Protein AF-0000000071563907 (afdb_homodimer)

Solvent-accessible surface area (backbone atoms only — not comparable to full-atom values): 33688 Å² total; per-residue (Å²): 131,71,69,68,91,80,69,77,54,44,28,30,32,37,33,26,74,40,47,62,25,34,49,76,32,62,89,44,75,83,49,85,60,30,77,11,53,48,53,21,30,71,70,34,86,57,35,37,54,52,31,37,25,26,69,51,63,66,55,39,52,50,46,27,64,76,67,67,29,83,38,77,28,55,41,77,87,65,63,84,70,87,42,37,32,37,34,41,38,50,59,52,90,47,29,52,65,50,54,60,58,47,69,78,41,78,44,60,30,39,43,28,45,67,62,72,34,86,39,71,69,58,34,54,52,48,42,51,51,30,58,74,70,68,39,54,43,31,34,58,59,48,63,58,38,3,55,40,47,43,50,48,27,52,40,48,74,71,42,72,35,49,57,72,55,38,32,42,32,41,32,23,66,12,32,66,70,40,39,34,55,51,52,42,50,47,31,69,50,68,36,62,70,42,85,53,48,19,61,44,72,46,90,56,82,38,84,92,37,48,24,40,24,36,34,33,22,35,83,89,60,34,45,33,38,38,39,48,50,52,42,84,49,29,54,52,36,34,33,41,39,36,29,51,37,23,38,41,35,30,34,79,66,44,37,28,38,29,46,16,45,55,35,75,35,90,84,44,87,91,38,36,22,65,40,85,61,52,74,43,68,15,38,49,51,41,6,42,40,40,43,53,48,41,50,52,39,26,76,72,73,61,44,78,71,79,41,31,39,66,61,50,47,52,34,52,52,50,41,55,52,54,71,66,43,66,68,55,111,130,72,70,68,92,78,70,77,53,43,29,28,31,36,32,26,74,39,47,62,25,34,50,76,32,61,88,45,74,83,50,84,60,29,76,12,54,48,50,20,32,72,69,35,85,58,35,37,53,52,30,37,25,28,69,51,63,68,56,37,51,51,49,25,62,76,68,67,30,83,36,76,29,57,41,77,88,66,61,84,72,88,42,36,32,36,34,42,40,49,59,52,90,48,28,53,64,51,54,61,58,46,69,79,40,78,44,59,31,38,43,29,45,66,62,69,34,86,37,70,70,58,36,52,53,50,42,51,50,31,59,74,70,69,40,54,44,31,32,58,60,49,64,57,37,4,55,41,45,43,52,48,27,52,40,49,72,71,42,73,35,49,58,73,55,37,33,44,31,39,31,24,66,12,31,66,72,40,42,34,54,52,52,42,49,46,30,69,51,67,37,64,70,42,83,55,49,19,62,43,72,46,91,56,82,39,82,91,36,48,24,41,25,34,33,32,21,34,83,90,59,35,44,32,37,36,37,46,51,53,42,85,48,29,53,50,35,32,34,42,40,37,29,51,38,24,39,40,34,29,34,81,66,44,38,30,36,29,46,15,46,54,34,75,35,91,86,44,86,91,38,36,21,64,40,85,61,52,73,41,69,14,38,50,52,42,6,43,40,40,43,54,48,40,51,52,39,24,76,74,73,61,44,79,72,80,41,29,40,66,60,51,47,54,33,52,52,51,40,54,53,54,70,66,44,68,68,56,111

Nearest PDB structures (foldseek):
  3db2-assembly1_C-2  TM=8.089E-01  e=5.868E-20  Desulfitobacterium hafniense DCB-2
  3rc1-assembly1_A  TM=7.719E-01  e=6.563E-19  Actinomadura kijaniata
  3rc7-assembly1_A  TM=7.642E-01  e=2.398E-18  Actinomadura kijaniata
  3euw-assembly1_C  TM=7.625E-01  e=3.600E-17  Corynebacterium glutamicum ATCC 13032
  7x2y-assembly1_A  TM=7.352E-01  e=2.528E-17  Comamonas testosteroni KF-1

Organism: Paramagnetospirillum magneticum (strain ATCC 700264 / AMB-1) (NCBI:txid342108)

pLDDT: mean 94.9, std 8.69, range [30.98, 98.94]

Radius of gyration: 30.42 Å; Cα contacts (8 Å, |Δi|>4): 1480; chains: 2; bounding box: 46×95×65 Å

Structure (mmCIF, N/CA/C/O backbone):
data_AF-0000000071563907-model_v1
#
loop_
_entity.id
_entity.type
_entity.pdbx_description
1 polymer 'Predicted dehydrogenase and related protein'
#
loop_
_atom_site.group_PDB
_atom_site.id
_atom_site.type_symbol
_atom_site.label_atom_id
_atom_site.label_alt_id
_atom_site.label_comp_id
_atom_site.label_asym_id
_atom_site.label_entity_id
_atom_site.label_seq_id
_atom_site.pdbx_PDB_ins_code
_atom_site.Cartn_x
_atom_site.Cartn_y
_atom_site.Cartn_z
_atom_site.occupancy
_atom_site.B_iso_or_equiv
_atom_site.auth_seq_id
_atom_site.auth_comp_id
_atom_site.auth_asym_id
_atom_site.auth_atom_id
_atom_site.pdbx_PDB_model_num
ATOM 1 N N . MET A 1 1 ? 14.852 21.875 27.703 1 30.98 1 MET A N 1
ATOM 2 C CA . MET A 1 1 ? 15.469 23.094 28.234 1 30.98 1 MET A CA 1
ATOM 3 C C . MET A 1 1 ? 14.461 23.906 29.031 1 30.98 1 MET A C 1
ATOM 5 O O . MET A 1 1 ? 13.359 24.188 28.562 1 30.98 1 MET A O 1
ATOM 9 N N . SER A 1 2 ? 14.578 23.922 30.359 1 35.03 2 SER A N 1
ATOM 10 C CA . SER A 1 2 ? 13.766 24.625 31.344 1 35.03 2 SER A CA 1
ATOM 11 C C . SER A 1 2 ? 13.438 26.031 30.875 1 35.03 2 SER A C 1
ATOM 13 O O . SER A 1 2 ? 14.227 26.672 30.172 1 35.03 2 SER A O 1
ATOM 15 N N . PRO A 1 3 ? 12.117 26.469 30.828 1 41.84 3 PRO A N 1
ATOM 16 C CA . PRO A 1 3 ? 12.117 27.922 30.656 1 41.84 3 PRO A CA 1
ATOM 17 C C . PRO A 1 3 ? 13.336 28.594 31.266 1 41.84 3 PRO A C 1
ATOM 19 O O . PRO A 1 3 ? 13.891 28.094 32.25 1 41.84 3 PRO A O 1
ATOM 22 N N . THR A 1 4 ? 14.211 29.109 30.672 1 40.22 4 THR A N 1
ATOM 23 C CA . THR A 1 4 ? 15.023 29.953 31.547 1 40.22 4 THR A CA 1
ATOM 24 C C . THR A 1 4 ? 14.18 30.562 32.656 1 40.22 4 THR A C 1
ATOM 26 O O . THR A 1 4 ? 13.18 31.234 32.406 1 40.22 4 THR A O 1
ATOM 29 N N . ALA A 1 5 ? 14.148 30.094 33.875 1 48.5 5 ALA A N 1
ATOM 30 C CA . ALA A 1 5 ? 13.414 30.312 35.094 1 48.5 5 ALA A CA 1
ATOM 31 C C . ALA A 1 5 ? 12.727 31.688 35.094 1 48.5 5 ALA A C 1
ATOM 33 O O . ALA A 1 5 ? 11.797 31.922 35.875 1 48.5 5 ALA A O 1
ATOM 34 N N . GLY A 1 6 ? 13.281 32.719 34.5 1 52.59 6 GLY A N 1
ATOM 35 C CA . GLY A 1 6 ? 12.945 34.094 34.812 1 52.59 6 GLY A CA 1
ATOM 36 C C . GLY A 1 6 ? 12.117 34.781 33.719 1 52.59 6 GLY A C 1
ATOM 37 O O . GLY A 1 6 ? 11.758 35.938 33.844 1 52.59 6 GLY A O 1
ATOM 38 N N . SER A 1 7 ? 11.977 34.219 32.344 1 70.62 7 SER A N 1
ATOM 39 C CA . SER A 1 7 ? 11.367 35.062 31.328 1 70.62 7 SER A CA 1
ATOM 40 C C . SER A 1 7 ? 9.852 34.906 31.328 1 70.62 7 SER A C 1
ATOM 42 O O . SER A 1 7 ? 9.32 33.844 31.672 1 70.62 7 SER A O 1
ATOM 44 N N . GLU A 1 8 ? 9.039 35.938 31.312 1 88.31 8 GLU A N 1
ATOM 45 C CA . GLU A 1 8 ? 7.582 36 31.266 1 88.31 8 GLU A CA 1
ATOM 46 C C . GLU A 1 8 ? 7.023 35.156 30.141 1 88.31 8 GLU A C 1
ATOM 48 O O . GLU A 1 8 ? 7.605 35.062 29.062 1 88.31 8 GLU A O 1
ATOM 53 N N . PRO A 1 9 ? 6.047 34.375 30.422 1 95.31 9 PRO A N 1
ATOM 54 C CA . PRO A 1 9 ? 5.434 33.531 29.391 1 95.31 9 PRO A CA 1
ATOM 55 C C . PRO A 1 9 ? 4.98 34.344 28.172 1 95.31 9 PRO A C 1
ATOM 57 O O . PRO A 1 9 ? 4.578 35.5 28.312 1 95.31 9 PRO A O 1
ATOM 60 N N . LEU A 1 10 ? 5.145 33.719 27.078 1 98.19 10 LEU A N 1
ATOM 61 C CA . LEU A 1 10 ? 4.59 34.312 25.859 1 98.19 10 LEU A CA 1
ATOM 62 C C . LEU A 1 10 ? 3.068 34.344 25.906 1 98.19 10 LEU A C 1
ATOM 64 O O . LEU A 1 10 ? 2.438 33.406 26.406 1 98.19 10 LEU A O 1
ATOM 68 N N . ARG A 1 11 ? 2.473 35.438 25.5 1 98.62 11 ARG A N 1
ATOM 69 C CA . ARG A 1 11 ? 1.026 35.625 25.531 1 98.62 11 ARG A CA 1
ATOM 70 C C . ARG A 1 11 ? 0.388 35.219 24.203 1 98.62 11 ARG A C 1
ATOM 72 O O . ARG A 1 11 ? 0.75 35.75 23.156 1 98.62 11 ARG A O 1
ATOM 79 N N . ALA A 1 12 ? -0.569 34.312 24.312 1 98.75 12 ALA A N 1
ATOM 80 C CA . ALA A 1 12 ? -1.227 33.812 23.094 1 98.75 12 ALA A CA 1
ATOM 81 C C . ALA A 1 12 ? -2.656 34.344 23 1 98.75 12 ALA A C 1
ATOM 83 O O . ALA A 1 12 ? -3.383 34.375 24 1 98.75 12 ALA A O 1
ATOM 84 N N . LEU A 1 13 ? -2.988 34.812 21.844 1 98.88 13 LEU A N 1
ATOM 85 C CA . LEU A 1 13 ? -4.363 35.125 21.469 1 98.88 13 LEU A CA 1
ATOM 86 C C . LEU A 1 13 ? -4.953 34.031 20.578 1 98.88 13 LEU A C 1
ATOM 88 O O . LEU A 1 13 ? -4.34 33.625 19.594 1 98.88 13 LEU A O 1
ATOM 92 N N . ILE A 1 14 ? -6.125 33.5 20.953 1 98.88 14 ILE A N 1
ATOM 93 C CA . ILE A 1 14 ? -6.781 32.469 20.141 1 98.88 14 ILE A CA 1
ATOM 94 C C . ILE A 1 14 ? -7.973 33.062 19.406 1 98.88 14 ILE A C 1
ATOM 96 O O . ILE A 1 14 ? -8.906 33.594 20.031 1 98.88 14 ILE A O 1
ATOM 100 N N . ILE A 1 15 ? -7.887 33.062 18.094 1 98.94 15 ILE A N 1
ATOM 101 C CA . ILE A 1 15 ? -8.938 33.625 17.25 1 98.94 15 ILE A CA 1
ATOM 102 C C . ILE A 1 15 ? -9.789 32.5 16.656 1 98.94 15 ILE A C 1
ATOM 104 O O . ILE A 1 15 ? -9.336 31.781 15.773 1 98.94 15 ILE A O 1
ATOM 108 N N . GLY A 1 16 ? -11.055 32.406 16.969 1 98.69 16 GLY A N 1
ATOM 109 C CA . GLY A 1 16 ? -11.906 31.266 16.688 1 98.69 16 GLY A CA 1
ATOM 110 C C . GLY A 1 16 ? -11.906 30.234 17.797 1 98.69 16 GLY A C 1
ATOM 111 O O . GLY A 1 16 ? -10.852 29.703 18.156 1 98.69 16 GLY A O 1
ATOM 112 N N . CYS A 1 17 ? -13.078 29.922 18.359 1 98.31 17 CYS A N 1
ATOM 113 C CA . CYS A 1 17 ? -13.172 29.047 19.516 1 98.31 17 CYS A CA 1
ATOM 114 C C . CYS A 1 17 ? -13.898 27.75 19.156 1 98.31 17 CYS A C 1
ATOM 116 O O . CYS A 1 17 ? -14.812 27.328 19.875 1 98.31 17 CYS A O 1
ATOM 118 N N . GLY A 1 18 ? -13.469 27.156 18.047 1 96.88 18 GLY A N 1
ATOM 119 C CA . GLY A 1 18 ? -14.078 25.922 17.578 1 96.88 18 GLY A CA 1
ATOM 120 C C . GLY A 1 18 ? -13.336 24.688 18.062 1 96.88 18 GLY A C 1
ATOM 121 O O . GLY A 1 18 ? -12.688 24.703 19.109 1 96.88 18 GLY A O 1
ATOM 122 N N . ALA A 1 19 ? -13.484 23.594 17.375 1 94.81 19 ALA A N 1
ATOM 123 C CA . ALA A 1 19 ? -12.984 22.281 17.75 1 94.81 19 ALA A CA 1
ATOM 124 C C . ALA A 1 19 ? -11.469 22.266 17.859 1 94.81 19 ALA A C 1
ATOM 126 O O . ALA A 1 19 ? -10.922 21.875 18.891 1 94.81 19 ALA A O 1
ATOM 127 N N . ILE A 1 20 ? -10.789 22.75 16.828 1 96.81 20 ILE A N 1
ATOM 128 C CA . ILE A 1 20 ? -9.328 22.688 16.812 1 96.81 20 ILE A CA 1
ATOM 129 C C . ILE A 1 20 ? -8.758 23.703 17.797 1 96.81 20 ILE A C 1
ATOM 131 O O . ILE A 1 20 ? -7.629 23.547 18.281 1 96.81 20 ILE A O 1
ATOM 135 N N . ALA A 1 21 ? -9.523 24.734 18.078 1 98.25 21 ALA A N 1
ATOM 136 C CA . ALA A 1 21 ? -9.094 25.734 19.047 1 98.25 21 ALA A CA 1
ATOM 137 C C . ALA A 1 21 ? -9.039 25.141 20.453 1 98.25 21 ALA A C 1
ATOM 139 O O . ALA A 1 21 ? -8.094 25.375 21.203 1 98.25 21 ALA A O 1
ATOM 140 N N . GLY A 1 22 ? -10.062 24.375 20.781 1 97 22 GLY A N 1
ATOM 141 C CA . GLY A 1 22 ? -10.117 23.797 22.109 1 97 22 GLY A CA 1
ATOM 142 C C . GLY A 1 22 ? -11.117 22.656 22.219 1 97 22 GLY A C 1
ATOM 143 O O . GLY A 1 22 ? -11.023 21.812 23.125 1 97 22 GLY A O 1
ATOM 144 N N . GLY A 1 23 ? -12.039 22.609 21.328 1 94.38 23 GLY A N 1
ATOM 145 C CA . GLY A 1 23 ? -13.195 21.734 21.453 1 94.38 23 GLY A CA 1
ATOM 146 C C . GLY A 1 23 ? -12.828 20.266 21.516 1 94.38 23 GLY A C 1
ATOM 147 O O . GLY A 1 23 ? -13.398 19.516 22.312 1 94.38 23 GLY A O 1
ATOM 148 N N . TYR A 1 24 ? -11.906 19.859 20.797 1 92.25 24 TYR A N 1
ATOM 149 C CA . TYR A 1 24 ? -11.547 18.453 20.719 1 92.25 24 TYR A CA 1
ATOM 150 C C . TYR A 1 24 ? -11.039 17.938 22.062 1 92.25 24 TYR A C 1
ATOM 152 O O . TYR A 1 24 ? -11.109 16.75 22.359 1 92.25 24 TYR A O 1
ATOM 160 N N . ASP A 1 25 ? -10.531 18.797 22.875 1 94 25 ASP A N 1
ATOM 161 C CA . ASP A 1 25 ? -9.891 18.391 24.125 1 94 25 ASP A CA 1
ATOM 162 C C . ASP A 1 25 ? -10.766 18.734 25.328 1 94 25 ASP A C 1
ATOM 164 O O . ASP A 1 25 ? -10.398 18.453 26.469 1 94 25 ASP A O 1
ATOM 168 N N . GLU A 1 26 ? -11.922 19.266 25.094 1 91.25 26 GLU A N 1
ATOM 169 C CA . GLU A 1 26 ? -12.727 19.797 26.188 1 91.25 26 GLU A CA 1
ATOM 170 C C . GLU A 1 26 ? -13.266 18.672 27.062 1 91.25 26 GLU A C 1
ATOM 172 O O . GLU A 1 26 ? -13.43 18.828 28.266 1 91.25 26 GLU A O 1
ATOM 177 N N . ALA A 1 27 ? -13.539 17.516 26.406 1 86.44 27 ALA A N 1
ATOM 178 C CA . ALA A 1 27 ? -14.117 16.406 27.141 1 86.44 27 ALA A CA 1
ATOM 179 C C . ALA A 1 27 ? -13.094 15.781 28.094 1 86.44 27 ALA A C 1
ATOM 181 O O . ALA A 1 27 ? -13.461 15.227 29.141 1 86.44 27 ALA A O 1
ATOM 182 N N . GLU A 1 28 ? -11.836 15.93 27.781 1 87.75 28 GLU A N 1
ATOM 183 C CA . GLU A 1 28 ? -10.766 15.375 28.594 1 87.75 28 GLU A CA 1
ATOM 184 C C . GLU A 1 28 ? -9.578 16.344 28.672 1 87.75 28 GLU A C 1
ATOM 186 O O . GLU A 1 28 ? -8.484 16.016 28.188 1 87.75 28 GLU A O 1
ATOM 191 N N . PRO A 1 29 ? -9.812 17.328 29.422 1 84.06 29 PRO A N 1
ATOM 192 C CA . PRO A 1 29 ? -8.758 18.359 29.453 1 84.06 29 PRO A CA 1
ATOM 193 C C . PRO A 1 29 ? -7.473 17.844 30.109 1 84.06 29 PRO A C 1
ATOM 195 O O . PRO A 1 29 ? -6.395 18.391 29.859 1 84.06 29 PRO A O 1
ATOM 198 N N . LYS A 1 30 ? -7.492 16.719 30.922 1 86.94 30 LYS A N 1
ATOM 199 C CA . LYS A 1 30 ? -6.328 16.234 31.672 1 86.94 30 LYS A CA 1
ATOM 200 C C . LYS A 1 30 ? -5.629 15.109 30.922 1 86.94 30 LYS A C 1
ATOM 202 O O . LYS A 1 30 ? -4.586 14.617 31.344 1 86.94 30 LYS A O 1
ATOM 207 N N . SER A 1 31 ? -6.277 14.742 29.75 1 88.56 31 SER A N 1
ATOM 208 C CA . SER A 1 31 ? -5.66 13.672 28.984 1 88.56 31 SER A CA 1
ATOM 209 C C . SER A 1 31 ? -4.266 14.062 28.516 1 88.56 31 SER A C 1
ATOM 211 O O . SER A 1 31 ? -3.963 15.25 28.375 1 88.56 31 SER A O 1
ATOM 213 N N . ASP A 1 32 ? -3.457 13.031 28.312 1 89.44 32 ASP A N 1
ATOM 214 C CA . ASP A 1 32 ? -2.096 13.281 27.844 1 89.44 32 ASP A CA 1
ATOM 215 C C . ASP A 1 32 ? -2.082 13.672 26.375 1 89.44 32 ASP A C 1
ATOM 217 O O . ASP A 1 32 ? -1.126 14.289 25.906 1 89.44 32 ASP A O 1
ATOM 221 N N . GLN A 1 33 ? -3.07 13.344 25.703 1 90.81 33 GLN A N 1
ATOM 222 C CA . GLN A 1 33 ? -3.186 13.727 24.312 1 90.81 33 GLN A CA 1
ATOM 223 C C . GLN A 1 33 ? -3.561 15.195 24.172 1 90.81 33 GLN A C 1
ATOM 225 O O . GLN A 1 33 ? -4.465 15.68 24.844 1 90.81 33 GLN A O 1
ATOM 230 N N . ILE A 1 34 ? -2.814 15.922 23.453 1 95.38 34 ILE A N 1
ATOM 231 C CA . ILE A 1 34 ? -3.025 17.344 23.234 1 95.38 34 ILE A CA 1
ATOM 232 C C . ILE A 1 34 ? -3.352 17.594 21.75 1 95.38 34 ILE A C 1
ATOM 234 O O . ILE A 1 34 ? -2.475 17.484 20.891 1 95.38 34 ILE A O 1
ATOM 238 N N . LEU A 1 35 ? -4.559 18 21.5 1 94 35 LEU A N 1
ATOM 239 C CA . LEU A 1 35 ? -5.039 18.047 20.125 1 94 35 LEU A CA 1
ATOM 240 C C . LEU A 1 35 ? -5.324 19.469 19.688 1 94 35 LEU A C 1
ATOM 242 O O . LEU A 1 35 ? -5.488 19.734 18.484 1 94 35 LEU A O 1
ATOM 246 N N . THR A 1 36 ? -5.363 20.391 20.656 1 97.44 36 THR A N 1
ATOM 247 C CA . THR A 1 36 ? -5.895 21.719 20.328 1 97.44 36 THR A CA 1
ATOM 248 C C . THR A 1 36 ? -4.906 22.812 20.703 1 97.44 36 THR A C 1
ATOM 250 O O . THR A 1 36 ? -4.004 22.578 21.516 1 97.44 36 THR A O 1
ATOM 253 N N . HIS A 1 37 ? -5.102 23.953 20.156 1 98.5 37 HIS A N 1
ATOM 254 C CA . HIS A 1 37 ? -4.285 25.109 20.469 1 98.5 37 HIS A CA 1
ATOM 255 C C . HIS A 1 37 ? -4.387 25.469 21.953 1 98.5 37 HIS A C 1
ATOM 257 O O . HIS A 1 37 ? -3.365 25.625 22.625 1 98.5 37 HIS A O 1
ATOM 263 N N . ALA A 1 38 ? -5.566 25.516 22.469 1 98.25 38 ALA A N 1
ATOM 264 C CA . ALA A 1 38 ? -5.797 25.938 23.844 1 98.25 38 ALA A CA 1
ATOM 265 C C . ALA A 1 38 ? -5.105 25 24.828 1 98.25 38 ALA A C 1
ATOM 267 O O . ALA A 1 38 ? -4.434 25.453 25.766 1 98.25 38 ALA A O 1
ATOM 268 N N . LYS A 1 39 ? -5.277 23.75 24.562 1 98 39 LYS A N 1
ATOM 269 C CA . LYS A 1 39 ? -4.652 22.781 25.469 1 98 39 LYS A CA 1
ATOM 270 C C . LYS A 1 39 ? -3.129 22.859 25.375 1 98 39 LYS A C 1
ATOM 272 O O . LYS A 1 39 ? -2.438 22.734 26.391 1 98 39 LYS A O 1
ATOM 277 N N . ALA A 1 40 ? -2.596 23 24.188 1 98.25 40 ALA A N 1
ATOM 278 C CA . ALA A 1 40 ? -1.15 23.109 24.016 1 98.25 40 ALA A CA 1
ATOM 279 C C . ALA A 1 40 ? -0.607 24.312 24.781 1 98.25 40 ALA A C 1
ATOM 281 O O . ALA A 1 40 ? 0.396 24.203 25.5 1 98.25 40 ALA A O 1
ATOM 282 N N . TYR A 1 41 ? -1.292 25.484 24.688 1 98.06 41 TYR A N 1
ATOM 283 C CA . TYR A 1 41 ? -0.871 26.688 25.406 1 98.06 41 TYR A CA 1
ATOM 284 C C . TYR A 1 41 ? -0.98 26.484 26.922 1 98.06 41 TYR A C 1
ATOM 286 O O . TYR A 1 41 ? -0.131 26.953 27.672 1 98.06 41 TYR A O 1
ATOM 294 N N . ALA A 1 42 ? -1.996 25.781 27.297 1 97 42 ALA A N 1
ATOM 295 C CA . ALA A 1 42 ? -2.213 25.547 28.719 1 97 42 ALA A CA 1
ATOM 296 C C . ALA A 1 42 ? -1.133 24.625 29.297 1 97 42 ALA A C 1
ATOM 298 O O . ALA A 1 42 ? -0.768 24.75 30.469 1 97 42 ALA A O 1
ATOM 299 N N . ARG A 1 43 ? -0.648 23.75 28.469 1 96.88 43 ARG A N 1
ATOM 300 C CA . ARG A 1 43 ? 0.276 22.719 28.938 1 96.88 43 ARG A CA 1
ATOM 301 C C . ARG A 1 43 ? 1.724 23.172 28.781 1 96.88 43 ARG A C 1
ATOM 303 O O . ARG A 1 43 ? 2.621 22.641 29.438 1 96.88 43 ARG A O 1
ATOM 310 N N . HIS A 1 44 ? 2.02 24.125 27.984 1 97.31 44 HIS A N 1
ATOM 311 C CA . HIS A 1 44 ? 3.381 24.594 27.734 1 97.31 44 HIS A CA 1
ATOM 312 C C . HIS A 1 44 ? 3.781 25.656 28.75 1 97.31 44 HIS A C 1
ATOM 314 O O . HIS A 1 44 ? 3.123 26.703 28.859 1 97.31 44 HIS A O 1
ATOM 320 N N . PRO A 1 45 ? 4.832 25.5 29.438 1 95.75 45 PRO A N 1
ATOM 321 C CA . PRO A 1 45 ? 5.211 26.438 30.516 1 95.75 45 PRO A CA 1
ATOM 322 C C . PRO A 1 45 ? 5.613 27.797 29.984 1 95.75 45 PRO A C 1
AT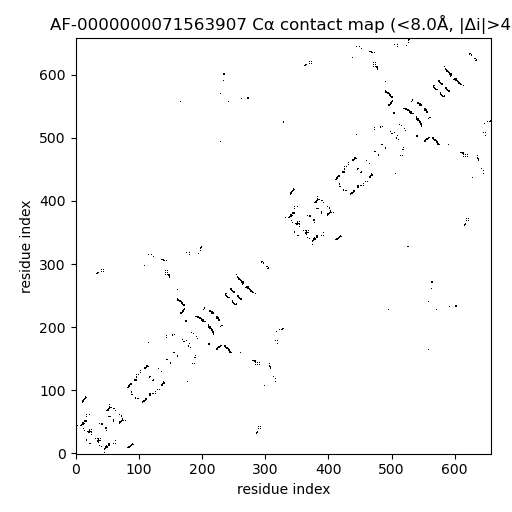OM 324 O O . PRO A 1 45 ? 5.598 28.781 30.719 1 95.75 45 PRO A O 1
ATOM 327 N N . GLY A 1 46 ? 5.91 27.859 28.734 1 96.69 46 GLY A N 1
ATOM 328 C CA . GLY A 1 46 ? 6.367 29.109 28.156 1 96.69 46 GLY A CA 1
ATOM 329 C C . GLY A 1 46 ? 5.246 29.938 27.547 1 96.69 46 GLY A C 1
ATOM 330 O O . GLY A 1 46 ? 5.496 30.969 26.938 1 96.69 46 GLY A O 1
ATOM 331 N N . PHE A 1 47 ? 4 29.484 27.734 1 97.69 47 PHE A N 1
ATOM 332 C CA . PHE A 1 47 ? 2.885 30.188 27.109 1 97.69 47 PHE A CA 1
ATOM 333 C C . PHE A 1 47 ? 1.77 30.438 28.125 1 97.69 47 PHE A C 1
ATOM 335 O O . PHE A 1 47 ? 1.652 29.719 29.125 1 97.69 47 PHE A O 1
ATOM 342 N N . LYS A 1 48 ? 1.035 31.406 27.875 1 97.12 48 LYS A N 1
ATOM 343 C CA . LYS A 1 48 ? -0.262 31.641 28.5 1 97.12 48 LYS A CA 1
ATOM 344 C C . LYS A 1 48 ? -1.261 32.219 27.484 1 97.12 48 LYS A C 1
ATOM 346 O O . LYS A 1 48 ? -0.964 33.188 26.797 1 97.12 48 LYS A O 1
ATOM 351 N N . ALA A 1 49 ? -2.41 31.609 27.406 1 98.38 49 ALA A N 1
ATOM 352 C CA . ALA A 1 49 ? -3.482 32.188 26.609 1 98.38 49 ALA A CA 1
ATOM 353 C C . ALA A 1 49 ? -4.129 33.375 27.344 1 98.38 49 ALA A C 1
ATOM 355 O O . ALA A 1 49 ? -4.676 33.219 28.438 1 98.38 49 ALA A O 1
ATOM 356 N N . VAL A 1 50 ? -4.098 34.5 26.734 1 98.5 50 VAL A N 1
ATOM 357 C CA . VAL A 1 50 ? -4.488 35.688 27.5 1 98.5 50 VAL A CA 1
ATOM 358 C C . VAL A 1 50 ? -5.875 36.156 27.047 1 98.5 50 VAL A C 1
ATOM 360 O O . VAL A 1 50 ? -6.543 36.906 27.766 1 98.5 50 VAL A O 1
ATOM 363 N N . ALA A 1 51 ? -6.219 35.75 25.844 1 98.81 51 ALA A N 1
ATOM 364 C CA . ALA A 1 51 ? -7.527 36.188 25.344 1 98.81 51 ALA A CA 1
ATOM 365 C C . ALA A 1 51 ? -7.973 35.281 24.188 1 98.81 51 ALA A C 1
ATOM 367 O O . ALA A 1 51 ? -7.172 34.531 23.625 1 98.81 51 ALA A O 1
ATOM 368 N N . CYS A 1 52 ? -9.289 35.344 23.875 1 98.88 52 CYS A N 1
ATOM 369 C CA . CYS A 1 52 ? -9.852 34.719 22.688 1 98.88 52 CYS A CA 1
ATOM 370 C C . CYS A 1 52 ? -10.789 35.656 21.953 1 98.88 52 CYS A C 1
ATOM 372 O O . CYS A 1 52 ? -11.25 36.656 22.531 1 98.88 52 CYS A O 1
ATOM 374 N N . VAL A 1 53 ? -10.922 35.438 20.703 1 98.88 53 VAL A N 1
ATOM 375 C CA . VAL A 1 53 ? -11.859 36.156 19.859 1 98.88 53 VAL A CA 1
ATOM 376 C C . VAL A 1 53 ? -12.914 35.188 19.312 1 98.88 53 VAL A C 1
ATOM 378 O O . VAL A 1 53 ? -12.586 34.219 18.625 1 98.88 53 VAL A O 1
ATOM 381 N N . GLU A 1 54 ? -14.133 35.406 19.578 1 98.69 54 GLU A N 1
ATOM 382 C CA . GLU A 1 54 ? -15.273 34.594 19.188 1 98.69 54 GLU A CA 1
ATOM 383 C C . GLU A 1 54 ? -16.562 35.406 19.172 1 98.69 54 GLU A C 1
ATOM 385 O O . GLU A 1 54 ? -17 35.938 20.203 1 98.69 54 GLU A O 1
ATOM 390 N N . PRO A 1 55 ? -17.125 35.5 17.938 1 98.25 55 PRO A N 1
ATOM 391 C CA . PRO A 1 55 ? -18.312 36.375 17.812 1 98.25 55 PRO A CA 1
ATOM 392 C C . PRO A 1 55 ? -19.5 35.844 18.625 1 98.25 55 PRO A C 1
ATOM 394 O O . PRO A 1 55 ? -20.312 36.656 19.109 1 98.25 55 PRO A O 1
ATOM 397 N N . ASP A 1 56 ? -19.688 34.562 18.75 1 98.38 56 ASP A N 1
ATOM 398 C CA . ASP A 1 56 ? -20.781 34 19.516 1 98.38 56 ASP A CA 1
ATOM 399 C C . ASP A 1 56 ? -20.516 34.094 21.016 1 98.38 56 ASP A C 1
ATOM 401 O O . ASP A 1 56 ? -19.594 33.469 21.547 1 98.38 56 ASP A O 1
ATOM 405 N N . ALA A 1 57 ? -21.359 34.812 21.703 1 98.19 57 ALA A N 1
ATOM 406 C CA . ALA A 1 57 ? -21.125 35.125 23.109 1 98.19 57 ALA A CA 1
ATOM 407 C 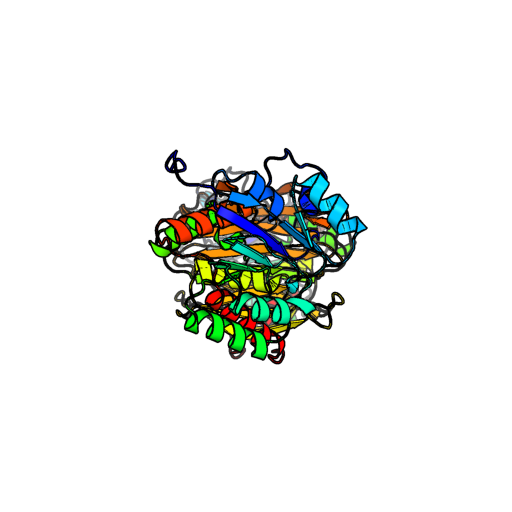C . ALA A 1 57 ? -21.156 33.875 23.969 1 98.19 57 ALA A C 1
ATOM 409 O O . ALA A 1 57 ? -20.375 33.75 24.922 1 98.19 57 ALA A O 1
ATOM 410 N N . GLU A 1 58 ? -22.062 33.031 23.656 1 98.25 58 GLU A N 1
ATOM 411 C CA . GLU A 1 58 ? -22.188 31.797 24.438 1 98.25 58 GLU A CA 1
ATOM 412 C C . GLU A 1 58 ? -20.969 30.906 24.25 1 98.25 58 GLU A C 1
ATOM 414 O O . GLU A 1 58 ? -20.406 30.391 25.219 1 98.25 58 GLU A O 1
ATOM 419 N N . ARG A 1 59 ? -20.531 30.75 23.031 1 97.75 59 ARG A N 1
ATOM 420 C CA . ARG A 1 59 ? -19.344 29.953 22.719 1 97.75 59 ARG A CA 1
ATOM 421 C C . ARG A 1 59 ? -18.094 30.578 23.344 1 97.75 59 ARG A C 1
ATOM 423 O O . ARG A 1 59 ? -17.234 29.875 23.859 1 97.75 59 ARG A O 1
ATOM 430 N N . ARG A 1 60 ? -18 31.859 23.219 1 98.38 60 ARG A N 1
ATOM 431 C CA . ARG A 1 60 ? -16.875 32.594 23.781 1 98.38 60 ARG A CA 1
ATOM 432 C C . ARG A 1 60 ? -16.766 32.375 25.281 1 98.38 60 ARG A C 1
ATOM 434 O O . ARG A 1 60 ? -15.695 32.031 25.797 1 98.38 60 ARG A O 1
ATOM 441 N N . ALA A 1 61 ? -17.922 32.5 25.953 1 98.31 61 ALA A N 1
ATOM 442 C CA . ALA A 1 61 ? -17.953 32.344 27.406 1 98.31 61 ALA A CA 1
ATOM 443 C C . ALA A 1 61 ? -17.594 30.906 27.797 1 98.31 61 ALA A C 1
ATOM 445 O O . ALA A 1 61 ? -16.828 30.688 28.75 1 98.31 61 ALA A O 1
ATOM 446 N N . ALA A 1 62 ? -18.172 30.016 27.125 1 97.88 62 ALA A N 1
ATOM 447 C CA . ALA A 1 62 ? -17.891 28.609 27.406 1 97.88 62 ALA A CA 1
ATOM 448 C C . ALA A 1 62 ? -16.422 28.281 27.203 1 97.88 62 ALA A C 1
ATOM 450 O O . ALA A 1 62 ? -15.82 27.562 28 1 97.88 62 ALA A O 1
ATOM 451 N N . PHE A 1 63 ? -15.883 28.797 26.141 1 98.12 63 PHE A N 1
ATOM 452 C CA . PHE A 1 63 ? -14.484 28.578 25.812 1 98.12 63 PHE A CA 1
ATOM 453 C C . PHE A 1 63 ? -13.578 29.172 26.875 1 98.12 63 PHE A C 1
ATOM 455 O O . PHE A 1 63 ? -12.625 28.531 27.328 1 98.12 63 PHE A O 1
ATOM 462 N N . MET A 1 64 ? -13.836 30.391 27.297 1 98.44 64 MET A N 1
ATOM 463 C CA . MET A 1 64 ? -13.078 31.062 28.344 1 98.44 64 MET A CA 1
ATOM 464 C C . MET A 1 64 ? -13.086 30.25 29.641 1 98.44 64 MET A C 1
ATOM 466 O O . MET A 1 64 ? -12.055 30.094 30.281 1 98.44 64 MET A O 1
ATOM 470 N N . THR A 1 65 ? -14.227 29.703 29.938 1 97.75 65 THR A N 1
ATOM 471 C CA . THR A 1 65 ? -14.375 28.906 31.156 1 97.75 65 THR A CA 1
ATOM 472 C C . THR A 1 65 ? -13.594 27.609 31.047 1 97.75 65 THR A C 1
ATOM 474 O O . THR A 1 65 ? -12.852 27.234 31.953 1 97.75 65 THR A O 1
ATOM 477 N N . ALA A 1 66 ? -13.727 26.984 29.938 1 96.94 66 ALA A N 1
ATOM 478 C CA . ALA A 1 66 ? -13.125 25.672 29.734 1 96.94 66 ALA A CA 1
ATOM 479 C C . ALA A 1 66 ? -11.602 25.75 29.797 1 96.94 66 ALA A C 1
ATOM 481 O O . ALA A 1 66 ? -10.945 24.812 30.281 1 96.94 66 ALA A O 1
ATOM 482 N N . TRP A 1 67 ? -11.008 26.875 29.312 1 97.75 67 TRP A N 1
ATOM 483 C CA . TRP A 1 67 ? -9.555 26.922 29.141 1 97.75 67 TRP A CA 1
ATOM 484 C C . TRP A 1 67 ? -8.945 28.016 30 1 97.75 67 TRP A C 1
ATOM 486 O O . TRP A 1 67 ? -7.77 28.359 29.844 1 97.75 67 TRP A O 1
ATOM 496 N N . ASP A 1 68 ? -9.75 28.594 30.906 1 97 68 ASP A N 1
ATOM 497 C CA . ASP A 1 68 ? -9.32 29.609 31.859 1 97 68 ASP A CA 1
ATOM 498 C C . ASP A 1 68 ? -8.664 30.781 31.141 1 97 68 ASP A C 1
ATOM 500 O O . ASP A 1 68 ? -7.539 31.172 31.469 1 97 68 ASP A O 1
ATOM 504 N N . ILE A 1 69 ? -9.312 31.281 30.156 1 98.38 69 ILE A N 1
ATOM 505 C CA . ILE A 1 69 ? -8.859 32.438 29.422 1 98.38 69 ILE A CA 1
ATOM 506 C C . ILE A 1 69 ? -9.516 33.688 29.984 1 98.38 69 ILE A C 1
ATOM 508 O O . ILE A 1 69 ? -10.742 33.812 30 1 98.38 69 ILE A O 1
ATOM 512 N N . PRO A 1 70 ? -8.797 34.594 30.391 1 98.25 70 PRO A N 1
ATOM 513 C CA . PRO A 1 70 ? -9.312 35.688 31.25 1 98.25 70 PRO A CA 1
ATOM 514 C C . PRO A 1 70 ? -10.078 36.75 30.453 1 98.25 70 PRO A C 1
ATOM 516 O O . PRO A 1 70 ? -10.859 37.5 31.031 1 98.25 70 PRO A O 1
ATOM 519 N N . ALA A 1 71 ? -9.836 36.875 29.156 1 98.69 71 ALA A N 1
ATOM 520 C CA . ALA A 1 71 ? -10.484 37.906 28.359 1 98.69 71 ALA A CA 1
ATOM 521 C C . ALA A 1 71 ? -11.031 37.344 27.047 1 98.69 71 ALA A C 1
ATOM 523 O O . ALA A 1 71 ? -10.469 36.406 26.484 1 98.69 71 ALA A O 1
ATOM 524 N N . GLY A 1 72 ? -12.148 37.938 26.609 1 98.62 72 GLY A N 1
ATOM 525 C CA . GLY A 1 72 ? -12.773 37.562 25.359 1 98.62 72 GLY A CA 1
ATOM 526 C C . GLY A 1 72 ? -13.328 38.75 24.594 1 98.62 72 GLY A C 1
ATOM 527 O O . GLY A 1 72 ? -13.797 39.719 25.188 1 98.62 72 GLY A O 1
ATOM 528 N N . PHE A 1 73 ? -13.211 38.688 23.328 1 98.81 73 PHE A N 1
ATOM 529 C CA . PHE A 1 73 ? -13.68 39.75 22.438 1 98.81 73 PHE A CA 1
ATOM 530 C C . PHE A 1 73 ? -14.539 39.188 21.328 1 98.81 73 PHE A C 1
ATOM 532 O O . PHE A 1 73 ? -14.375 38.031 20.922 1 98.81 73 PHE A O 1
ATOM 539 N N . ALA A 1 74 ? -15.383 39.969 20.781 1 98.5 74 ALA A N 1
ATOM 540 C CA . ALA A 1 74 ? -16.234 39.531 19.688 1 98.5 74 ALA A CA 1
ATOM 541 C C . ALA A 1 74 ? -15.508 39.625 18.344 1 98.5 74 ALA A C 1
ATOM 543 O O . ALA A 1 74 ? -15.773 38.844 17.422 1 98.5 74 ALA A O 1
ATOM 544 N N . THR A 1 75 ? -14.656 40.594 18.281 1 98.19 75 THR A N 1
ATOM 545 C CA . THR A 1 75 ? -13.906 40.781 17.047 1 98.19 75 THR A CA 1
ATOM 546 C C . THR A 1 75 ? -12.438 41.062 17.359 1 98.19 75 THR A C 1
ATOM 548 O O . THR A 1 75 ? -12.086 41.469 18.453 1 98.19 75 THR A O 1
ATOM 551 N N . LEU A 1 76 ? -11.617 40.781 16.328 1 98.12 76 LEU A N 1
ATOM 552 C CA . LEU A 1 76 ? -10.18 41 16.469 1 98.12 76 LEU A CA 1
ATOM 553 C C . LEU A 1 76 ? -9.859 42.469 16.719 1 98.12 76 LEU A C 1
ATOM 555 O O . LEU A 1 76 ? -8.945 42.781 17.469 1 98.12 76 LEU A O 1
ATOM 559 N N . ALA A 1 77 ? -10.625 43.375 16.172 1 96.69 77 ALA A N 1
ATOM 560 C CA . ALA A 1 77 ? -10.406 44.812 16.281 1 96.69 77 ALA A CA 1
ATOM 561 C C . ALA A 1 77 ? -10.586 45.281 17.719 1 96.69 77 ALA A C 1
ATOM 563 O O . ALA A 1 77 ? -10.031 46.312 18.109 1 96.69 77 ALA A O 1
ATOM 564 N N . GLU A 1 78 ? -11.328 44.531 18.5 1 97.81 78 GLU A N 1
ATOM 565 C CA . GLU A 1 78 ? -11.656 44.938 19.875 1 97.81 78 GLU A CA 1
ATOM 566 C C . GLU A 1 78 ? -10.531 44.562 20.844 1 97.81 78 GLU A C 1
ATOM 568 O O . GLU A 1 78 ? -10.523 45.031 21.984 1 97.81 78 GLU A O 1
ATOM 573 N N . VAL A 1 79 ? -9.648 43.75 20.391 1 98.06 79 VAL A N 1
ATOM 574 C CA . VAL A 1 79 ? -8.602 43.281 21.297 1 98.06 79 VAL A CA 1
ATOM 575 C C . VAL A 1 79 ? -7.715 44.438 21.703 1 98.06 79 VAL A C 1
ATOM 577 O O . VAL A 1 79 ? -7.109 45.094 20.859 1 98.06 79 VAL A O 1
ATOM 580 N N . ASP A 1 80 ? -7.551 44.688 23 1 96 80 ASP A N 1
ATOM 581 C CA . ASP A 1 80 ? -6.828 45.875 23.516 1 96 80 ASP A CA 1
ATOM 582 C C . ASP A 1 80 ? -5.746 45.438 24.5 1 96 80 ASP A C 1
ATOM 584 O O . ASP A 1 80 ? -5.332 46.25 25.344 1 96 80 ASP A O 1
ATOM 588 N N . LEU A 1 81 ? -5.348 44.25 24.516 1 96.88 81 LEU A N 1
ATOM 589 C CA . LEU A 1 81 ? -4.281 43.781 25.375 1 96.88 81 LEU A CA 1
ATOM 590 C C . LEU A 1 81 ? -3.092 43.281 24.562 1 96.88 81 LEU A C 1
ATOM 592 O O . LEU A 1 81 ? -3.223 43.031 23.359 1 96.88 81 LEU A O 1
ATOM 596 N N . ALA A 1 82 ? -1.979 43.188 25.172 1 96.5 82 ALA A N 1
ATOM 597 C CA . ALA A 1 82 ? -0.762 42.719 24.516 1 96.5 82 ALA A CA 1
ATOM 598 C C . ALA A 1 82 ? -0.773 41.219 24.312 1 96.5 82 ALA A C 1
ATOM 600 O O . ALA A 1 82 ? -1.269 40.469 25.172 1 96.5 82 ALA A O 1
ATOM 601 N N . TYR A 1 83 ? -0.263 40.75 23.203 1 97.94 83 TYR A N 1
ATOM 602 C CA . TYR A 1 83 ? -0.055 39.344 22.922 1 97.94 83 TYR A CA 1
ATOM 603 C C . TYR A 1 83 ? 1.134 39.125 22 1 97.94 83 TYR A C 1
ATOM 605 O O . TYR A 1 83 ? 1.502 40.031 21.234 1 97.94 83 TYR A O 1
ATOM 613 N N . ASP A 1 84 ? 1.719 38 22.047 1 98.38 84 ASP A N 1
ATOM 614 C CA . ASP A 1 84 ? 2.932 37.688 21.297 1 98.38 84 ASP A CA 1
ATOM 615 C C . ASP A 1 84 ? 2.625 36.781 20.109 1 98.38 84 ASP A C 1
ATOM 617 O O . ASP A 1 84 ? 3.268 36.875 19.062 1 98.38 84 ASP A O 1
ATOM 621 N N . VAL A 1 85 ? 1.69 35.875 20.281 1 98.81 85 VAL A N 1
ATOM 622 C CA . VAL A 1 85 ? 1.335 34.906 19.266 1 98.81 85 VAL A CA 1
ATOM 623 C C . VAL A 1 85 ? -0.172 34.938 19.016 1 98.81 85 VAL A C 1
ATOM 625 O O . VAL A 1 85 ? -0.959 35.031 19.953 1 98.81 85 VAL A O 1
ATOM 628 N N . ALA A 1 86 ? -0.558 34.938 17.797 1 98.88 86 ALA A N 1
ATOM 629 C CA . ALA A 1 86 ? -1.969 34.844 17.438 1 98.88 86 ALA A CA 1
ATOM 630 C C . ALA A 1 86 ? -2.266 33.5 16.766 1 98.88 86 ALA A C 1
ATOM 632 O O . ALA A 1 86 ? -1.694 33.188 15.719 1 98.88 86 ALA A O 1
ATOM 633 N N . SER A 1 87 ? -3.133 32.688 17.344 1 98.75 87 SER A N 1
ATOM 634 C CA . SER A 1 87 ? -3.619 31.453 16.75 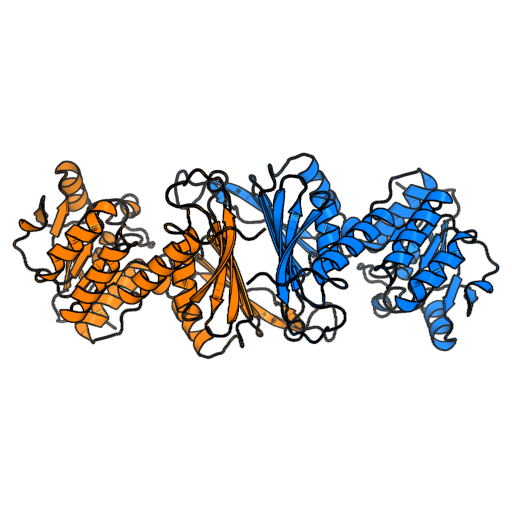1 98.75 87 SER A CA 1
ATOM 635 C C . SER A 1 87 ? -4.879 31.688 15.922 1 98.75 87 SER A C 1
ATOM 637 O O . SER A 1 87 ? -5.895 32.156 16.453 1 98.75 87 SER A O 1
ATOM 639 N N . VAL A 1 88 ? -4.801 31.391 14.688 1 98.88 88 VAL A N 1
ATOM 640 C CA . VAL A 1 88 ? -5.938 31.562 13.789 1 98.88 88 VAL A CA 1
ATOM 641 C C . VAL A 1 88 ? -6.66 30.219 13.602 1 98.88 88 VAL A C 1
ATOM 643 O O . VAL A 1 88 ? -6.207 29.375 12.836 1 98.88 88 VAL A O 1
ATOM 646 N N . CYS A 1 89 ? -7.812 30.094 14.242 1 98.38 89 CYS A N 1
ATOM 647 C CA . CYS A 1 89 ? -8.586 28.859 14.273 1 98.38 89 CYS A CA 1
ATOM 648 C C . CYS A 1 89 ? -10 29.094 13.766 1 98.38 89 CYS A C 1
ATOM 650 O O . CYS A 1 89 ? -10.93 28.359 14.141 1 98.38 89 CYS A O 1
ATOM 652 N N . VAL A 1 90 ? -10.211 30.141 12.984 1 98.25 90 VAL A N 1
ATOM 653 C CA . VAL A 1 90 ? -11.508 30.453 12.398 1 98.25 90 VAL A CA 1
ATOM 654 C C . VAL A 1 90 ? -11.773 29.531 11.211 1 98.25 90 VAL A C 1
ATOM 656 O O . VAL A 1 90 ? -10.852 28.891 10.703 1 98.25 90 VAL A O 1
ATOM 659 N N . PRO A 1 91 ? -13.023 29.438 10.766 1 96.81 91 PRO A N 1
ATOM 660 C CA . PRO A 1 91 ? -13.297 28.688 9.539 1 96.81 91 PRO A CA 1
ATOM 661 C C . PRO A 1 91 ? -12.477 29.203 8.352 1 96.81 91 PRO A C 1
ATOM 663 O O . PRO A 1 91 ? -12.164 30.391 8.281 1 96.81 91 PRO A O 1
ATOM 666 N N . THR A 1 92 ? -12.227 28.297 7.484 1 96.38 92 THR A N 1
ATOM 667 C CA . THR A 1 92 ? -11.312 28.547 6.375 1 96.38 92 THR A CA 1
ATOM 668 C C . THR A 1 92 ? -11.727 29.797 5.602 1 96.38 92 THR A C 1
ATOM 670 O O . THR A 1 92 ? -10.875 30.562 5.164 1 96.38 92 THR A O 1
ATOM 673 N N . ALA A 1 93 ? -13 30.031 5.449 1 96.25 93 ALA A N 1
ATOM 674 C CA . ALA A 1 93 ? -13.516 31.156 4.676 1 96.25 93 ALA A CA 1
ATOM 675 C C . ALA A 1 93 ? -13.062 32.469 5.266 1 96.25 93 ALA A C 1
ATOM 677 O O . ALA A 1 93 ? -13.062 33.5 4.578 1 96.25 93 ALA A O 1
ATOM 678 N N . HIS A 1 94 ? -12.641 32.469 6.562 1 97.62 94 HIS A N 1
ATOM 679 C CA . HIS A 1 94 ? -12.281 33.719 7.242 1 97.62 94 HIS A CA 1
ATOM 680 C C . HIS A 1 94 ? -10.773 33.812 7.438 1 97.62 94 HIS A C 1
ATOM 682 O O . HIS A 1 94 ? -10.281 34.781 8.055 1 97.62 94 HIS A O 1
ATOM 688 N N . HIS A 1 95 ? -10.016 32.844 6.934 1 98.56 95 HIS A N 1
ATOM 689 C CA . HIS A 1 95 ? -8.57 32.844 7.125 1 98.56 95 HIS A CA 1
ATOM 690 C C . HIS A 1 95 ? -7.926 34.062 6.5 1 98.56 95 HIS A C 1
ATOM 692 O O . HIS A 1 95 ? -7.148 34.781 7.152 1 98.56 95 HIS A O 1
ATOM 698 N N . ALA A 1 96 ? -8.297 34.312 5.254 1 98.25 96 ALA A N 1
ATOM 699 C CA . ALA A 1 96 ? -7.633 35.375 4.508 1 98.25 96 ALA A CA 1
ATOM 700 C C . ALA A 1 96 ? -7.785 36.719 5.219 1 98.25 96 ALA A C 1
ATOM 702 O O . ALA A 1 96 ? -6.797 37.406 5.5 1 98.25 96 ALA A O 1
ATOM 703 N N . GLU A 1 97 ? -9.008 37.062 5.508 1 97.94 97 GLU A N 1
ATOM 704 C CA . GLU A 1 97 ? -9.289 38.344 6.164 1 97.94 97 GLU A CA 1
ATOM 705 C C . GLU A 1 97 ? -8.578 38.438 7.516 1 97.94 97 GLU A C 1
ATOM 707 O O . GLU A 1 97 ? -8.016 39.469 7.855 1 97.94 97 GLU A O 1
ATOM 712 N N . THR A 1 98 ? -8.625 37.375 8.273 1 98.69 98 THR A N 1
ATOM 713 C CA . THR A 1 98 ? -8.008 37.344 9.594 1 98.69 98 THR A CA 1
ATOM 714 C C . THR A 1 98 ? -6.492 37.5 9.484 1 98.69 98 THR A C 1
ATOM 716 O O . THR A 1 98 ? -5.891 38.281 10.219 1 98.69 98 THR A O 1
ATOM 719 N N . LEU A 1 99 ? -5.879 36.75 8.578 1 98.75 99 LEU A N 1
ATOM 720 C CA . LEU A 1 99 ? -4.434 36.781 8.391 1 98.75 99 LEU A CA 1
ATOM 721 C C . LEU A 1 99 ? -3.99 38.156 7.906 1 98.75 99 LEU A C 1
ATOM 723 O O . LEU A 1 99 ? -2.951 38.688 8.336 1 98.75 99 LEU A O 1
ATOM 727 N N . GLU A 1 100 ? -4.73 38.75 7.035 1 98.19 100 GLU A N 1
ATOM 728 C CA . GLU A 1 100 ? -4.426 40.094 6.559 1 98.19 100 GLU A CA 1
ATOM 729 C C . GLU A 1 100 ? -4.488 41.094 7.691 1 98.19 100 GLU A C 1
ATOM 731 O O . GLU A 1 100 ? -3.619 41.969 7.801 1 98.19 100 GLU A O 1
ATOM 736 N N . ALA A 1 101 ? -5.488 41 8.539 1 98.19 101 ALA A N 1
ATOM 737 C CA . ALA A 1 101 ? -5.648 41.906 9.672 1 98.19 101 ALA A CA 1
ATOM 738 C C . ALA A 1 101 ? -4.492 41.75 10.656 1 98.19 101 ALA A C 1
ATOM 740 O O . ALA A 1 101 ? -4.062 42.75 11.273 1 98.19 101 ALA A O 1
ATOM 741 N N . LEU A 1 102 ? -3.965 40.594 10.789 1 98.56 102 LEU A N 1
ATOM 742 C CA . LEU A 1 102 ? -2.939 40.281 11.781 1 98.56 102 LEU A CA 1
ATOM 743 C C . LEU A 1 102 ? -1.579 40.812 11.328 1 98.56 102 LEU A C 1
ATOM 745 O O . LEU A 1 102 ? -0.653 40.906 12.141 1 98.56 102 LEU A O 1
ATOM 749 N N . LEU A 1 103 ? -1.451 41.062 10.055 1 97.5 103 LEU A N 1
ATOM 750 C CA . LEU A 1 103 ? -0.193 41.594 9.539 1 97.5 103 LEU A CA 1
ATOM 751 C C . LEU A 1 103 ? 0.197 42.875 10.266 1 97.5 103 LEU A C 1
ATOM 753 O O . LEU A 1 103 ? 1.373 43.094 10.57 1 97.5 103 LEU A O 1
ATOM 757 N N . ALA A 1 104 ? -0.77 43.688 10.594 1 95.38 104 ALA A N 1
ATOM 758 C CA . ALA A 1 104 ? -0.509 44.969 11.227 1 95.38 104 ALA A CA 1
ATOM 759 C C . ALA A 1 104 ? -0.612 44.844 12.75 1 95.38 104 ALA A C 1
ATOM 761 O O . ALA A 1 104 ? -0.383 45.812 13.469 1 95.38 104 ALA A O 1
ATOM 762 N N . SER A 1 105 ? -0.979 43.719 13.211 1 96.19 105 SER A N 1
ATOM 763 C CA . SER A 1 105 ? -1.177 43.5 14.641 1 96.19 105 SER A CA 1
ATOM 764 C C . SER A 1 105 ? 0.156 43.438 15.383 1 96.19 105 SER A C 1
ATOM 766 O O . SER A 1 105 ? 1.214 43.344 14.75 1 96.19 105 SER A O 1
ATOM 768 N N . PRO A 1 106 ? 0.106 43.5 16.734 1 95.44 106 PRO A N 1
ATOM 769 C CA . PRO A 1 106 ? 1.343 43.406 17.516 1 95.44 106 PRO A CA 1
ATOM 770 C C . PRO A 1 106 ? 1.906 42 17.609 1 95.44 106 PRO A C 1
ATOM 772 O O . PRO A 1 106 ? 2.986 41.812 18.172 1 95.44 106 PRO A O 1
ATOM 775 N N . ALA A 1 107 ? 1.202 41.031 17.094 1 98.19 107 ALA A N 1
ATOM 776 C CA . ALA A 1 107 ? 1.686 39.656 17.203 1 98.19 107 ALA A CA 1
ATOM 777 C C . ALA A 1 107 ? 3.086 39.531 16.609 1 98.19 107 ALA A C 1
ATOM 779 O O . ALA A 1 107 ? 3.354 40.031 15.516 1 98.19 107 ALA A O 1
ATOM 780 N N . ARG A 1 108 ? 3.926 38.875 17.328 1 98.38 108 ARG A N 1
ATOM 781 C CA . ARG A 1 108 ? 5.273 38.594 16.828 1 98.38 108 ARG A CA 1
ATOM 782 C C . ARG A 1 108 ? 5.273 37.375 15.891 1 98.38 108 ARG A C 1
ATOM 784 O O . ARG A 1 108 ? 6.176 37.25 15.055 1 98.38 108 ARG A O 1
ATOM 791 N N . LEU A 1 109 ? 4.34 36.531 16 1 98.75 109 LEU A N 1
ATOM 792 C CA . LEU A 1 109 ? 4.176 35.344 15.18 1 98.75 109 LEU A CA 1
ATOM 793 C C . LEU A 1 109 ? 2.705 34.969 15.062 1 98.75 109 LEU A C 1
ATOM 795 O O . LEU A 1 109 ? 1.939 35.125 16.016 1 98.75 109 LEU A O 1
ATOM 799 N N . VAL A 1 110 ? 2.344 34.5 13.883 1 98.94 110 VAL A N 1
ATOM 800 C CA . VAL A 1 110 ? 0.992 34 13.648 1 98.94 110 VAL A CA 1
ATOM 801 C C . VAL A 1 110 ? 1.03 32.5 13.406 1 98.94 110 VAL A C 1
ATOM 803 O O . VAL A 1 110 ? 1.865 32 12.648 1 98.94 110 VAL A O 1
ATOM 806 N N . PHE A 1 111 ? 0.189 31.703 14.148 1 98.88 111 PHE A N 1
ATOM 807 C CA . PHE A 1 111 ? 0.016 30.266 14.008 1 98.88 111 PHE A CA 1
ATOM 808 C C . PHE A 1 111 ? -1.365 29.938 13.453 1 98.88 111 PHE A C 1
ATOM 810 O O . PHE A 1 111 ? -2.357 29.984 14.18 1 98.88 111 PHE A O 1
ATOM 817 N N . ALA A 1 112 ? -1.438 29.578 12.18 1 98.75 112 ALA A N 1
ATOM 818 C CA . ALA A 1 112 ? -2.73 29.469 11.516 1 98.75 112 ALA A CA 1
ATOM 819 C C . ALA A 1 112 ? -3.057 28 11.203 1 98.75 112 ALA A C 1
ATOM 821 O O . ALA A 1 112 ? -2.16 27.203 10.914 1 98.75 112 ALA A O 1
ATOM 822 N N . GLU A 1 113 ? -4.273 27.672 11.203 1 98.19 113 GLU A N 1
ATOM 823 C CA . GLU A 1 113 ? -4.754 26.375 10.727 1 98.19 113 GLU A CA 1
ATOM 824 C C . GLU A 1 113 ? -4.609 26.266 9.211 1 98.19 113 GLU A C 1
ATOM 826 O O . GLU A 1 113 ? -4.594 27.266 8.5 1 98.19 113 GLU A O 1
ATOM 831 N N . LYS A 1 114 ? -4.492 25.078 8.766 1 97.56 114 LYS A N 1
ATOM 832 C CA . LYS A 1 114 ? -4.504 24.781 7.336 1 97.56 114 LYS A CA 1
ATOM 833 C C . LYS A 1 114 ? -5.93 24.625 6.82 1 97.56 114 LYS A C 1
ATOM 835 O O . LYS A 1 114 ? -6.836 24.281 7.578 1 97.56 114 LYS A O 1
ATOM 840 N N . PRO A 1 115 ? -6.227 24.797 5.551 1 96.31 115 PRO A N 1
ATOM 841 C CA . PRO A 1 115 ? -5.297 25.406 4.602 1 96.31 115 PRO A CA 1
ATOM 842 C C . PRO A 1 115 ? -5.07 26.891 4.871 1 96.31 115 PRO A C 1
ATOM 844 O O . PRO A 1 115 ? -5.797 27.5 5.66 1 96.31 115 PRO A O 1
ATOM 847 N N . LEU A 1 116 ? -4.086 27.484 4.273 1 97.31 116 LEU A N 1
ATOM 848 C CA . LEU A 1 116 ? -3.799 28.906 4.492 1 97.31 116 LEU A CA 1
ATOM 849 C C . LEU A 1 116 ? -5.047 29.75 4.266 1 97.31 116 LEU A C 1
ATOM 851 O O . LEU A 1 116 ? -5.48 30.484 5.16 1 97.31 116 LEU A O 1
ATOM 855 N N . THR A 1 117 ? -5.574 29.672 3.037 1 97.31 117 THR A N 1
ATOM 856 C CA . THR A 1 117 ? -6.871 30.266 2.719 1 97.31 117 THR A CA 1
ATOM 857 C C . THR A 1 117 ? -7.625 29.391 1.711 1 97.31 117 THR A C 1
ATOM 859 O O . THR A 1 117 ? -7.125 28.359 1.286 1 97.31 117 THR A O 1
ATOM 862 N N . ASP A 1 118 ? -8.867 29.766 1.381 1 95.44 118 ASP A N 1
ATOM 863 C CA . ASP A 1 118 ? -9.648 29.031 0.389 1 95.44 118 ASP A CA 1
ATOM 864 C C . ASP A 1 118 ? -9.422 29.594 -1.013 1 95.44 118 ASP A C 1
ATOM 866 O O . ASP A 1 118 ? -10.078 29.172 -1.968 1 95.44 118 ASP A O 1
ATOM 870 N N . ASP A 1 119 ? -8.445 30.516 -1.087 1 95.44 119 ASP A N 1
ATOM 871 C CA . ASP A 1 119 ? -8.086 31.141 -2.354 1 95.44 119 ASP A CA 1
ATOM 872 C C . ASP A 1 119 ? -6.57 31.141 -2.557 1 95.44 119 ASP A C 1
ATOM 874 O O . ASP A 1 119 ? -5.836 31.797 -1.826 1 95.44 119 ASP A O 1
ATOM 878 N N . LEU A 1 120 ? -6.164 30.469 -3.604 1 96.81 120 LEU A N 1
ATOM 879 C CA . LEU A 1 120 ? -4.734 30.281 -3.818 1 96.81 120 LEU A CA 1
ATOM 880 C C . LEU A 1 120 ? -4.031 31.609 -4.059 1 96.81 120 LEU A C 1
ATOM 882 O O . LEU A 1 120 ? -2.924 31.828 -3.566 1 96.81 120 LEU A O 1
ATOM 886 N N . GLY A 1 121 ? -4.672 32.438 -4.867 1 97.94 121 GLY A N 1
ATOM 887 C CA . GLY A 1 121 ? -4.105 33.75 -5.098 1 97.94 121 GLY A CA 1
ATOM 888 C C . GLY A 1 121 ? -3.922 34.562 -3.82 1 97.94 121 GLY A C 1
ATOM 889 O O . GLY A 1 121 ? -2.875 35.188 -3.617 1 97.94 121 GLY A O 1
ATOM 890 N N . ARG A 1 122 ? -4.891 34.562 -2.945 1 98 122 ARG A N 1
ATOM 891 C CA . ARG A 1 122 ? -4.797 35.281 -1.674 1 98 122 ARG A CA 1
ATOM 892 C C . ARG A 1 122 ? -3.756 34.625 -0.763 1 98 122 ARG A C 1
ATOM 894 O O . ARG A 1 122 ? -3.053 35.312 -0.027 1 98 122 ARG A O 1
ATOM 901 N N . SER A 1 123 ? -3.713 33.312 -0.81 1 98.5 123 SER A N 1
ATOM 902 C CA . SER A 1 123 ? -2.676 32.625 -0.045 1 98.5 123 SER A CA 1
ATOM 903 C C . SER A 1 123 ? -1.285 33.125 -0.446 1 98.5 123 SER A C 1
ATOM 905 O O . SER A 1 123 ? -0.447 33.406 0.413 1 98.5 123 SER A O 1
ATOM 907 N N . ARG A 1 124 ? -1.014 33.219 -1.732 1 98.62 124 ARG A N 1
ATOM 908 C CA . ARG A 1 124 ? 0.273 33.656 -2.238 1 98.62 124 ARG A CA 1
ATOM 909 C C . ARG A 1 124 ? 0.574 35.094 -1.743 1 98.62 124 ARG A C 1
ATOM 911 O O . ARG A 1 124 ? 1.678 35.344 -1.266 1 98.62 124 ARG A O 1
ATOM 918 N N . ALA A 1 125 ? -0.431 35.938 -1.866 1 98.62 125 ALA A N 1
ATOM 919 C CA . ALA A 1 125 ? -0.274 37.312 -1.458 1 98.62 125 ALA A CA 1
ATOM 920 C C . ALA A 1 125 ? 0.016 37.438 0.037 1 98.62 125 ALA A C 1
ATOM 922 O O . ALA A 1 125 ? 0.846 38.25 0.46 1 98.62 125 ALA A O 1
ATOM 923 N N . ILE A 1 126 ? -0.633 36.656 0.795 1 98.69 126 ILE A N 1
ATOM 924 C CA . ILE A 1 126 ? -0.484 36.656 2.246 1 98.69 126 ILE A CA 1
ATOM 925 C C . ILE A 1 126 ? 0.918 36.188 2.627 1 98.69 126 ILE A C 1
ATOM 927 O O . ILE A 1 126 ? 1.596 36.844 3.436 1 98.69 126 ILE A O 1
ATOM 931 N N . VAL A 1 127 ? 1.364 35.094 2.074 1 98.75 127 VAL A N 1
ATOM 932 C CA . VAL A 1 127 ? 2.689 34.562 2.385 1 98.75 127 VAL A CA 1
ATOM 933 C C . VAL A 1 127 ? 3.752 35.594 2.031 1 98.75 127 VAL A C 1
ATOM 935 O O . VAL A 1 127 ? 4.672 35.844 2.814 1 98.75 127 VAL A O 1
ATOM 938 N N . GLU A 1 128 ? 3.607 36.219 0.897 1 98.62 128 GLU A N 1
ATOM 939 C CA . GLU A 1 128 ? 4.543 37.25 0.47 1 98.62 128 GLU A CA 1
ATOM 940 C C . GLU A 1 128 ? 4.523 38.438 1.431 1 98.62 128 GLU A C 1
ATOM 942 O O . GLU A 1 128 ? 5.578 38.969 1.768 1 98.62 128 GLU A O 1
ATOM 947 N N . ALA A 1 129 ? 3.369 38.906 1.815 1 98.69 129 ALA A N 1
ATOM 948 C CA . ALA A 1 129 ? 3.225 40.031 2.721 1 98.69 129 ALA A CA 1
ATOM 949 C C . ALA A 1 129 ? 3.879 39.75 4.07 1 98.69 129 ALA A C 1
ATOM 951 O O . ALA A 1 129 ? 4.551 40.625 4.637 1 98.69 129 ALA A O 1
ATOM 952 N N . TYR A 1 130 ? 3.625 38.562 4.586 1 98.69 130 TYR A N 1
ATOM 953 C CA . TYR A 1 130 ? 4.23 38.188 5.855 1 98.69 130 TYR A CA 1
ATOM 954 C C . TYR A 1 130 ? 5.75 38.125 5.746 1 98.69 130 TYR A C 1
ATOM 956 O O . TYR A 1 130 ? 6.457 38.562 6.656 1 98.69 130 TYR A O 1
ATOM 964 N N . GLU A 1 131 ? 6.215 37.531 4.66 1 98.19 131 GLU A N 1
ATOM 965 C CA . GLU A 1 131 ? 7.656 37.5 4.414 1 98.19 131 GLU A CA 1
ATOM 966 C C . GLU A 1 131 ? 8.242 38.906 4.391 1 98.19 131 GLU A C 1
ATOM 968 O O . GLU A 1 131 ? 9.258 39.188 5.031 1 98.19 131 GLU A O 1
ATOM 973 N N . ARG A 1 132 ? 7.625 39.844 3.67 1 97.94 132 ARG A N 1
ATOM 974 C CA . ARG A 1 132 ? 8.086 41.219 3.547 1 97.94 132 ARG A CA 1
ATOM 975 C C . ARG A 1 132 ? 8.094 41.906 4.902 1 97.94 132 ARG A C 1
ATOM 977 O O . ARG A 1 132 ? 8.984 42.719 5.188 1 97.94 132 ARG A O 1
ATOM 984 N N . ALA A 1 133 ? 7.137 41.656 5.727 1 98.06 133 ALA A N 1
ATOM 985 C CA . ALA A 1 133 ? 7 42.281 7.043 1 98.06 133 ALA A CA 1
ATOM 986 C C . ALA A 1 133 ? 7.969 41.656 8.047 1 98.06 133 ALA A C 1
ATOM 988 O O . ALA A 1 133 ? 8.188 42.219 9.125 1 98.06 133 ALA A O 1
ATOM 989 N N . GLY A 1 134 ? 8.547 40.531 7.66 1 97.56 134 GLY A N 1
ATOM 990 C CA . GLY A 1 134 ? 9.406 39.781 8.578 1 97.56 134 GLY A CA 1
ATOM 991 C C . GLY A 1 134 ? 8.648 39.156 9.734 1 97.56 134 GLY A C 1
ATOM 992 O O . GLY A 1 134 ? 9.211 38.938 10.812 1 97.56 134 GLY A O 1
ATOM 993 N N . LYS A 1 135 ? 7.375 39 9.617 1 98.38 135 LYS A N 1
ATOM 994 C CA . LYS A 1 135 ? 6.551 38.344 10.633 1 98.38 135 LYS A CA 1
ATOM 995 C C . LYS A 1 135 ? 6.367 36.875 10.328 1 98.38 135 LYS A C 1
ATOM 997 O O . LYS A 1 135 ? 5.77 36.5 9.312 1 98.38 135 LYS A O 1
ATOM 1002 N N . PRO A 1 136 ? 6.879 35.938 11.18 1 98.62 136 PRO A N 1
ATOM 1003 C CA . PRO A 1 136 ? 6.762 34.5 10.922 1 98.62 136 PRO A CA 1
ATOM 1004 C C . PRO A 1 136 ? 5.309 34.031 10.883 1 98.62 136 PRO A C 1
ATOM 1006 O O . PRO A 1 136 ? 4.508 34.438 11.742 1 98.62 136 PRO A O 1
ATOM 1009 N N . LEU A 1 137 ? 4.992 33.312 9.867 1 98.69 137 LEU A N 1
ATOM 1010 C CA . LEU A 1 137 ? 3.703 32.656 9.688 1 98.69 137 LEU A CA 1
ATOM 1011 C C . LEU A 1 137 ? 3.855 31.156 9.75 1 98.69 137 LEU A C 1
ATOM 1013 O O . LEU A 1 137 ? 4.461 30.547 8.859 1 98.69 137 LEU A O 1
ATOM 1017 N N . CYS A 1 138 ? 3.318 30.547 10.805 1 98.38 138 CYS A N 1
ATOM 1018 C CA . CYS A 1 138 ? 3.285 29.094 10.984 1 98.38 138 CYS A CA 1
ATOM 1019 C C . CYS A 1 138 ? 1.927 28.531 10.586 1 98.38 138 CYS A C 1
ATOM 1021 O O . CYS A 1 138 ? 0.896 29.172 10.805 1 98.38 138 CYS A O 1
ATOM 1023 N N . VAL A 1 139 ? 1.959 27.406 9.969 1 98.69 139 VAL A N 1
ATOM 1024 C CA . VAL A 1 139 ? 0.714 26.766 9.578 1 98.69 139 VAL A CA 1
ATOM 1025 C C . VAL A 1 139 ? 0.646 25.359 10.195 1 98.69 139 VAL A C 1
ATOM 1027 O O . VAL A 1 139 ? 1.639 24.641 10.211 1 98.69 139 VAL A O 1
ATOM 1030 N N . ASN A 1 140 ? -0.511 24.953 10.641 1 98.31 140 ASN A N 1
ATOM 1031 C CA . ASN A 1 140 ? -0.678 23.75 11.461 1 98.31 140 ASN A CA 1
ATOM 1032 C C . ASN A 1 140 ? -0.772 22.5 10.602 1 98.31 140 ASN A C 1
ATOM 1034 O O . ASN A 1 140 ? -1.799 21.812 10.602 1 98.31 140 ASN A O 1
ATOM 1038 N N . TYR A 1 141 ? 0.262 22.156 9.984 1 98.19 141 TYR A N 1
ATOM 1039 C CA . TYR A 1 141 ? 0.519 20.797 9.523 1 98.19 141 TYR A CA 1
ATOM 1040 C C . TYR A 1 141 ? 1.233 19.984 10.594 1 98.19 141 TYR A C 1
ATOM 1042 O O . TYR A 1 141 ? 2.439 19.75 10.5 1 98.19 141 TYR A O 1
ATOM 1050 N N . LEU A 1 142 ? 0.51 19.547 11.484 1 96.81 142 LEU A N 1
ATOM 1051 C CA . LEU A 1 142 ? 0.902 19.109 12.82 1 96.81 142 LEU A CA 1
ATOM 1052 C C . LEU A 1 142 ? 1.937 17.984 12.742 1 96.81 142 LEU A C 1
ATOM 1054 O O . LEU A 1 142 ? 2.816 17.891 13.602 1 96.81 142 LEU A O 1
ATOM 1058 N N . ARG A 1 143 ? 1.927 17.219 11.688 1 97.75 143 ARG A N 1
ATOM 1059 C CA . ARG A 1 143 ? 2.781 16.031 11.609 1 97.75 143 ARG A CA 1
ATOM 1060 C C . ARG A 1 143 ? 4.25 16.438 11.484 1 97.75 143 ARG A C 1
ATOM 1062 O O . ARG A 1 143 ? 5.141 15.633 11.773 1 97.75 143 ARG A O 1
ATOM 1069 N N . ARG A 1 144 ? 4.492 17.625 11.023 1 98.25 144 ARG A N 1
ATOM 1070 C CA . ARG A 1 144 ? 5.863 18.109 10.922 1 98.25 144 ARG A CA 1
ATOM 1071 C C . ARG A 1 144 ? 6.504 18.234 12.305 1 98.25 144 ARG A C 1
ATOM 1073 O O . ARG A 1 144 ? 7.727 18.328 12.414 1 98.25 144 ARG A O 1
ATOM 1080 N N . TRP A 1 145 ? 5.68 18.234 13.398 1 98.44 145 TRP A N 1
ATOM 1081 C CA . TRP A 1 145 ? 6.215 18.453 14.734 1 98.44 145 TRP A CA 1
ATOM 1082 C C . TRP A 1 145 ? 6.18 17.156 15.547 1 98.44 145 TRP A C 1
ATOM 1084 O O . TRP A 1 145 ? 6.691 17.109 16.672 1 98.44 145 TRP A O 1
ATOM 1094 N N . ALA A 1 146 ? 5.547 16.094 15.008 1 98 146 ALA A N 1
ATOM 1095 C CA . ALA A 1 146 ? 5.516 14.82 15.719 1 98 146 ALA A CA 1
ATOM 1096 C C . ALA A 1 146 ? 6.922 14.25 15.883 1 98 146 ALA A C 1
ATOM 1098 O O . ALA A 1 146 ? 7.602 13.961 14.891 1 98 146 ALA A O 1
ATOM 1099 N N . GLY A 1 147 ? 7.293 14.047 17.125 1 97.88 147 GLY A N 1
ATOM 1100 C CA . GLY A 1 147 ? 8.664 13.68 17.438 1 97.88 147 GLY A CA 1
ATOM 1101 C C . GLY A 1 147 ? 9.148 12.477 16.641 1 97.88 147 GLY A C 1
ATOM 1102 O O . GLY A 1 147 ? 10.266 12.484 16.125 1 97.88 147 GLY A O 1
ATOM 1103 N N . GLY A 1 148 ? 8.414 11.445 16.562 1 98.06 148 GLY A N 1
ATOM 1104 C CA . GLY A 1 148 ? 8.789 10.266 15.797 1 98.06 148 GLY A CA 1
ATOM 1105 C C . GLY A 1 148 ? 8.977 10.555 14.32 1 98.06 148 GLY A C 1
ATOM 1106 O O . GLY A 1 148 ? 9.852 9.977 13.68 1 98.06 148 GLY A O 1
ATOM 1107 N N . LEU A 1 149 ? 8.18 11.406 13.727 1 98.38 149 LEU A N 1
ATOM 1108 C CA . LEU A 1 149 ? 8.289 11.766 12.32 1 98.38 149 LEU A CA 1
ATOM 1109 C C . LEU A 1 149 ? 9.484 12.688 12.086 1 98.38 149 LEU A C 1
ATOM 1111 O O . LEU A 1 149 ? 10.148 12.609 11.055 1 98.38 149 LEU A O 1
ATOM 1115 N N . VAL A 1 150 ? 9.734 13.586 13.07 1 98.31 150 VAL A N 1
ATOM 1116 C CA . VAL A 1 150 ? 10.93 14.422 13.008 1 98.31 150 VAL A CA 1
ATOM 1117 C C . VAL A 1 150 ? 12.18 13.547 13.023 1 98.31 150 VAL A C 1
ATOM 1119 O O . VAL A 1 150 ? 13.102 13.766 12.234 1 98.31 150 VAL A O 1
ATOM 1122 N N . HIS A 1 151 ? 12.195 12.578 13.914 1 98.06 151 HIS A N 1
ATOM 1123 C CA . HIS A 1 151 ? 13.312 11.648 13.961 1 98.06 151 HIS A CA 1
ATOM 1124 C C . HIS A 1 151 ? 13.445 10.883 12.648 1 98.06 151 HIS A C 1
ATOM 1126 O O . HIS A 1 151 ? 14.562 10.688 12.156 1 98.06 151 HIS A O 1
ATOM 1132 N N . LEU A 1 152 ? 12.328 10.43 12.109 1 98.31 152 LEU A N 1
ATOM 1133 C CA . LEU A 1 152 ? 12.336 9.734 10.828 1 98.31 152 LEU A CA 1
ATOM 1134 C C . LEU A 1 152 ? 12.922 10.625 9.734 1 98.31 152 LEU A C 1
ATOM 1136 O O . LEU A 1 152 ? 13.719 10.156 8.914 1 98.31 152 LEU A O 1
ATOM 1140 N N . GLN A 1 153 ? 12.516 11.875 9.664 1 98.38 153 GLN A N 1
ATOM 1141 C CA . GLN A 1 153 ? 13.055 12.82 8.695 1 98.38 153 GLN A CA 1
ATOM 1142 C C . GLN A 1 153 ? 14.578 12.906 8.805 1 98.38 153 GLN A C 1
ATOM 1144 O O . GLN A 1 153 ? 15.273 12.93 7.785 1 98.38 153 GLN A O 1
ATOM 1149 N N . ALA A 1 154 ? 15.047 12.984 10.031 1 98 154 ALA A N 1
ATOM 1150 C CA . ALA A 1 154 ? 16.484 13.039 10.266 1 98 154 ALA A CA 1
ATOM 1151 C C . ALA A 1 154 ? 17.172 11.758 9.781 1 98 154 ALA A C 1
ATOM 1153 O O . ALA A 1 154 ? 18.25 11.812 9.203 1 98 154 ALA A O 1
ATOM 1154 N N . GLU A 1 155 ? 16.594 10.602 10.055 1 98 155 GLU A N 1
ATOM 1155 C CA . GLU A 1 155 ? 17.109 9.328 9.578 1 98 155 GLU A CA 1
ATOM 1156 C C . GLU A 1 155 ? 17.234 9.312 8.055 1 98 155 GLU A C 1
ATOM 1158 O O . GLU A 1 155 ? 18.266 8.883 7.516 1 98 155 GLU A O 1
ATOM 1163 N N . ILE A 1 156 ? 16.219 9.773 7.387 1 98.12 156 ILE A N 1
ATOM 1164 C CA . ILE A 1 156 ? 16.172 9.781 5.93 1 98.12 156 ILE A CA 1
ATOM 1165 C C . ILE A 1 156 ? 17.219 10.75 5.383 1 98.12 156 ILE A C 1
ATOM 1167 O O . ILE A 1 156 ? 17.953 10.414 4.453 1 98.12 156 ILE A O 1
ATOM 1171 N N . ALA A 1 157 ? 17.312 11.891 5.977 1 96.94 157 ALA A N 1
ATOM 1172 C CA . ALA A 1 157 ? 18.234 12.93 5.531 1 96.94 157 ALA A CA 1
ATOM 1173 C C . ALA A 1 157 ? 19.688 12.453 5.652 1 96.94 157 ALA A C 1
ATOM 1175 O O . ALA A 1 157 ? 20.531 12.812 4.832 1 96.94 157 ALA A O 1
ATOM 1176 N N . ARG A 1 158 ? 19.922 11.633 6.68 1 97.31 158 ARG A N 1
ATOM 1177 C CA . ARG A 1 158 ? 21.281 11.141 6.906 1 97.31 158 ARG A CA 1
ATOM 1178 C C . ARG A 1 158 ? 21.562 9.922 6.039 1 97.31 158 ARG A C 1
ATOM 1180 O O . ARG A 1 158 ? 22.656 9.344 6.113 1 97.31 158 ARG A O 1
ATOM 1187 N N . GLY A 1 159 ? 20.578 9.461 5.344 1 97.31 159 GLY A N 1
ATOM 1188 C CA . GLY A 1 159 ? 20.766 8.359 4.41 1 97.31 159 GLY A CA 1
ATOM 1189 C C . GLY A 1 159 ? 20.672 7 5.066 1 97.31 159 GLY A C 1
ATOM 1190 O O . GLY A 1 159 ? 21.141 6 4.512 1 97.31 159 GLY A O 1
ATOM 1191 N N . GLN A 1 160 ? 20.141 6.969 6.215 1 96.69 160 GLN A N 1
ATOM 1192 C CA . GLN A 1 160 ? 20.078 5.73 6.984 1 96.69 160 GLN A CA 1
ATOM 1193 C C . GLN A 1 160 ? 19.328 4.637 6.227 1 96.69 160 GLN A C 1
ATOM 1195 O O . GLN A 1 160 ? 19.625 3.451 6.391 1 96.69 160 GLN A O 1
ATOM 1200 N N . TRP A 1 161 ? 18.422 4.984 5.336 1 97.62 161 TRP A N 1
ATOM 1201 C CA . TRP A 1 161 ? 17.562 4.004 4.688 1 97.62 161 TRP A CA 1
ATOM 1202 C C . TRP A 1 161 ? 17.922 3.844 3.217 1 97.62 161 TRP A C 1
ATOM 1204 O O . TRP A 1 161 ? 17.219 3.182 2.459 1 97.62 161 TRP A O 1
ATOM 1214 N N . GLY A 1 162 ? 19.016 4.5 2.846 1 97.25 162 GLY A N 1
ATOM 1215 C CA . GLY A 1 162 ? 19.422 4.438 1.45 1 97.25 162 GLY A CA 1
ATOM 1216 C C . GLY A 1 162 ? 18.5 5.215 0.528 1 97.25 162 GLY A C 1
ATOM 1217 O O . GLY A 1 162 ? 17.703 6.035 0.987 1 97.25 162 GLY A O 1
ATOM 1218 N N . ALA A 1 163 ? 18.594 4.988 -0.753 1 96.19 163 ALA A N 1
ATOM 1219 C CA . ALA A 1 163 ? 17.859 5.734 -1.769 1 96.19 163 ALA A CA 1
ATOM 1220 C C . ALA A 1 163 ? 16.359 5.484 -1.654 1 96.19 163 ALA A C 1
ATOM 1222 O O . ALA A 1 163 ? 15.922 4.348 -1.444 1 96.19 163 ALA A O 1
ATOM 1223 N N . PHE A 1 164 ? 15.602 6.547 -1.731 1 98 164 PHE A N 1
ATOM 1224 C CA . PHE A 1 164 ? 14.156 6.434 -1.802 1 98 164 PHE A CA 1
ATOM 1225 C C . PHE A 1 164 ? 13.719 5.867 -3.148 1 98 164 PHE A C 1
ATOM 1227 O O . PHE A 1 164 ? 14.188 6.316 -4.195 1 98 164 PHE A O 1
ATOM 1234 N N . GLN A 1 165 ? 12.859 4.836 -3.139 1 97.5 165 GLN A N 1
ATOM 1235 C CA . GLN A 1 165 ? 12.445 4.184 -4.375 1 97.5 165 GLN A CA 1
ATOM 1236 C C . GLN A 1 165 ? 11.055 4.652 -4.805 1 97.5 165 GLN A C 1
ATOM 1238 O O . GLN A 1 165 ? 10.852 5.039 -5.957 1 97.5 165 GLN A O 1
ATOM 1243 N N . LYS A 1 166 ? 10.133 4.531 -3.881 1 97.94 166 LYS A N 1
ATOM 1244 C CA . LYS A 1 166 ? 8.727 4.727 -4.219 1 97.94 166 LYS A CA 1
ATOM 1245 C C . LYS A 1 166 ? 7.855 4.734 -2.965 1 97.94 166 LYS A C 1
ATOM 1247 O O . LYS A 1 166 ? 8.281 4.273 -1.904 1 97.94 166 LYS A O 1
ATOM 1252 N N . ALA A 1 167 ? 6.645 5.305 -3.104 1 98.38 167 ALA A N 1
ATOM 1253 C CA . ALA A 1 167 ? 5.711 5.234 -1.981 1 98.38 167 ALA A CA 1
ATOM 1254 C C . ALA A 1 167 ? 4.27 5.133 -2.473 1 98.38 167 ALA A C 1
ATOM 1256 O O . ALA A 1 167 ? 3.965 5.504 -3.609 1 98.38 167 ALA A O 1
ATOM 1257 N N . SER A 1 168 ? 3.469 4.531 -1.701 1 98.25 168 SER A N 1
ATOM 1258 C CA . SER A 1 168 ? 2.02 4.621 -1.829 1 98.25 168 SER A CA 1
ATOM 1259 C C . SER A 1 168 ? 1.384 5.148 -0.546 1 98.25 168 SER A C 1
ATOM 1261 O O . SER A 1 168 ? 1.857 4.855 0.553 1 98.25 168 SER A O 1
ATOM 1263 N N . ALA A 1 169 ? 0.38 5.922 -0.675 1 98.25 169 ALA A N 1
ATOM 1264 C CA . ALA A 1 169 ? -0.36 6.469 0.459 1 98.25 169 ALA A CA 1
ATOM 1265 C C . ALA A 1 169 ? -1.866 6.355 0.237 1 98.25 169 ALA A C 1
ATOM 1267 O O . ALA A 1 169 ? -2.365 6.676 -0.844 1 98.25 169 ALA A O 1
ATOM 1268 N N . TRP A 1 170 ? -2.541 5.855 1.218 1 98 170 TRP A N 1
ATOM 1269 C CA . TRP A 1 170 ? -3.996 5.734 1.198 1 98 170 TRP A CA 1
ATOM 1270 C C . TRP A 1 170 ? -4.648 6.836 2.023 1 98 170 TRP A C 1
ATOM 1272 O O . TRP A 1 170 ? -4.25 7.086 3.164 1 98 170 TRP A O 1
ATOM 1282 N N . TYR A 1 171 ? -5.629 7.434 1.445 1 97.12 171 TYR A N 1
ATOM 1283 C CA . TYR A 1 171 ? -6.281 8.516 2.168 1 97.12 171 TYR A CA 1
ATOM 1284 C C . TYR A 1 171 ? -7.754 8.617 1.787 1 97.12 171 TYR A C 1
ATOM 1286 O O . TYR A 1 171 ? -8.188 8.016 0.802 1 97.12 171 TYR A O 1
ATOM 1294 N N . THR A 1 172 ? -8.539 9.242 2.568 1 95.88 172 THR A N 1
ATOM 1295 C CA . THR A 1 172 ? -9.914 9.625 2.301 1 95.88 172 THR A CA 1
ATOM 1296 C C . THR A 1 172 ? -10.133 11.109 2.59 1 95.88 172 THR A C 1
ATOM 1298 O O . THR A 1 172 ? -9.219 11.789 3.057 1 95.88 172 THR A O 1
ATOM 1301 N N . LYS A 1 173 ? -11.266 11.633 2.209 1 94.31 173 LYS A N 1
ATOM 1302 C CA . LYS A 1 173 ? -11.789 12.922 2.652 1 94.31 173 LYS A CA 1
ATOM 1303 C C . LYS A 1 173 ? -11.148 14.07 1.873 1 94.31 173 LYS A C 1
ATOM 1305 O O . LYS A 1 173 ? -10.852 15.117 2.441 1 94.31 173 LYS A O 1
ATOM 1310 N N . GLY A 1 174 ? -10.766 13.812 0.636 1 95.81 174 GLY A N 1
ATOM 1311 C CA . GLY A 1 174 ? -10.453 14.898 -0.281 1 95.81 174 GLY A CA 1
ATOM 1312 C C . GLY A 1 174 ? -8.969 15.203 -0.357 1 95.81 174 GLY A C 1
ATOM 1313 O O . GLY A 1 174 ? -8.242 15.016 0.619 1 95.81 174 GLY A O 1
ATOM 1314 N N . LEU A 1 175 ? -8.562 15.711 -1.484 1 96.06 175 LEU A N 1
ATOM 1315 C CA . LEU A 1 175 ? -7.168 16.031 -1.764 1 96.06 175 LEU A CA 1
ATOM 1316 C C . LEU A 1 175 ? -6.691 17.188 -0.886 1 96.06 175 LEU A C 1
ATOM 1318 O O . LEU A 1 175 ? -5.641 17.094 -0.247 1 96.06 175 LEU A O 1
ATOM 1322 N N . LEU A 1 176 ? -7.461 18.25 -0.793 1 94.5 176 LEU A N 1
ATOM 1323 C CA . LEU A 1 176 ? -7.062 19.422 -0.041 1 94.5 176 LEU A CA 1
ATOM 1324 C C . LEU A 1 176 ? -7.207 19.188 1.459 1 94.5 176 LEU A C 1
ATOM 1326 O O . LEU A 1 176 ? -6.383 19.656 2.248 1 94.5 176 LEU A O 1
ATOM 1330 N N . ASN A 1 177 ? -8.227 18.531 1.831 1 93.12 177 ASN A N 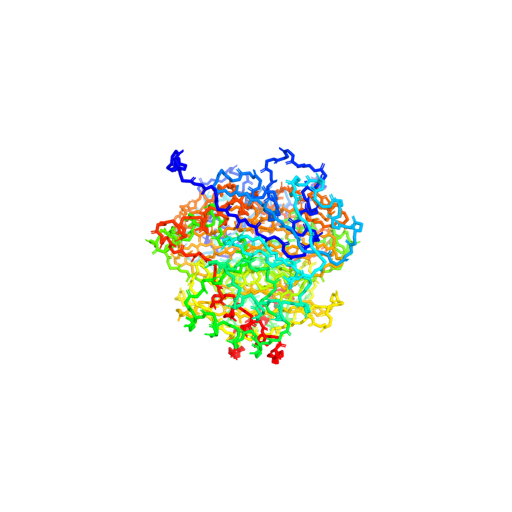1
ATOM 1331 C CA . ASN A 1 177 ? -8.484 18.312 3.252 1 93.12 177 ASN A CA 1
ATOM 1332 C C . ASN A 1 177 ? -7.504 17.312 3.852 1 93.12 177 ASN A C 1
ATOM 1334 O O . ASN A 1 177 ? -6.73 17.641 4.75 1 93.12 177 ASN A O 1
ATOM 1338 N N . ASN A 1 178 ? -7.512 16.125 3.295 1 95.12 178 ASN A N 1
ATOM 1339 C CA . ASN A 1 178 ? -6.672 15.102 3.906 1 95.12 178 ASN A CA 1
ATOM 1340 C C . ASN A 1 178 ? -5.457 14.781 3.039 1 95.12 178 ASN A C 1
ATOM 1342 O O . ASN A 1 178 ? -4.391 14.445 3.555 1 95.12 178 ASN A O 1
ATOM 1346 N N . GLY A 1 179 ? -5.625 14.828 1.753 1 97.12 179 GLY A N 1
ATOM 1347 C CA . GLY A 1 179 ? -4.492 14.594 0.871 1 97.12 179 GLY A CA 1
ATOM 1348 C C . GLY A 1 179 ? -3.348 15.57 1.099 1 97.12 179 GLY A C 1
ATOM 1349 O O . GLY A 1 179 ? -2.178 15.18 1.031 1 97.12 179 GLY A O 1
ATOM 1350 N N . SER A 1 180 ? -3.697 16.766 1.395 1 97.81 180 SER A N 1
ATOM 1351 C CA . SER A 1 180 ? -2.693 17.797 1.636 1 97.81 180 SER A CA 1
ATOM 1352 C C . SER A 1 180 ? -1.815 17.453 2.832 1 97.81 180 SER A C 1
ATOM 1354 O O . SER A 1 180 ? -0.636 17.797 2.867 1 97.81 180 SER A O 1
ATOM 1356 N N . HIS A 1 181 ? -2.363 16.734 3.809 1 97.88 181 HIS A N 1
ATOM 1357 C CA . HIS A 1 181 ? -1.573 16.297 4.953 1 97.88 181 HIS A CA 1
ATOM 1358 C C . HIS A 1 181 ? -0.472 15.328 4.527 1 97.88 181 HIS A C 1
ATOM 1360 O O . HIS A 1 181 ? 0.66 15.422 5.008 1 97.88 181 HIS A O 1
ATOM 1366 N N . PHE A 1 182 ? -0.753 14.438 3.641 1 97.5 182 PHE A N 1
ATOM 1367 C CA . PHE A 1 182 ? 0.265 13.508 3.166 1 97.5 182 PHE A CA 1
ATOM 1368 C C . PHE A 1 182 ? 1.284 14.227 2.287 1 97.5 182 PHE A C 1
ATOM 1370 O O . PHE A 1 182 ? 2.488 14 2.412 1 97.5 182 PHE A O 1
ATOM 1377 N N . LEU A 1 183 ? 0.74 15.047 1.404 1 98.5 183 LEU A N 1
ATOM 1378 C CA . LEU A 1 183 ? 1.656 15.758 0.517 1 98.5 183 LEU A CA 1
ATOM 1379 C C . LEU A 1 183 ? 2.619 16.625 1.314 1 98.5 183 LEU A C 1
ATOM 1381 O O . LEU A 1 183 ? 3.811 16.688 1.004 1 98.5 183 LEU A O 1
ATOM 1385 N N . ASP A 1 184 ? 2.082 17.25 2.326 1 98.62 184 ASP A N 1
ATOM 1386 C CA . ASP A 1 184 ? 2.934 18.047 3.213 1 98.62 184 ASP A CA 1
ATOM 1387 C C . ASP A 1 184 ? 3.943 17.156 3.936 1 98.62 184 ASP A C 1
ATOM 1389 O O . ASP A 1 184 ? 5.141 17.453 3.953 1 98.62 184 ASP A O 1
ATOM 1393 N N . LEU A 1 185 ? 3.49 16.062 4.547 1 98.5 185 LEU A N 1
ATOM 1394 C CA . LEU A 1 185 ? 4.352 15.156 5.289 1 98.5 185 LEU A CA 1
ATOM 1395 C C . LEU A 1 185 ? 5.441 14.578 4.391 1 98.5 185 LEU A C 1
ATOM 1397 O O . LEU A 1 185 ? 6.609 14.523 4.777 1 98.5 185 LEU A O 1
ATOM 1401 N N . LEU A 1 186 ? 5.062 14.172 3.205 1 98.25 186 LEU A N 1
ATOM 1402 C CA . LEU A 1 186 ? 6.016 13.57 2.281 1 98.25 186 LEU A CA 1
ATOM 1403 C C . LEU A 1 186 ? 7.035 14.594 1.802 1 98.25 186 LEU A C 1
ATOM 1405 O O . LEU A 1 186 ? 8.211 14.266 1.617 1 98.25 186 LEU A O 1
ATOM 1409 N N . SER A 1 187 ? 6.562 15.828 1.566 1 98.31 187 SER A N 1
ATOM 1410 C CA . SER A 1 187 ? 7.508 16.891 1.224 1 98.31 187 SER A CA 1
ATOM 1411 C C . SER A 1 187 ? 8.492 17.141 2.361 1 98.31 187 SER A C 1
ATOM 1413 O O . SER A 1 187 ? 9.664 17.438 2.123 1 98.31 187 SER A O 1
ATOM 1415 N N . PHE A 1 188 ? 8.023 17.078 3.59 1 98.44 188 PHE A N 1
ATOM 1416 C CA . PHE A 1 188 ? 8.867 17.234 4.773 1 98.44 188 PHE A CA 1
ATOM 1417 C C . PHE A 1 188 ? 9.898 16.109 4.855 1 98.44 188 PHE A C 1
ATOM 1419 O O . PHE A 1 188 ? 11.07 16.375 5.137 1 98.44 188 PHE A O 1
ATOM 1426 N N . LEU A 1 189 ? 9.516 14.898 4.562 1 98.5 189 LEU A N 1
ATOM 1427 C CA . LEU A 1 189 ? 10.367 13.719 4.719 1 98.5 189 LEU A CA 1
ATOM 1428 C C . LEU A 1 189 ? 11.32 13.578 3.537 1 98.5 189 LEU A C 1
ATOM 1430 O O . LEU A 1 189 ? 12.461 13.156 3.703 1 98.5 189 LEU A O 1
ATOM 1434 N N . LEU A 1 190 ? 10.812 13.953 2.305 1 98.19 190 LEU A N 1
ATOM 1435 C CA . LEU A 1 190 ? 11.516 13.516 1.103 1 98.19 190 LEU A CA 1
ATOM 1436 C C . LEU A 1 190 ? 11.977 14.719 0.275 1 98.19 190 LEU A C 1
ATOM 1438 O O . LEU A 1 190 ? 12.711 14.555 -0.703 1 98.19 190 LEU A O 1
ATOM 1442 N N . GLY A 1 191 ? 11.516 15.93 0.649 1 97.38 191 GLY A N 1
ATOM 1443 C CA . GLY A 1 191 ? 11.836 17.109 -0.131 1 97.38 191 GLY A CA 1
ATOM 1444 C C . GLY A 1 191 ? 10.719 17.516 -1.077 1 97.38 191 GLY A C 1
ATOM 1445 O O . GLY A 1 191 ? 9.602 17 -0.987 1 97.38 191 GLY A O 1
ATOM 1446 N N . GLU A 1 192 ? 11.016 18.438 -1.927 1 97.19 192 GLU A N 1
ATOM 1447 C CA . GLU A 1 192 ? 10.031 19.031 -2.824 1 97.19 192 GLU A CA 1
ATOM 1448 C C . GLU A 1 192 ? 9.398 17.984 -3.73 1 97.19 192 GLU A C 1
ATOM 1450 O O . GLU A 1 192 ? 10.078 17.078 -4.211 1 97.19 192 GLU A O 1
ATOM 1455 N N . LEU A 1 193 ? 8.133 18.109 -4.004 1 98.38 193 LEU A N 1
ATOM 1456 C CA . LEU A 1 193 ? 7.363 17.203 -4.84 1 98.38 193 LEU A CA 1
ATOM 1457 C C . LEU A 1 193 ? 6.824 17.922 -6.074 1 98.38 193 LEU A C 1
ATOM 1459 O O . LEU A 1 193 ? 6.516 19.109 -6.02 1 98.38 193 LEU A O 1
ATOM 1463 N N . ALA A 1 194 ? 6.715 17.234 -7.137 1 98.06 194 ALA A N 1
ATOM 1464 C CA . ALA A 1 194 ? 6.133 17.75 -8.367 1 98.06 194 ALA A CA 1
ATOM 1465 C C . ALA A 1 194 ? 4.984 16.875 -8.852 1 98.06 194 ALA A C 1
ATOM 1467 O O . ALA A 1 194 ? 5.023 15.648 -8.688 1 98.06 194 ALA A O 1
ATOM 1468 N N . PRO A 1 195 ? 3.982 17.5 -9.43 1 97.56 195 PRO A N 1
ATOM 1469 C CA . PRO A 1 195 ? 2.871 16.703 -9.953 1 97.56 195 PRO A CA 1
ATOM 1470 C C . PRO A 1 195 ? 3.26 15.883 -11.188 1 97.56 195 PRO A C 1
ATOM 1472 O O . PRO A 1 195 ? 4.055 16.344 -12.008 1 97.56 195 PRO A O 1
ATOM 1475 N N . VAL A 1 196 ? 2.691 14.656 -11.336 1 96.12 196 VAL A N 1
ATOM 1476 C CA . VAL A 1 196 ? 2.938 13.82 -12.508 1 96.12 196 VAL A CA 1
ATOM 1477 C C . VAL A 1 196 ? 1.632 13.594 -13.266 1 96.12 196 VAL A C 1
ATOM 1479 O O . VAL A 1 196 ? 1.496 14 -14.422 1 96.12 196 VAL A O 1
ATOM 1482 N N . CYS A 1 197 ? 0.614 12.953 -12.609 1 95.31 197 CYS A N 1
ATOM 1483 C CA . CYS A 1 197 ? -0.643 12.68 -13.297 1 95.31 197 CYS A CA 1
ATOM 1484 C C . CYS A 1 197 ? -1.754 12.367 -12.305 1 95.31 197 CYS A C 1
ATOM 1486 O O . CYS A 1 197 ? -1.493 12.188 -11.109 1 95.31 197 CYS A O 1
ATOM 1488 N N . ALA A 1 198 ? -2.959 12.469 -12.742 1 95.62 198 ALA A N 1
ATOM 1489 C CA . ALA A 1 198 ? -4.148 12.016 -12.023 1 95.62 198 ALA A CA 1
ATOM 1490 C C . ALA A 1 198 ? -4.719 10.742 -12.656 1 95.62 198 ALA A C 1
ATOM 1492 O O . ALA A 1 198 ? -4.777 10.625 -13.883 1 95.62 198 ALA A O 1
ATOM 1493 N N . LEU A 1 199 ? -5.074 9.781 -11.789 1 94.06 199 LEU A N 1
ATOM 1494 C CA . LEU A 1 199 ? -5.422 8.453 -12.297 1 94.06 199 LEU A CA 1
ATOM 1495 C C . LEU A 1 199 ? -6.902 8.164 -12.094 1 94.06 199 LEU A C 1
ATOM 1497 O O . LEU A 1 199 ? -7.434 7.207 -12.664 1 94.06 199 LEU A O 1
ATOM 1501 N N . GLY A 1 200 ? -7.586 8.93 -11.266 1 92.38 200 GLY A N 1
ATOM 1502 C CA . GLY A 1 200 ? -9.008 8.711 -11.031 1 92.38 200 GLY A CA 1
ATOM 1503 C C . GLY A 1 200 ? -9.555 9.539 -9.891 1 92.38 200 GLY A C 1
ATOM 1504 O O . GLY A 1 200 ? -8.805 10.234 -9.195 1 92.38 200 GLY A O 1
ATOM 1505 N N . THR A 1 201 ? -10.898 9.523 -9.797 1 93.19 201 THR A N 1
ATOM 1506 C CA . THR A 1 201 ? -11.609 10.203 -8.719 1 93.19 201 THR A CA 1
ATOM 1507 C C . THR A 1 201 ? -12.5 9.227 -7.957 1 93.19 201 THR A C 1
ATOM 1509 O O . THR A 1 201 ? -13.133 8.359 -8.562 1 93.19 201 THR A O 1
ATOM 1512 N N . VAL A 1 202 ? -12.445 9.297 -6.715 1 92.44 202 VAL A N 1
ATOM 1513 C CA . VAL A 1 202 ? -13.336 8.5 -5.879 1 92.44 202 VAL A CA 1
ATOM 1514 C C . VAL A 1 202 ? -14.641 9.266 -5.641 1 92.44 202 VAL A C 1
ATOM 1516 O O . VAL A 1 202 ? -14.617 10.422 -5.223 1 92.44 202 VAL A O 1
ATOM 1519 N N . ALA A 1 203 ? -15.734 8.664 -5.848 1 86.69 203 ALA A N 1
ATOM 1520 C CA . ALA A 1 203 ? -17.047 9.297 -5.672 1 86.69 203 ALA A CA 1
ATOM 1521 C C . ALA A 1 203 ? -17.484 9.234 -4.215 1 86.69 203 ALA A C 1
ATOM 1523 O O . ALA A 1 203 ? -18.359 8.438 -3.865 1 86.69 203 ALA A O 1
ATOM 1524 N N . ASP A 1 204 ? -16.922 10.055 -3.422 1 86.88 204 ASP A N 1
ATOM 1525 C CA . ASP A 1 204 ? -17.266 9.977 -2.002 1 86.88 204 ASP A CA 1
ATOM 1526 C C . ASP A 1 204 ? -18.031 11.227 -1.553 1 86.88 204 ASP A C 1
ATOM 1528 O O . ASP A 1 204 ? -18.031 11.555 -0.365 1 86.88 204 ASP A O 1
ATOM 1532 N N . GLY A 1 205 ? -18.516 11.961 -2.512 1 82.75 205 GLY A N 1
ATOM 1533 C CA . GLY A 1 205 ? -19.438 13.047 -2.229 1 82.75 205 GLY A CA 1
ATOM 1534 C C . GLY A 1 205 ? -18.75 14.367 -1.951 1 82.75 205 GLY A C 1
ATOM 1535 O O . GLY A 1 205 ? -19.375 15.32 -1.496 1 82.75 205 GLY A O 1
ATOM 1536 N N . ARG A 1 206 ? -17.484 14.484 -2.172 1 84.44 206 ARG A N 1
ATOM 1537 C CA . ARG A 1 206 ? -16.75 15.719 -1.964 1 84.44 206 ARG A CA 1
ATOM 1538 C C . ARG A 1 206 ? -16.469 16.422 -3.289 1 84.44 206 ARG A C 1
ATOM 1540 O O . ARG A 1 206 ? -15.312 16.578 -3.691 1 84.44 206 ARG A O 1
ATOM 1547 N N . ALA A 1 207 ? -17.453 17.016 -3.873 1 84.25 207 ALA A N 1
ATOM 1548 C CA . ALA A 1 207 ? -17.344 17.609 -5.199 1 84.25 207 ALA A CA 1
ATOM 1549 C C . ALA A 1 207 ? -16.391 18.812 -5.184 1 84.25 207 ALA A C 1
ATOM 1551 O O . ALA A 1 207 ? -15.633 19.016 -6.133 1 84.25 207 ALA A O 1
ATOM 1552 N N . ASP A 1 208 ? -16.359 19.547 -4.125 1 88 208 ASP A N 1
ATOM 1553 C CA . ASP A 1 208 ? -15.547 20.766 -4.039 1 88 208 ASP A CA 1
ATOM 1554 C C . ASP A 1 208 ? -14.102 20.422 -3.676 1 88 208 ASP A C 1
ATOM 1556 O O . ASP A 1 208 ? -13.211 21.266 -3.822 1 88 208 ASP A O 1
ATOM 1560 N N . ASP A 1 209 ? -13.852 19.281 -3.193 1 92.94 209 ASP A N 1
ATOM 1561 C CA . ASP A 1 209 ? -12.539 18.734 -2.852 1 92.94 209 ASP A CA 1
ATOM 1562 C C . ASP A 1 209 ? -12.477 17.234 -3.135 1 92.94 209 ASP A C 1
ATOM 1564 O O . ASP A 1 209 ? -12.477 16.422 -2.207 1 92.94 209 ASP A O 1
ATOM 1568 N N . PRO A 1 210 ? -12.336 16.953 -4.355 1 92.62 210 PRO A N 1
ATOM 1569 C CA . PRO A 1 210 ? -12.445 15.539 -4.715 1 92.62 210 PRO A CA 1
ATOM 1570 C C . PRO A 1 210 ? -11.273 14.703 -4.184 1 92.62 210 PRO A C 1
ATOM 1572 O O . PRO A 1 210 ? -10.141 15.18 -4.145 1 92.62 210 PRO A O 1
ATOM 1575 N N . THR A 1 211 ? -11.633 13.539 -3.707 1 95.81 211 THR A N 1
ATOM 1576 C CA . THR A 1 211 ? -10.625 12.508 -3.455 1 95.81 211 THR A CA 1
ATOM 1577 C C . THR A 1 211 ? -10.156 11.883 -4.762 1 95.81 211 THR A C 1
ATOM 1579 O O . THR A 1 211 ? -10.961 11.352 -5.531 1 95.81 211 THR A O 1
ATOM 1582 N N . ARG A 1 212 ? -8.852 11.984 -5.016 1 96.12 212 ARG A N 1
ATOM 1583 C CA . ARG A 1 212 ? -8.328 11.539 -6.305 1 96.12 212 ARG A CA 1
ATOM 1584 C C . ARG A 1 212 ? -7.125 10.617 -6.117 1 96.12 212 ARG A C 1
ATOM 1586 O O . ARG A 1 212 ? -6.414 10.711 -5.113 1 96.12 212 ARG A O 1
ATOM 1593 N N . ASP A 1 213 ? -7.016 9.672 -7.066 1 96.88 213 ASP A N 1
ATOM 1594 C CA . ASP A 1 213 ? -5.738 8.984 -7.23 1 96.88 213 ASP A CA 1
ATOM 1595 C C . ASP A 1 213 ? -4.758 9.844 -8.031 1 96.88 213 ASP A C 1
ATOM 1597 O O . ASP A 1 213 ? -5.023 10.18 -9.188 1 96.88 213 ASP A O 1
ATOM 1601 N N . VAL A 1 214 ? -3.615 10.164 -7.402 1 97.25 214 VAL A N 1
ATOM 1602 C CA . VAL A 1 214 ? -2.658 11.031 -8.086 1 97.25 214 VAL A CA 1
ATOM 1603 C C . VAL A 1 214 ? -1.244 10.484 -7.902 1 97.25 214 VAL A C 1
ATOM 1605 O O . VAL A 1 214 ? -0.984 9.719 -6.969 1 97.25 214 VAL A O 1
ATOM 1608 N N . VAL A 1 215 ? -0.362 10.828 -8.828 1 97.44 215 VAL A N 1
ATOM 1609 C CA . VAL A 1 215 ? 1.06 10.516 -8.727 1 97.44 215 VAL A CA 1
ATOM 1610 C C . VAL A 1 215 ? 1.872 11.805 -8.68 1 97.44 215 VAL A C 1
ATOM 1612 O O . VAL A 1 215 ? 1.625 12.734 -9.453 1 97.44 215 VAL A O 1
ATOM 1615 N N . VAL A 1 216 ? 2.666 11.883 -7.703 1 98.06 216 VAL A N 1
ATOM 1616 C CA . VAL A 1 216 ? 3.666 12.945 -7.633 1 98.06 216 VAL A CA 1
ATOM 1617 C C . VAL A 1 216 ? 5.066 12.336 -7.629 1 98.06 216 VAL A C 1
ATOM 1619 O O . VAL A 1 216 ? 5.219 11.117 -7.531 1 98.06 216 VAL A O 1
ATOM 1622 N N . LYS A 1 217 ? 6.098 13.148 -7.832 1 97.88 217 LYS A N 1
ATOM 1623 C CA . LYS A 1 217 ? 7.465 12.641 -7.824 1 97.88 217 LYS A CA 1
ATOM 1624 C C . LYS A 1 217 ? 8.391 13.555 -7.023 1 97.88 217 LYS A C 1
ATOM 1626 O O . LYS A 1 217 ? 8.133 14.758 -6.906 1 97.88 217 LYS A O 1
ATOM 1631 N N . THR A 1 218 ? 9.406 12.969 -6.422 1 98 218 THR A N 1
ATOM 1632 C CA . THR A 1 218 ? 10.469 13.719 -5.766 1 98 218 THR A CA 1
ATOM 1633 C C . THR A 1 218 ? 11.359 14.414 -6.793 1 98 218 THR A C 1
ATOM 1635 O O . THR A 1 218 ? 11.219 14.188 -7.996 1 98 218 THR A O 1
ATOM 1638 N N . ALA A 1 219 ? 12.258 15.234 -6.254 1 96.94 219 ALA A N 1
ATOM 1639 C CA . ALA A 1 219 ? 13.203 15.922 -7.133 1 96.94 219 ALA A CA 1
ATOM 1640 C C . ALA A 1 219 ? 14.062 14.922 -7.891 1 96.94 219 ALA A C 1
ATOM 1642 O O . ALA A 1 219 ? 14.453 15.164 -9.039 1 96.94 219 ALA A O 1
ATOM 1643 N N . ALA A 1 220 ? 14.328 13.773 -7.285 1 95.19 220 ALA A N 1
ATOM 1644 C CA . ALA A 1 220 ? 15.148 12.734 -7.902 1 95.19 220 ALA A CA 1
ATOM 1645 C C . ALA A 1 220 ? 14.328 11.883 -8.867 1 95.19 220 ALA A C 1
ATOM 1647 O O . ALA A 1 220 ? 14.859 10.969 -9.5 1 95.19 220 ALA A O 1
ATOM 1648 N N . GLY A 1 221 ? 13.008 12.133 -8.898 1 95.62 221 GLY A N 1
ATOM 1649 C CA . GLY A 1 221 ? 12.172 11.484 -9.898 1 95.62 221 GLY A CA 1
ATOM 1650 C C . GLY A 1 221 ? 11.445 10.258 -9.359 1 95.62 221 GLY A C 1
ATOM 1651 O O . GLY A 1 221 ? 10.766 9.562 -10.109 1 95.62 221 GLY A O 1
ATOM 1652 N N . ALA A 1 222 ? 11.586 9.922 -8.117 1 96.69 222 ALA A N 1
ATOM 1653 C CA . ALA A 1 222 ? 10.914 8.766 -7.535 1 96.69 222 ALA A CA 1
ATOM 1654 C C . ALA A 1 222 ? 9.422 9.031 -7.355 1 96.69 222 ALA A C 1
ATOM 1656 O O . ALA A 1 222 ? 9.031 10.055 -6.777 1 96.69 222 ALA A O 1
ATOM 1657 N N . PRO A 1 223 ? 8.586 8.117 -7.801 1 97.5 223 PRO A N 1
ATOM 1658 C CA . PRO A 1 223 ? 7.145 8.383 -7.77 1 97.5 223 PRO A CA 1
ATOM 1659 C C . PRO A 1 223 ? 6.52 8.086 -6.406 1 97.5 223 PRO A C 1
ATOM 1661 O O . PRO A 1 223 ? 7.008 7.227 -5.672 1 97.5 223 PRO A O 1
ATOM 1664 N N . ILE A 1 224 ? 5.512 8.797 -6.102 1 98.25 224 ILE A N 1
ATOM 1665 C CA . ILE A 1 224 ? 4.645 8.594 -4.945 1 98.25 224 ILE A CA 1
ATOM 1666 C C . ILE A 1 224 ? 3.188 8.516 -5.398 1 98.25 224 ILE A C 1
ATOM 1668 O O . ILE A 1 224 ? 2.688 9.43 -6.055 1 98.25 224 ILE A O 1
ATOM 1672 N N . HIS A 1 225 ? 2.551 7.395 -5.066 1 97.94 225 HIS A N 1
ATOM 1673 C CA . HIS A 1 225 ? 1.159 7.172 -5.445 1 97.94 225 HIS A CA 1
ATOM 1674 C C . HIS A 1 225 ? 0.216 7.492 -4.293 1 97.94 225 HIS A C 1
ATOM 1676 O O . HIS A 1 225 ? 0.234 6.812 -3.264 1 97.94 225 HIS A O 1
ATOM 1682 N N . LEU A 1 226 ? -0.582 8.523 -4.375 1 98.19 226 LEU A N 1
ATOM 1683 C CA . LEU A 1 226 ? -1.672 8.758 -3.436 1 98.19 226 LEU A CA 1
ATOM 1684 C C . LEU A 1 226 ? -2.971 8.141 -3.941 1 98.19 226 LEU A C 1
ATOM 1686 O O . LEU A 1 226 ? -3.459 8.5 -5.016 1 98.19 226 LEU A O 1
ATOM 1690 N N . LEU A 1 227 ? -3.467 7.277 -3.168 1 98.19 227 LEU A N 1
ATOM 1691 C CA . LEU A 1 227 ? -4.625 6.48 -3.562 1 98.19 227 LEU A CA 1
ATOM 1692 C C . LEU A 1 227 ? -5.816 6.766 -2.65 1 98.19 227 LEU A C 1
ATOM 1694 O O . LEU A 1 227 ? -5.719 6.602 -1.432 1 98.19 227 LEU A O 1
ATOM 1698 N N . GLY A 1 228 ? -6.871 7.188 -3.287 1 97.12 228 GLY A N 1
ATOM 1699 C CA . GLY A 1 228 ? -8.062 7.527 -2.531 1 97.12 228 GLY A CA 1
ATOM 1700 C C . GLY A 1 228 ? -8.945 6.328 -2.236 1 97.12 228 GLY A C 1
ATOM 1701 O O . GLY A 1 228 ? -9.055 5.414 -3.055 1 97.12 228 GLY A O 1
ATOM 1702 N N . ALA A 1 229 ? -9.578 6.285 -1.09 1 95.69 229 ALA A N 1
ATOM 1703 C CA . ALA A 1 229 ? -10.633 5.344 -0.726 1 95.69 229 ALA A CA 1
ATOM 1704 C C . ALA A 1 229 ? -11.938 6.078 -0.426 1 95.69 229 ALA A C 1
ATOM 1706 O O . ALA A 1 229 ? -11.977 7.309 -0.432 1 95.69 229 ALA A O 1
ATOM 1707 N N . ASP A 1 230 ? -13 5.32 -0.207 1 94.25 230 ASP A N 1
ATOM 1708 C CA . ASP A 1 230 ? -14.328 5.895 0.018 1 94.25 230 ASP A CA 1
ATOM 1709 C C . ASP A 1 230 ? -14.523 6.25 1.489 1 94.25 230 ASP A C 1
ATOM 1711 O O . ASP A 1 230 ? -14.672 5.367 2.334 1 94.25 230 ASP A O 1
ATOM 1715 N N . MET A 1 231 ? -14.672 7.504 1.733 1 91.62 231 MET A N 1
ATOM 1716 C CA . MET A 1 231 ? -14.781 7.973 3.113 1 91.62 231 MET A CA 1
ATOM 1717 C C . MET A 1 231 ? -16.078 7.48 3.754 1 91.62 231 MET A C 1
ATOM 1719 O O . MET A 1 231 ? -16.203 7.469 4.98 1 91.62 231 MET A O 1
ATOM 1723 N N . HIS A 1 232 ? -17.109 7.18 2.984 1 92.25 232 HIS A N 1
ATOM 1724 C CA . HIS A 1 232 ? -18.359 6.703 3.537 1 92.25 232 HIS A CA 1
ATOM 1725 C C . HIS A 1 232 ? -18.203 5.324 4.168 1 92.25 232 HIS A C 1
ATOM 1727 O O . HIS A 1 232 ? -19 4.93 5.02 1 92.25 232 HIS A O 1
ATOM 1733 N N . ALA A 1 233 ? -17.219 4.594 3.676 1 92.81 233 ALA A N 1
ATOM 1734 C CA . ALA A 1 233 ? -16.953 3.273 4.242 1 92.81 233 ALA A CA 1
ATOM 1735 C C . ALA A 1 233 ? -16.141 3.379 5.527 1 92.81 233 ALA A C 1
ATOM 1737 O O . ALA A 1 233 ? -16.516 2.828 6.559 1 92.81 233 ALA A O 1
ATOM 1738 N N . PHE A 1 234 ? -15.07 4.074 5.492 1 93.06 234 PHE A N 1
ATOM 1739 C CA . PHE A 1 234 ? -14.188 4.305 6.629 1 93.06 234 PHE A CA 1
ATOM 1740 C C . PHE A 1 234 ? -13.172 5.395 6.316 1 93.06 234 PHE A C 1
ATOM 1742 O O . PHE A 1 234 ? -13.008 5.781 5.156 1 93.06 234 PHE A O 1
ATOM 1749 N N . SER A 1 235 ? -12.523 5.867 7.352 1 93.25 235 SER A N 1
ATOM 1750 C CA . SER A 1 235 ? -11.398 6.789 7.199 1 93.25 235 SER A CA 1
ATOM 1751 C C . SER A 1 235 ? -10.07 6.043 7.191 1 93.25 235 SER A C 1
ATOM 1753 O O . SER A 1 235 ? -9.883 5.082 7.945 1 93.25 235 SER A O 1
ATOM 1755 N N . VAL A 1 236 ? -9.172 6.477 6.297 1 94.12 236 VAL A N 1
ATOM 1756 C CA . VAL A 1 236 ? -7.844 5.871 6.266 1 94.12 236 VAL A CA 1
ATOM 1757 C C . VAL A 1 236 ? -6.797 6.938 5.957 1 94.12 236 VAL A C 1
ATOM 1759 O O . VAL A 1 236 ? -7.066 7.887 5.215 1 94.12 236 VAL A O 1
ATOM 1762 N N . PHE A 1 237 ? -5.68 6.855 6.547 1 96 237 PHE A N 1
ATOM 1763 C CA . PHE A 1 237 ? -4.48 7.664 6.352 1 96 237 PHE A CA 1
ATOM 1764 C C . PHE A 1 237 ? -3.229 6.855 6.664 1 96 237 PHE A C 1
ATOM 1766 O O . PHE A 1 237 ? -2.773 6.824 7.812 1 96 237 PHE A O 1
ATOM 1773 N N . GLU A 1 238 ? -2.727 6.172 5.672 1 97.06 238 GLU A N 1
ATOM 1774 C CA . GLU A 1 238 ? -1.615 5.238 5.828 1 97.06 238 GLU A CA 1
ATOM 1775 C C . GLU A 1 238 ? -0.692 5.27 4.613 1 97.06 238 GLU A C 1
ATOM 1777 O O . GLU A 1 238 ? -1.12 5.613 3.512 1 97.06 238 GLU A O 1
ATOM 1782 N N . ALA A 1 239 ? 0.566 4.973 4.805 1 97.94 239 ALA A N 1
ATOM 1783 C CA . ALA A 1 239 ? 1.521 5.051 3.703 1 97.94 239 ALA A CA 1
ATOM 1784 C C . ALA A 1 239 ? 2.609 3.992 3.84 1 97.94 239 ALA A C 1
ATOM 1786 O O . ALA A 1 239 ? 2.9 3.533 4.949 1 97.94 239 ALA A O 1
ATOM 1787 N N . GLU A 1 240 ? 3.109 3.57 2.744 1 97.94 240 GLU A N 1
ATOM 1788 C CA . GLU A 1 240 ? 4.293 2.727 2.617 1 97.94 240 GLU A CA 1
ATOM 1789 C C . GLU A 1 240 ? 5.41 3.451 1.867 1 97.94 240 GLU A C 1
ATOM 1791 O O . GLU A 1 240 ? 5.246 3.807 0.698 1 97.94 240 GLU A O 1
ATOM 1796 N N . LEU A 1 241 ? 6.48 3.67 2.521 1 98.44 241 LEU A N 1
ATOM 1797 C CA . LEU A 1 241 ? 7.66 4.277 1.915 1 98.44 241 LEU A CA 1
ATOM 1798 C C . LEU A 1 241 ? 8.75 3.238 1.685 1 98.44 241 LEU A C 1
ATOM 1800 O O . LEU A 1 241 ? 9.266 2.654 2.639 1 98.44 241 LEU A O 1
ATOM 1804 N N . MET A 1 242 ? 9.078 3.039 0.457 1 98.06 242 MET A N 1
ATOM 1805 C CA . MET A 1 242 ? 10.078 2.049 0.086 1 98.06 242 MET A CA 1
ATOM 1806 C C . MET A 1 242 ? 11.438 2.711 -0.152 1 98.06 242 MET A C 1
ATOM 1808 O O . MET A 1 242 ? 11.539 3.641 -0.954 1 98.06 242 MET A O 1
ATOM 1812 N N . PHE A 1 243 ? 12.375 2.273 0.592 1 98.12 243 PHE A N 1
ATOM 1813 C CA . PHE A 1 243 ? 13.773 2.66 0.418 1 98.12 243 PHE A CA 1
ATOM 1814 C C . PHE A 1 243 ? 14.625 1.454 0.049 1 98.12 243 PHE A C 1
ATOM 1816 O O . PHE A 1 243 ? 14.195 0.31 0.195 1 98.12 243 PHE A O 1
ATOM 1823 N N . ALA A 1 244 ? 15.859 1.677 -0.456 1 96.94 244 ALA A N 1
ATOM 1824 C CA . ALA A 1 244 ? 16.781 0.584 -0.756 1 96.94 244 ALA A CA 1
ATOM 1825 C C . ALA A 1 244 ? 17.109 -0.216 0.5 1 96.94 244 ALA A C 1
ATOM 1827 O O . ALA A 1 244 ? 17.344 -1.425 0.431 1 96.94 244 ALA A O 1
ATOM 1828 N N . GLY A 1 245 ? 17.031 0.469 1.597 1 97.31 245 GLY A N 1
ATOM 1829 C CA . GLY A 1 245 ? 17.438 -0.168 2.84 1 97.31 245 GLY A CA 1
ATOM 1830 C C . GLY A 1 245 ? 16.281 -0.735 3.629 1 97.31 245 GLY A C 1
ATOM 1831 O O . GLY A 1 245 ? 16.469 -1.316 4.699 1 97.31 245 GLY A O 1
ATOM 1832 N N . GLY A 1 246 ? 15.086 -0.52 3.143 1 97.25 246 GLY A N 1
ATOM 1833 C CA . GLY A 1 246 ? 13.945 -1.056 3.871 1 97.25 246 GLY A CA 1
ATOM 1834 C C . GLY A 1 246 ? 12.656 -0.309 3.59 1 97.25 246 GLY A C 1
ATOM 1835 O O . GLY A 1 246 ? 12.602 0.522 2.682 1 97.25 246 GLY A O 1
ATOM 1836 N N . ARG A 1 247 ? 11.664 -0.739 4.332 1 97.56 247 ARG A N 1
ATOM 1837 C CA . ARG A 1 247 ? 10.336 -0.147 4.203 1 97.56 247 ARG A CA 1
ATOM 1838 C C . ARG A 1 247 ? 9.914 0.539 5.5 1 97.56 247 ARG A C 1
ATOM 1840 O O . ARG A 1 247 ? 10.156 0.015 6.59 1 97.56 247 ARG A O 1
ATOM 1847 N N . ILE A 1 248 ? 9.359 1.725 5.398 1 98.38 248 ILE A N 1
ATOM 1848 C CA . ILE A 1 248 ? 8.742 2.445 6.504 1 98.38 248 ILE A CA 1
ATOM 1849 C C . ILE A 1 248 ? 7.23 2.541 6.273 1 98.38 248 ILE A C 1
ATOM 1851 O O . ILE A 1 248 ? 6.789 3.049 5.242 1 98.38 248 ILE A O 1
ATOM 1855 N N . SER A 1 249 ? 6.5 2.055 7.234 1 97.69 249 SER A N 1
ATOM 1856 C CA . SER A 1 249 ? 5.043 2.104 7.148 1 97.69 249 SER A CA 1
ATOM 1857 C C . SER A 1 249 ? 4.465 3.094 8.148 1 97.69 249 SER A C 1
ATOM 1859 O O . SER A 1 249 ? 4.844 3.088 9.328 1 97.69 249 SER A O 1
ATOM 1861 N N . LEU A 1 250 ? 3.633 3.963 7.672 1 97.69 250 LEU A N 1
ATOM 1862 C CA . LEU A 1 250 ? 2.803 4.82 8.508 1 97.69 250 LEU A CA 1
ATOM 1863 C C . LEU A 1 250 ? 1.377 4.281 8.594 1 97.69 250 LEU A C 1
ATOM 1865 O O . LEU A 1 250 ? 0.687 4.184 7.574 1 97.69 250 LEU A O 1
ATOM 1869 N N . THR A 1 251 ? 0.932 3.932 9.797 1 94.31 251 THR A N 1
ATOM 1870 C CA . THR A 1 251 ? -0.383 3.318 9.953 1 94.31 251 THR A CA 1
ATOM 1871 C C . THR A 1 251 ? -1.176 4.016 11.055 1 94.31 251 THR A C 1
ATOM 1873 O O . THR A 1 251 ? -0.651 4.895 11.742 1 94.31 251 THR A O 1
ATOM 1876 N N . ASP A 1 252 ? -2.455 3.66 11.18 1 91.44 252 ASP A N 1
ATOM 1877 C CA . ASP A 1 252 ? -3.324 4.25 12.195 1 91.44 252 ASP A CA 1
ATOM 1878 C C . ASP A 1 252 ? -3.312 5.773 12.109 1 91.44 252 ASP A C 1
ATOM 1880 O O . ASP A 1 252 ? -3.002 6.453 13.086 1 91.44 252 ASP A O 1
ATOM 1884 N N . SER A 1 253 ? -3.547 6.23 10.875 1 92 253 SER A N 1
ATOM 1885 C CA . SER A 1 253 ? -3.555 7.664 10.602 1 92 253 SER A CA 1
ATOM 1886 C C . SER A 1 253 ? -2.188 8.281 10.867 1 92 253 SER A C 1
ATOM 1888 O O . SER A 1 253 ? -2.096 9.406 11.359 1 92 253 SER A O 1
ATOM 1890 N N . ALA A 1 254 ? -1.109 7.48 10.703 1 93.81 254 ALA A N 1
ATOM 1891 C CA . ALA A 1 254 ? 0.298 7.836 10.859 1 93.81 254 ALA A CA 1
ATOM 1892 C C . ALA A 1 254 ? 0.649 8.039 12.328 1 93.81 254 ALA A C 1
ATOM 1894 O O . ALA A 1 254 ? 1.652 8.68 12.656 1 93.81 254 ALA A O 1
ATOM 1895 N N . PHE A 1 255 ? -0.188 7.551 13.25 1 94.5 255 PHE A N 1
ATOM 1896 C CA . PHE A 1 255 ? 0.161 7.551 14.664 1 94.5 255 PHE A CA 1
ATOM 1897 C C . PHE A 1 255 ? 1.253 6.527 14.953 1 94.5 255 PHE A C 1
ATOM 1899 O O . PHE A 1 255 ? 1.917 6.594 15.984 1 94.5 255 PHE A O 1
ATOM 1906 N N . LYS A 1 256 ? 1.343 5.613 14.047 1 96.06 256 LYS A N 1
ATOM 1907 C CA . LYS A 1 256 ? 2.322 4.547 14.219 1 96.06 256 LYS A CA 1
ATOM 1908 C C . LYS A 1 256 ? 3.312 4.516 13.055 1 96.06 256 LYS A C 1
ATOM 1910 O O . LYS A 1 256 ? 2.93 4.707 11.898 1 96.06 256 LYS A O 1
ATOM 1915 N N . ILE A 1 257 ? 4.543 4.309 13.359 1 98.25 257 ILE A N 1
ATOM 1916 C CA . ILE A 1 257 ? 5.621 4.145 12.391 1 98.25 257 ILE A CA 1
ATOM 1917 C C . ILE A 1 257 ? 6.238 2.754 12.539 1 98.25 257 ILE A C 1
ATOM 1919 O O . ILE A 1 257 ? 6.727 2.396 13.609 1 98.25 257 ILE A O 1
ATOM 1923 N N . THR A 1 258 ? 6.184 1.985 11.516 1 97.44 258 THR A N 1
ATOM 1924 C CA . THR A 1 258 ? 6.832 0.678 11.508 1 97.44 258 THR A CA 1
ATOM 1925 C C . THR A 1 258 ? 8.039 0.679 10.578 1 97.44 258 THR A C 1
ATOM 1927 O O . THR A 1 258 ? 7.941 1.101 9.43 1 97.44 258 THR A O 1
ATOM 1930 N N . ARG A 1 259 ? 9.125 0.268 11.094 1 97.81 259 ARG A N 1
ATOM 1931 C CA . ARG A 1 259 ? 10.375 0.171 10.336 1 97.81 259 ARG A CA 1
ATOM 1932 C C . ARG A 1 259 ? 10.734 -1.284 10.062 1 97.81 259 ARG A C 1
ATOM 1934 O O . ARG A 1 259 ? 10.852 -2.09 10.984 1 97.81 259 ARG A O 1
ATOM 1941 N N . ARG A 1 260 ? 10.875 -1.633 8.766 1 96.69 260 ARG A N 1
ATOM 1942 C CA . ARG A 1 260 ? 11.281 -2.967 8.344 1 96.69 260 ARG A CA 1
ATOM 1943 C C . ARG A 1 260 ? 12.562 -2.912 7.516 1 96.69 260 ARG A C 1
ATOM 1945 O O . ARG A 1 260 ? 12.516 -2.783 6.289 1 96.69 260 ARG A O 1
ATOM 1952 N N . PRO A 1 261 ? 13.711 -3.078 8.164 1 96.62 261 PRO A N 1
ATOM 1953 C CA . PRO A 1 261 ? 14.969 -3.047 7.414 1 96.62 261 PRO A CA 1
ATOM 1954 C C . PRO A 1 261 ? 15.156 -4.277 6.531 1 96.62 261 PRO A C 1
ATOM 1956 O O . PRO A 1 261 ? 14.562 -5.324 6.789 1 96.62 261 PRO A O 1
ATOM 1959 N N . VAL A 1 262 ? 15.906 -4.109 5.496 1 96 262 VAL A N 1
ATOM 1960 C CA . VAL A 1 262 ? 16.297 -5.246 4.668 1 96 262 VAL A CA 1
ATOM 1961 C C . VAL A 1 262 ? 17.125 -6.223 5.496 1 96 262 VAL A C 1
ATOM 1963 O O . VAL A 1 262 ? 18 -5.812 6.273 1 96 262 VAL A O 1
ATOM 1966 N N . THR A 1 263 ? 16.828 -7.453 5.324 1 93.12 263 THR A N 1
ATOM 1967 C CA . THR A 1 263 ? 17.547 -8.523 6.004 1 93.12 263 THR A CA 1
ATOM 1968 C C . THR A 1 263 ? 17.703 -9.734 5.09 1 93.12 263 THR A C 1
ATOM 1970 O O . THR A 1 263 ? 17.156 -9.766 3.988 1 93.12 263 THR A O 1
ATOM 1973 N N . ASP A 1 264 ? 18.531 -10.633 5.488 1 89 264 ASP A N 1
ATOM 1974 C CA . ASP A 1 264 ? 18.625 -11.891 4.762 1 89 264 ASP A CA 1
ATOM 1975 C C . ASP A 1 264 ? 17.328 -12.695 4.902 1 89 264 ASP A C 1
ATOM 1977 O O . ASP A 1 264 ? 16.734 -12.727 5.98 1 89 264 ASP A O 1
ATOM 1981 N N . SER A 1 265 ? 16.938 -13.32 3.848 1 85.31 265 SER A N 1
ATOM 1982 C CA . SER A 1 265 ? 15.719 -14.125 3.9 1 85.31 265 SER A CA 1
ATOM 1983 C C . SER A 1 265 ? 15.898 -15.352 4.793 1 85.31 265 SER A C 1
ATOM 1985 O O . SER A 1 265 ? 16.891 -16.078 4.664 1 85.31 265 SER A O 1
ATOM 1987 N N . PRO A 1 266 ? 14.938 -15.594 5.648 1 74.31 266 PRO A N 1
ATOM 1988 C CA . PRO A 1 266 ? 15.016 -16.812 6.445 1 74.31 266 PRO A CA 1
ATOM 1989 C C . PRO A 1 266 ? 14.609 -18.062 5.66 1 74.31 266 PRO A C 1
ATOM 1991 O O . PRO A 1 266 ? 14.922 -19.188 6.07 1 74.31 266 PRO A O 1
ATOM 1994 N N . ARG A 1 267 ? 13.93 -17.953 4.559 1 70.25 267 ARG A N 1
ATOM 1995 C CA . ARG A 1 267 ? 13.344 -19.062 3.811 1 70.25 267 ARG A CA 1
ATOM 1996 C C . ARG A 1 267 ? 14.219 -19.438 2.615 1 70.25 267 ARG A C 1
ATOM 1998 O O . ARG A 1 267 ? 14.359 -20.609 2.295 1 70.25 267 ARG A O 1
ATOM 2005 N N . PHE A 1 268 ? 14.773 -18.375 1.973 1 69.38 268 PHE A N 1
ATOM 2006 C CA . PHE A 1 268 ? 15.523 -18.609 0.746 1 69.38 268 PHE A CA 1
ATOM 2007 C C . PHE A 1 268 ? 16.953 -18.078 0.86 1 69.38 268 PHE A C 1
ATOM 2009 O O . PHE A 1 268 ? 17.156 -16.875 0.899 1 69.38 268 PHE A O 1
ATOM 2016 N N . ALA A 1 269 ? 17.922 -18.906 0.915 1 73.12 269 ALA A N 1
ATOM 2017 C CA . ALA A 1 269 ? 19.328 -18.516 1.039 1 73.12 269 ALA A CA 1
ATOM 2018 C C . ALA A 1 269 ? 19.766 -17.625 -0.126 1 73.12 269 ALA A C 1
ATOM 2020 O O . ALA A 1 269 ? 19.406 -17.891 -1.277 1 73.12 269 ALA A O 1
ATOM 2021 N N . GLY A 1 270 ? 20.312 -16.5 0.202 1 77 270 GLY A N 1
ATOM 2022 C CA . GLY A 1 270 ? 20.828 -15.609 -0.829 1 77 270 GLY A CA 1
ATOM 2023 C C . GLY A 1 270 ? 19.859 -14.5 -1.197 1 77 270 GLY A C 1
ATOM 2024 O O . GLY A 1 270 ? 20.219 -13.562 -1.921 1 77 270 GLY A O 1
ATOM 2025 N N . TYR A 1 271 ? 18.703 -14.641 -0.703 1 83.25 271 TYR A N 1
ATOM 2026 C CA . TYR A 1 271 ? 17.703 -13.609 -0.995 1 83.25 271 TYR A CA 1
ATOM 2027 C C . TYR A 1 271 ? 17.609 -12.609 0.148 1 83.25 271 TYR A C 1
ATOM 2029 O O . TYR A 1 271 ? 17.844 -12.953 1.307 1 83.25 271 TYR A O 1
ATOM 2037 N N . ARG A 1 272 ? 17.453 -11.367 -0.209 1 91.19 272 ARG A N 1
ATOM 2038 C CA . ARG A 1 272 ? 17.172 -10.312 0.766 1 91.19 272 ARG A CA 1
ATOM 2039 C C . ARG A 1 272 ? 15.688 -9.984 0.808 1 91.19 272 ARG A C 1
ATOM 2041 O O . ARG A 1 272 ? 15.031 -9.938 -0.232 1 91.19 272 ARG A O 1
ATOM 2048 N N . THR A 1 273 ? 15.148 -9.875 2.049 1 92.5 273 THR A N 1
ATOM 2049 C CA . THR A 1 273 ? 13.742 -9.57 2.271 1 92.5 273 THR A CA 1
ATOM 2050 C C . THR A 1 273 ? 13.586 -8.492 3.34 1 92.5 273 THR A C 1
ATOM 2052 O O . THR A 1 273 ? 14.578 -7.938 3.82 1 92.5 273 THR A O 1
ATOM 2055 N N . LEU A 1 274 ? 12.375 -8.094 3.586 1 93.12 274 LEU A N 1
ATOM 2056 C CA . LEU A 1 274 ? 12.086 -7.145 4.656 1 93.12 274 LEU A CA 1
ATOM 2057 C C . LEU A 1 274 ? 11.93 -7.863 5.992 1 93.12 274 LEU A C 1
ATOM 2059 O O . LEU A 1 274 ? 11.227 -8.875 6.078 1 93.12 274 LEU A O 1
ATOM 2063 N N . ALA A 1 275 ? 12.594 -7.422 6.988 1 91.56 275 ALA A N 1
ATOM 2064 C CA . ALA A 1 275 ? 12.492 -7.984 8.336 1 91.56 275 ALA A CA 1
ATOM 2065 C C . ALA A 1 275 ? 11.109 -7.742 8.93 1 91.56 275 ALA A C 1
ATOM 2067 O O . ALA A 1 275 ? 10.328 -6.949 8.398 1 91.56 275 ALA A O 1
ATOM 2068 N N . GLU A 1 276 ? 10.969 -8.547 10.047 1 86.31 276 GLU A N 1
ATOM 2069 C CA . GLU A 1 276 ? 9.797 -8.203 10.844 1 86.31 276 GLU A CA 1
ATOM 2070 C C . GLU A 1 276 ? 9.906 -6.785 11.406 1 86.31 276 GLU A C 1
ATOM 2072 O O . GLU A 1 276 ? 10.977 -6.371 11.852 1 86.31 276 GLU A O 1
ATOM 2077 N N . GLY A 1 277 ? 8.922 -5.992 11.344 1 87 277 GLY A N 1
ATOM 2078 C CA . GLY A 1 277 ? 8.922 -4.566 11.617 1 87 277 GLY A CA 1
ATOM 2079 C C . GLY A 1 277 ? 8.805 -4.242 13.102 1 87 277 GLY A C 1
ATOM 2080 O O . GLY A 1 277 ? 8.336 -5.066 13.883 1 87 277 GLY A O 1
ATOM 2081 N N . VAL A 1 278 ? 9.492 -3.15 13.578 1 93.69 278 VAL A N 1
ATOM 2082 C CA . VAL A 1 278 ? 9.281 -2.533 14.883 1 93.69 278 VAL A CA 1
ATOM 2083 C C . VAL A 1 278 ? 8.352 -1.33 14.742 1 93.69 278 VAL A C 1
ATOM 2085 O O . VAL A 1 278 ? 8.562 -0.465 13.891 1 93.69 278 VAL A O 1
ATOM 2088 N N . THR A 1 279 ? 7.367 -1.379 15.555 1 96.12 279 THR A N 1
ATOM 2089 C CA . THR A 1 279 ? 6.395 -0.295 15.516 1 96.12 279 THR A CA 1
ATOM 2090 C C . THR A 1 279 ? 6.562 0.632 16.719 1 96.12 279 THR A C 1
ATOM 2092 O O . THR A 1 279 ? 6.68 0.169 17.844 1 96.12 279 THR A O 1
ATOM 2095 N N . LYS A 1 280 ? 6.641 1.871 16.453 1 97.5 280 LYS A N 1
ATOM 2096 C CA . LYS A 1 280 ? 6.719 2.883 17.5 1 97.5 280 LYS A CA 1
ATOM 2097 C C . LYS A 1 280 ? 5.668 3.969 17.297 1 97.5 280 LYS A C 1
ATOM 2099 O O . LYS A 1 280 ? 5.148 4.137 16.203 1 97.5 280 LYS A O 1
ATOM 2104 N N . ASP A 1 281 ? 5.371 4.594 18.312 1 96.88 281 ASP A N 1
ATOM 2105 C CA . ASP A 1 281 ? 4.477 5.746 18.266 1 96.88 281 ASP A CA 1
ATOM 2106 C C . ASP A 1 281 ? 5.121 6.91 17.516 1 96.88 281 ASP A C 1
ATOM 2108 O O . ASP A 1 281 ? 6.312 7.176 17.672 1 96.88 281 ASP A O 1
ATOM 2112 N N . SER A 1 282 ? 4.395 7.637 16.734 1 97.38 282 SER A N 1
ATOM 2113 C CA . SER A 1 282 ? 4.934 8.703 15.898 1 97.38 282 SER A CA 1
ATOM 2114 C C . SER A 1 282 ? 5.094 10 16.688 1 97.38 282 SER A C 1
ATOM 2116 O O . SER A 1 282 ? 5.766 10.93 16.234 1 97.38 282 SER A O 1
ATOM 2118 N N . GLY A 1 283 ? 4.422 10.039 17.891 1 96.81 283 GLY A N 1
ATOM 2119 C CA . GLY A 1 283 ? 4.414 11.273 18.672 1 96.81 283 GLY A CA 1
ATOM 2120 C C . GLY A 1 283 ? 3.32 12.234 18.25 1 96.81 283 GLY A C 1
ATOM 2121 O O . GLY A 1 283 ? 3.291 13.383 18.688 1 96.81 283 GLY A O 1
ATOM 2122 N N . LEU A 1 284 ? 2.443 11.797 17.406 1 95.31 284 LEU A N 1
ATOM 2123 C CA . LEU A 1 284 ? 1.384 12.648 16.875 1 95.31 284 LEU A CA 1
ATOM 2124 C C . LEU A 1 284 ? 0.479 13.148 18 1 95.31 284 LEU A C 1
ATOM 2126 O O . LEU A 1 284 ? -0.037 14.266 17.938 1 95.31 284 LEU A O 1
ATOM 2130 N N . GLY A 1 285 ? 0.335 12.422 19.031 1 93.31 285 GLY A N 1
ATOM 2131 C CA . GLY A 1 285 ? -0.506 12.789 20.156 1 93.31 285 GLY A CA 1
ATOM 2132 C C . GLY A 1 285 ? 0.014 14 20.922 1 93.31 285 GLY A C 1
ATOM 2133 O O . GLY A 1 285 ? -0.719 14.609 21.703 1 93.31 285 GLY A O 1
ATOM 2134 N N . TYR A 1 286 ? 1.258 14.391 20.641 1 95.25 286 TYR A N 1
ATOM 2135 C CA . TYR A 1 286 ? 1.893 15.516 21.328 1 95.25 286 TYR A CA 1
ATOM 2136 C C . TYR A 1 286 ? 2.338 16.578 20.328 1 95.25 286 TYR A C 1
ATOM 2138 O O . TYR A 1 286 ? 3.018 17.547 20.703 1 95.25 286 TYR A O 1
ATOM 2146 N N . ALA A 1 287 ? 1.932 16.359 19.156 1 97.38 287 ALA A N 1
ATOM 2147 C CA . ALA A 1 287 ? 2.465 17.203 18.078 1 97.38 287 ALA A CA 1
ATOM 2148 C C . ALA A 1 287 ? 2.076 18.656 18.281 1 97.38 287 ALA A C 1
ATOM 2150 O O . ALA A 1 287 ? 2.855 19.562 17.969 1 97.38 287 ALA A O 1
ATOM 2151 N N . MET A 1 288 ? 0.89 18.906 18.812 1 97.88 288 MET A N 1
ATOM 2152 C CA . MET A 1 288 ? 0.455 20.281 19.047 1 97.88 288 MET A CA 1
ATOM 2153 C C . MET A 1 288 ? 1.314 20.953 20.109 1 97.88 288 MET A C 1
ATOM 2155 O O . MET A 1 288 ? 1.641 22.141 20 1 97.88 288 MET A O 1
ATOM 2159 N N . LEU A 1 289 ? 1.646 20.25 21.141 1 98.06 289 LEU A N 1
ATOM 2160 C CA . LEU A 1 289 ? 2.545 20.766 22.172 1 98.06 289 LEU A CA 1
ATOM 2161 C C . LEU A 1 289 ? 3.926 21.062 21.594 1 98.06 289 LEU A C 1
ATOM 2163 O O . LEU A 1 289 ? 4.531 22.078 21.906 1 98.06 289 LEU A O 1
ATOM 2167 N N . ASP A 1 290 ? 4.359 20.125 20.781 1 98.31 290 ASP A N 1
ATOM 2168 C CA . ASP A 1 290 ? 5.664 20.297 20.141 1 98.31 290 ASP A CA 1
ATOM 2169 C C . ASP A 1 290 ? 5.66 21.484 19.188 1 98.31 290 ASP A C 1
ATOM 2171 O O . ASP A 1 290 ? 6.68 22.156 19.031 1 98.31 290 ASP A O 1
ATOM 2175 N N . ALA A 1 291 ? 4.551 21.75 18.516 1 98.62 291 ALA A N 1
ATOM 2176 C CA . ALA A 1 291 ? 4.418 22.922 17.656 1 98.62 291 ALA A CA 1
ATOM 2177 C C . ALA A 1 291 ? 4.594 24.219 18.453 1 98.62 291 ALA A C 1
ATOM 2179 O O . ALA A 1 291 ? 5.367 25.094 18.078 1 98.62 291 ALA A O 1
ATOM 2180 N N . VAL A 1 292 ? 3.922 24.281 19.594 1 98.5 292 VAL A N 1
ATOM 2181 C CA . VAL A 1 292 ? 3.994 25.453 20.453 1 98.5 292 VAL A CA 1
ATOM 2182 C C . VAL A 1 292 ? 5.406 25.594 21.016 1 98.5 292 VAL A C 1
ATOM 2184 O O . VAL A 1 292 ? 5.922 26.719 21.141 1 98.5 292 VAL A O 1
ATOM 2187 N N . ASP A 1 293 ? 6.004 24.5 21.312 1 98.38 293 ASP A N 1
ATOM 2188 C CA . ASP A 1 293 ? 7.387 24.531 21.781 1 98.38 293 ASP A CA 1
ATOM 2189 C C . ASP A 1 293 ? 8.312 25.078 20.703 1 98.38 293 ASP A C 1
ATOM 2191 O O . ASP A 1 293 ? 9.211 25.875 20.984 1 98.38 293 ASP A O 1
ATOM 2195 N N . ASN A 1 294 ? 8.141 24.609 19.5 1 98.56 294 ASN A N 1
ATOM 2196 C CA . ASN A 1 294 ? 8.914 25.109 18.375 1 98.56 294 ASN A CA 1
ATOM 2197 C C . ASN A 1 294 ? 8.742 26.609 18.203 1 98.56 294 ASN A C 1
ATOM 2199 O O . ASN A 1 294 ? 9.711 27.328 17.938 1 98.56 294 ASN A O 1
ATOM 2203 N N . ILE A 1 295 ? 7.543 27.078 18.344 1 98.56 295 ILE A N 1
ATOM 2204 C CA . ILE A 1 295 ? 7.238 28.5 18.234 1 98.56 295 ILE A CA 1
ATOM 2205 C C . ILE A 1 295 ? 7.934 29.266 19.344 1 98.56 295 ILE A C 1
ATOM 2207 O O . ILE A 1 295 ? 8.547 30.312 19.094 1 98.56 295 ILE A O 1
ATOM 2211 N N . ALA A 1 296 ? 7.883 28.797 20.578 1 98.25 296 ALA A N 1
ATOM 2212 C CA . ALA A 1 296 ? 8.562 29.438 21.703 1 98.25 296 ALA A CA 1
ATOM 2213 C C . ALA A 1 296 ? 10.07 29.516 21.453 1 98.25 296 ALA A C 1
ATOM 2215 O O . ALA A 1 296 ? 10.68 30.578 21.656 1 98.25 296 ALA A O 1
ATOM 2216 N N . ARG A 1 297 ? 10.594 28.438 21 1 97.81 297 ARG A N 1
ATOM 2217 C CA . ARG A 1 297 ? 12.031 28.406 20.734 1 97.81 297 ARG A CA 1
ATOM 2218 C C . ARG A 1 297 ? 12.398 29.359 19.594 1 97.81 297 ARG A C 1
ATOM 2220 O O . ARG A 1 297 ? 13.469 29.969 19.609 1 97.81 297 ARG A O 1
ATOM 2227 N N . HIS A 1 298 ? 11.555 29.422 18.609 1 98.12 298 HIS A N 1
ATOM 2228 C CA . HIS A 1 298 ? 11.789 30.359 17.516 1 98.12 298 HIS A CA 1
ATOM 2229 C C . HIS A 1 298 ? 11.805 31.797 18.031 1 98.12 298 HIS A C 1
ATOM 2231 O O . HIS A 1 298 ? 12.711 32.562 17.703 1 98.12 298 HIS A O 1
ATOM 2237 N N . LEU A 1 299 ? 10.852 32.156 18.859 1 97.5 299 LEU A N 1
ATOM 2238 C CA . LEU A 1 299 ? 10.703 33.531 19.328 1 97.5 299 LEU A CA 1
ATOM 2239 C C . LEU A 1 299 ? 11.797 33.875 20.344 1 97.5 299 LEU A C 1
ATOM 2241 O O . LEU A 1 299 ? 12.242 35.031 20.406 1 97.5 299 LEU A O 1
ATOM 2245 N N . ASN A 1 300 ? 12.289 32.875 21.062 1 95.94 300 ASN A N 1
ATOM 2246 C CA . ASN A 1 300 ? 13.266 33.125 22.109 1 95.94 300 ASN A CA 1
ATOM 2247 C C . ASN A 1 300 ? 14.695 33 21.594 1 95.94 300 ASN A C 1
ATOM 2249 O O . ASN A 1 300 ? 15.562 33.781 21.969 1 95.94 300 ASN A O 1
ATOM 2253 N N . ASP A 1 301 ? 14.961 31.984 20.719 1 94.88 301 ASP A N 1
ATOM 2254 C CA . ASP A 1 301 ? 16.344 31.688 20.391 1 94.88 301 ASP A CA 1
ATOM 2255 C C . ASP A 1 301 ? 16.562 31.625 18.875 1 94.88 301 ASP A C 1
ATOM 2257 O O . ASP A 1 301 ? 17.641 31.297 18.406 1 94.88 301 ASP A O 1
ATOM 2261 N N . GLY A 1 302 ? 15.5 31.797 18.125 1 96.38 302 GLY A N 1
ATOM 2262 C CA . GLY A 1 302 ? 15.648 31.859 16.688 1 96.38 302 GLY A CA 1
ATOM 2263 C C . GLY A 1 302 ? 15.641 30.5 16.016 1 96.38 302 GLY A C 1
ATOM 2264 O O . GLY A 1 302 ? 16.031 30.359 14.852 1 96.38 302 GLY A O 1
ATOM 2265 N N . ALA A 1 303 ? 15.188 29.484 16.719 1 97.12 303 ALA A N 1
ATOM 2266 C CA . ALA A 1 303 ? 15.102 28.156 16.125 1 97.12 303 ALA A CA 1
ATOM 2267 C C . ALA A 1 303 ? 14.242 28.172 14.859 1 97.12 303 ALA A C 1
ATOM 2269 O O . ALA A 1 303 ? 13.242 28.875 14.789 1 97.12 303 ALA A O 1
ATOM 2270 N N . PRO A 1 304 ? 14.656 27.438 13.867 1 97.25 304 PRO A N 1
ATOM 2271 C CA . PRO A 1 304 ? 13.836 27.375 12.656 1 97.25 304 PRO A CA 1
ATOM 2272 C C . PRO A 1 304 ? 12.453 26.766 12.898 1 97.25 304 PRO A C 1
ATOM 2274 O O . PRO A 1 304 ? 12.32 25.844 13.703 1 97.25 304 PRO A O 1
ATOM 2277 N N . LEU A 1 305 ? 11.445 27.328 12.234 1 98.19 305 LEU A N 1
ATOM 2278 C CA . LEU A 1 305 ? 10.094 26.781 12.289 1 98.19 305 LEU A CA 1
ATOM 2279 C C . LEU A 1 305 ? 9.969 25.578 11.359 1 98.19 305 LEU A C 1
ATOM 2281 O O . LEU A 1 305 ? 10.484 25.594 10.242 1 98.19 305 LEU A O 1
ATOM 2285 N N . ARG A 1 306 ? 9.258 24.562 11.75 1 97.62 306 ARG A N 1
ATOM 2286 C CA . ARG A 1 306 ? 9.172 23.328 10.984 1 97.62 306 ARG A CA 1
ATOM 2287 C C . ARG A 1 306 ? 8.055 23.406 9.945 1 97.62 306 ARG A C 1
ATOM 2289 O O . ARG A 1 306 ? 8.086 22.672 8.945 1 97.62 306 ARG A O 1
ATOM 2296 N N . SER A 1 307 ? 7.102 24.156 10.141 1 98.44 307 SER A N 1
ATOM 2297 C CA . SER A 1 307 ? 5.98 24.391 9.234 1 98.44 307 SER A CA 1
ATOM 2298 C C . SER A 1 307 ? 5.73 25.875 9.031 1 98.44 307 SER A C 1
ATOM 2300 O O . SER A 1 307 ? 5.5 26.609 10 1 98.44 307 SER A O 1
ATOM 2302 N N . THR A 1 308 ? 5.773 26.344 7.832 1 98.44 308 THR A N 1
ATOM 2303 C CA . THR A 1 308 ? 5.742 27.766 7.531 1 98.44 308 THR A CA 1
ATOM 2304 C C . THR A 1 308 ? 4.676 28.078 6.484 1 98.44 308 THR A C 1
ATOM 2306 O O . THR A 1 308 ? 4.102 27.172 5.887 1 98.44 308 THR A O 1
ATOM 2309 N N . GLY A 1 309 ? 4.438 29.375 6.344 1 98.5 309 GLY A N 1
ATOM 2310 C CA . GLY A 1 309 ? 3.568 29.797 5.258 1 98.5 309 GLY A CA 1
ATOM 2311 C C . GLY A 1 309 ? 4.039 29.312 3.898 1 98.5 309 GLY A C 1
ATOM 2312 O O . GLY A 1 309 ? 3.225 28.922 3.057 1 98.5 309 GLY A O 1
ATOM 2313 N N . HIS A 1 310 ? 5.344 29.297 3.684 1 98 310 HIS A N 1
ATOM 2314 C CA . HIS A 1 310 ? 5.906 28.875 2.406 1 98 310 HIS A CA 1
ATOM 2315 C C . HIS A 1 310 ? 5.656 27.391 2.154 1 98 310 HIS A C 1
ATOM 2317 O O . HIS A 1 310 ? 5.238 27 1.06 1 98 310 HIS A O 1
ATOM 2323 N N . SER A 1 311 ? 5.938 26.562 3.156 1 98.06 311 SER A N 1
ATOM 2324 C CA . SER A 1 311 ? 5.707 25.141 2.98 1 98.06 311 SER A CA 1
ATOM 2325 C C . SER A 1 311 ? 4.227 24.828 2.783 1 98.06 311 SER A C 1
ATOM 2327 O O . SER A 1 311 ? 3.867 23.969 1.979 1 98.06 311 SER A O 1
ATOM 2329 N N . ALA A 1 312 ? 3.373 25.516 3.529 1 98.44 312 ALA A N 1
ATOM 2330 C CA . ALA A 1 312 ? 1.931 25.328 3.4 1 98.44 312 ALA A CA 1
ATOM 2331 C C . ALA A 1 312 ? 1.439 25.75 2.021 1 98.44 312 ALA A C 1
ATOM 2333 O O . ALA A 1 312 ? 0.587 25.094 1.425 1 98.44 312 ALA A O 1
ATOM 2334 N N . LEU A 1 313 ? 1.958 26.875 1.572 1 98.56 313 LEU A N 1
ATOM 2335 C CA . LEU A 1 313 ? 1.586 27.375 0.248 1 98.56 313 LEU A CA 1
ATOM 2336 C C . LEU A 1 313 ? 1.974 26.359 -0.83 1 98.56 313 LEU A C 1
ATOM 2338 O O . LEU A 1 313 ? 1.199 26.109 -1.755 1 98.56 313 LEU A O 1
ATOM 2342 N N . ALA A 1 314 ? 3.164 25.828 -0.74 1 98.25 314 ALA A N 1
ATOM 2343 C CA . ALA A 1 314 ? 3.639 24.844 -1.713 1 98.25 314 ALA A CA 1
ATOM 2344 C C . ALA A 1 314 ? 2.686 23.656 -1.806 1 98.25 314 ALA A C 1
ATOM 2346 O O . ALA A 1 314 ? 2.385 23.172 -2.902 1 98.25 314 ALA A O 1
ATOM 2347 N N . VAL A 1 315 ? 2.215 23.172 -0.713 1 98.06 315 VAL A N 1
ATOM 2348 C CA . VAL A 1 315 ? 1.301 22.031 -0.673 1 98.06 315 VAL A CA 1
ATOM 2349 C C . VAL A 1 315 ? -0.044 22.438 -1.278 1 98.06 315 VAL A C 1
ATOM 2351 O O . VAL A 1 315 ? -0.646 21.656 -2.027 1 98.06 315 VAL A O 1
ATOM 2354 N N . GLN A 1 316 ? -0.509 23.609 -0.881 1 98 316 GLN A N 1
ATOM 2355 C CA . GLN A 1 316 ? -1.773 24.094 -1.434 1 98 316 GLN A CA 1
ATOM 2356 C C . GLN A 1 316 ? -1.697 24.219 -2.953 1 98 316 GLN A C 1
ATOM 2358 O O . GLN A 1 316 ? -2.639 23.844 -3.658 1 98 316 GLN A O 1
ATOM 2363 N N . GLU A 1 317 ? -0.613 24.75 -3.449 1 98.12 317 GLU A N 1
ATOM 2364 C CA . GLU A 1 317 ? -0.397 24.875 -4.887 1 98.12 317 GLU A CA 1
ATOM 2365 C C . GLU A 1 317 ? -0.359 23.5 -5.559 1 98.12 317 GLU A C 1
ATOM 2367 O O . GLU A 1 317 ? -0.938 23.312 -6.633 1 98.12 317 GLU A O 1
ATOM 2372 N N . LEU A 1 318 ? 0.34 22.594 -4.949 1 98.06 318 LEU A N 1
ATOM 2373 C CA . LEU A 1 318 ? 0.419 21.234 -5.477 1 98.06 318 LEU A CA 1
ATOM 2374 C C . LEU A 1 318 ? -0.964 20.594 -5.547 1 98.06 318 LEU A C 1
ATOM 2376 O O . LEU A 1 318 ? -1.325 20 -6.562 1 98.06 318 LEU A O 1
ATOM 2380 N N . CYS A 1 319 ? -1.753 20.734 -4.496 1 97.56 319 CYS A N 1
ATOM 2381 C CA . CYS A 1 319 ? -3.105 20.188 -4.473 1 97.56 319 CYS A CA 1
ATOM 2382 C C . CYS A 1 319 ? -3.955 20.781 -5.586 1 97.56 319 CYS A C 1
ATOM 2384 O O . CYS A 1 319 ? -4.711 20.078 -6.246 1 97.56 319 CYS A O 1
ATOM 2386 N N . ALA A 1 320 ? -3.848 22.125 -5.754 1 96.5 320 ALA A N 1
ATOM 2387 C CA . ALA A 1 320 ? -4.617 22.797 -6.801 1 96.5 320 ALA A CA 1
ATOM 2388 C C . ALA A 1 320 ? -4.258 22.25 -8.18 1 96.5 320 ALA A C 1
ATOM 2390 O O . ALA A 1 320 ? -5.141 22 -9 1 96.5 320 ALA A O 1
ATOM 2391 N N . THR A 1 321 ? -2.963 22.094 -8.414 1 97.25 321 THR A N 1
ATOM 2392 C CA . THR A 1 321 ? -2.498 21.547 -9.68 1 97.25 321 THR A CA 1
ATOM 2393 C C . THR A 1 321 ? -3.033 20.141 -9.898 1 97.25 321 THR A C 1
ATOM 2395 O O . THR A 1 321 ? -3.561 19.828 -10.961 1 97.25 321 THR A O 1
ATOM 2398 N N . LEU A 1 322 ? -2.932 19.281 -8.898 1 96.75 322 LEU A N 1
ATOM 2399 C CA . LEU A 1 322 ? -3.361 17.875 -8.977 1 96.75 322 LEU A CA 1
ATOM 2400 C C . LEU A 1 322 ? -4.867 17.797 -9.203 1 96.75 322 LEU A C 1
ATOM 2402 O O . LEU A 1 322 ? -5.336 16.906 -9.914 1 96.75 322 LEU A O 1
ATOM 2406 N N . ALA A 1 323 ? -5.602 18.703 -8.586 1 94.31 323 ALA A N 1
ATOM 2407 C CA . ALA A 1 323 ? -7.055 18.719 -8.703 1 94.31 323 ALA A CA 1
ATOM 2408 C C . ALA A 1 323 ? -7.484 19.031 -10.133 1 94.31 323 ALA A C 1
ATOM 2410 O O . ALA A 1 323 ? -8.547 18.594 -10.578 1 94.31 323 ALA A O 1
ATOM 2411 N N . CYS A 1 324 ? -6.668 19.734 -10.922 1 93.5 324 CYS A N 1
ATOM 2412 C CA . CYS A 1 324 ? -7.047 20.219 -12.242 1 93.5 324 CYS A CA 1
ATOM 2413 C C . CYS A 1 324 ? -6.473 19.312 -13.336 1 93.5 324 CYS A C 1
ATOM 2415 O O . CYS A 1 324 ? -6.789 19.484 -14.516 1 93.5 324 CYS A O 1
ATOM 2417 N N . LEU A 1 325 ? -5.613 18.391 -12.938 1 93.5 325 LEU A N 1
ATOM 2418 C CA . LEU A 1 325 ? -5.039 17.5 -13.938 1 93.5 325 LEU A CA 1
ATOM 2419 C C . LEU A 1 325 ? -6.121 16.625 -14.57 1 93.5 325 LEU A C 1
ATOM 2421 O O . LEU A 1 325 ? -7.016 16.141 -13.875 1 93.5 325 LEU A O 1
ATOM 2425 N N . PRO A 1 326 ? -6.043 16.5 -15.883 1 92.56 326 PRO A N 1
ATOM 2426 C CA . PRO A 1 326 ? -6.953 15.531 -16.516 1 92.56 326 PRO A CA 1
ATOM 2427 C C . PRO A 1 326 ? -6.645 14.086 -16.125 1 92.56 326 PRO A C 1
ATOM 2429 O O . PRO A 1 326 ? -5.488 13.742 -15.875 1 92.56 326 PRO A O 1
ATOM 2432 N N . GLU A 1 327 ? -7.703 13.305 -16.062 1 89.75 327 GLU A N 1
ATOM 2433 C CA . GLU A 1 327 ? -7.512 11.906 -15.719 1 89.75 327 GLU A CA 1
ATOM 2434 C C . GLU A 1 327 ? -6.832 11.141 -16.844 1 89.75 327 GLU A C 1
ATOM 2436 O O . GLU A 1 327 ? -7.172 11.32 -18.016 1 89.75 327 GLU A O 1
ATOM 2441 N N . THR A 1 328 ? -5.824 10.445 -16.422 1 81.06 328 THR A N 1
ATOM 2442 C CA . THR A 1 328 ? -5.121 9.586 -17.375 1 81.06 328 THR A CA 1
ATOM 2443 C C . THR A 1 328 ? -5.812 8.234 -17.484 1 81.06 328 THR A C 1
ATOM 2445 O O . THR A 1 328 ? -6.168 7.617 -16.484 1 81.06 328 THR A O 1
ATOM 2448 N N . HIS A 1 329 ? -6.316 7.805 -18.766 1 70.5 329 HIS A N 1
ATOM 2449 C CA . HIS A 1 329 ? -6.977 6.527 -19 1 70.5 329 HIS A CA 1
ATOM 2450 C C . HIS A 1 329 ? -6.137 5.645 -19.922 1 70.5 329 HIS A C 1
ATOM 2452 O O . HIS A 1 329 ? -5.41 6.148 -20.781 1 70.5 329 HIS A O 1
ATOM 2458 N N . MET B 1 1 ? -11.359 -36.469 2.475 1 31.09 1 MET B N 1
ATOM 2459 C CA . MET B 1 1 ? -11.992 -37.719 2.002 1 31.09 1 MET B CA 1
ATOM 2460 C C . MET B 1 1 ? -10.938 -38.75 1.687 1 31.09 1 MET B C 1
ATOM 2462 O O . MET B 1 1 ? -9.969 -38.5 0.982 1 31.09 1 MET B O 1
ATOM 2466 N N . SER B 1 2 ? -10.789 -39.812 2.502 1 35.38 2 SER B N 1
ATOM 2467 C CA . SER B 1 2 ? -9.891 -40.938 2.412 1 35.38 2 SER B CA 1
ATOM 2468 C C . SER B 1 2 ? -9.766 -41.438 0.977 1 35.38 2 SER B C 1
ATOM 2470 O O . SER B 1 2 ? -10.734 -41.406 0.214 1 35.38 2 SER B O 1
ATOM 2472 N N . PRO B 1 3 ? -8.516 -41.594 0.363 1 41.69 3 PRO B N 1
ATOM 2473 C CA . PRO B 1 3 ? -8.656 -42.344 -0.877 1 41.69 3 PRO B CA 1
ATOM 2474 C C . PRO B 1 3 ? -9.797 -43.344 -0.821 1 41.69 3 PRO B C 1
ATOM 2476 O O . PRO B 1 3 ? -10.141 -43.844 0.258 1 41.69 3 PRO B O 1
ATOM 2479 N N . THR B 1 4 ? -10.781 -43.312 -1.47 1 41.38 4 THR B N 1
ATOM 2480 C CA . THR B 1 4 ? -11.5 -44.562 -1.462 1 41.38 4 THR B CA 1
ATOM 2481 C C . THR B 1 4 ? -10.531 -45.75 -1.362 1 41.38 4 THR B C 1
ATOM 2483 O O . THR B 1 4 ? -9.648 -45.906 -2.209 1 41.38 4 THR B O 1
ATOM 2486 N N . ALA B 1 5 ? -10.305 -46.344 -0.209 1 51.44 5 ALA B N 1
ATOM 2487 C CA . ALA B 1 5 ? -9.414 -47.375 0.292 1 51.44 5 ALA B CA 1
ATOM 2488 C C . ALA B 1 5 ? -8.836 -48.219 -0.855 1 51.44 5 ALA B C 1
ATOM 2490 O O . ALA B 1 5 ? -7.863 -48.938 -0.671 1 51.44 5 ALA B O 1
ATOM 2491 N N . GLY B 1 6 ? -9.492 -48.375 -1.985 1 52.91 6 GLY B N 1
ATOM 2492 C CA . GLY B 1 6 ? -9.211 -49.5 -2.885 1 52.91 6 GLY B CA 1
ATOM 2493 C C . GLY B 1 6 ? -8.633 -49.031 -4.215 1 52.91 6 GLY B C 1
ATOM 2494 O O . GLY B 1 6 ? -8.352 -49.875 -5.082 1 52.91 6 GLY B O 1
ATOM 2495 N N . SER B 1 7 ? -8.688 -47.625 -4.707 1 70.31 7 SER B N 1
ATOM 2496 C CA . SER B 1 7 ? -8.32 -47.344 -6.094 1 70.31 7 SER B CA 1
ATOM 2497 C C . SER B 1 7 ? -6.816 -47.125 -6.234 1 70.31 7 SER B C 1
ATOM 2499 O O . SER B 1 7 ? -6.16 -46.688 -5.293 1 70.31 7 SER B O 1
ATOM 2501 N N . GLU B 1 8 ? -6.113 -47.688 -7.16 1 88.19 8 GLU B N 1
ATOM 2502 C CA . GLU B 1 8 ? -4.695 -47.562 -7.492 1 88.19 8 GLU B CA 1
ATOM 2503 C C . GLU B 1 8 ? -4.262 -46.094 -7.602 1 88.19 8 GLU B C 1
ATOM 2505 O O . GLU B 1 8 ? -5.008 -45.281 -8.117 1 88.19 8 GLU B O 1
ATOM 2510 N N . PRO B 1 9 ? -3.201 -45.781 -6.98 1 95.19 9 PRO B N 1
ATOM 2511 C CA . PRO B 1 9 ? -2.705 -44.406 -7.07 1 95.19 9 PRO B CA 1
ATOM 2512 C C . PRO B 1 9 ? -2.521 -43.938 -8.508 1 95.19 9 PRO B C 1
ATOM 2514 O O . PRO B 1 9 ? -2.193 -44.719 -9.391 1 95.19 9 PRO B O 1
ATOM 2517 N N . LEU B 1 10 ? -2.807 -42.719 -8.695 1 98.12 10 LEU B N 1
ATOM 2518 C CA . LEU B 1 10 ? -2.508 -42.094 -9.984 1 98.12 10 LEU B CA 1
ATOM 2519 C C . LEU B 1 10 ? -1.004 -42.031 -10.227 1 98.12 10 LEU B C 1
ATOM 2521 O O . LEU B 1 10 ? -0.231 -41.75 -9.297 1 98.12 10 LEU B O 1
ATOM 2525 N N . ARG B 1 11 ? -0.569 -42.344 -11.398 1 98.62 11 ARG B N 1
ATOM 2526 C CA . ARG B 1 11 ? 0.843 -42.406 -11.766 1 98.62 11 ARG B CA 1
ATOM 2527 C C . ARG B 1 11 ? 1.286 -41.062 -12.375 1 98.62 11 ARG B C 1
ATOM 2529 O O . ARG B 1 11 ? 0.715 -40.625 -13.367 1 98.62 11 ARG B O 1
ATOM 2536 N N . ALA B 1 12 ? 2.311 -40.5 -11.773 1 98.75 12 ALA B N 1
ATOM 2537 C CA . ALA B 1 12 ? 2.799 -39.219 -12.242 1 98.75 12 ALA B CA 1
ATOM 2538 C C . ALA B 1 12 ? 4.148 -39.344 -12.938 1 98.75 12 ALA B C 1
ATOM 2540 O O . ALA B 1 12 ? 5.023 -40.094 -12.469 1 98.75 12 ALA B O 1
ATOM 2541 N N . LEU B 1 13 ? 4.258 -38.719 -14.047 1 98.94 13 LEU B N 1
ATOM 2542 C CA . LEU B 1 13 ? 5.527 -38.5 -14.742 1 98.94 13 LEU B CA 1
ATOM 2543 C C . LEU B 1 13 ? 6.051 -37.094 -14.539 1 98.94 13 LEU B C 1
ATOM 2545 O O . LEU B 1 13 ? 5.316 -36.125 -14.742 1 98.94 13 LEU B O 1
ATOM 2549 N N . ILE B 1 14 ? 7.309 -36.969 -14.102 1 98.88 14 ILE B N 1
ATOM 2550 C CA . ILE B 1 14 ? 7.902 -35.625 -13.914 1 98.88 14 ILE B CA 1
ATOM 2551 C C . ILE B 1 14 ? 8.906 -35.375 -15.031 1 98.88 14 ILE B C 1
ATOM 2553 O O . ILE B 1 14 ? 9.891 -36.094 -15.188 1 98.88 14 ILE B O 1
ATOM 2557 N N . ILE B 1 15 ? 8.617 -34.344 -15.812 1 98.94 15 ILE B N 1
ATOM 2558 C CA . ILE B 1 15 ? 9.469 -33.969 -16.938 1 98.94 15 ILE B CA 1
ATOM 2559 C C . ILE B 1 15 ? 10.297 -32.75 -16.594 1 98.94 15 ILE B C 1
ATOM 2561 O O . ILE B 1 15 ? 9.766 -31.641 -16.484 1 98.94 15 ILE B O 1
ATOM 2565 N N . GLY B 1 16 ? 11.602 -32.844 -16.516 1 98.69 16 GLY B N 1
ATOM 2566 C CA . GLY B 1 16 ? 12.484 -31.828 -15.945 1 98.69 16 GLY B CA 1
ATOM 2567 C C . GLY B 1 16 ? 12.742 -32.031 -14.469 1 98.69 16 GLY B C 1
ATOM 2568 O O . GLY B 1 16 ? 11.805 -32.031 -13.664 1 98.69 16 GLY B O 1
ATOM 2569 N N . CYS B 1 17 ? 14.008 -32.156 -14.07 1 98.31 17 CYS B N 1
ATOM 2570 C CA . CYS B 1 17 ? 14.359 -32.5 -12.695 1 98.31 17 CYS B CA 1
ATOM 2571 C C . CYS B 1 17 ? 15.109 -31.359 -12.031 1 98.31 17 CYS B C 1
ATOM 2573 O O . CYS B 1 17 ? 16.141 -31.578 -11.398 1 98.31 17 CYS B O 1
ATOM 2575 N N . GLY B 1 18 ? 14.562 -30.156 -12.203 1 96.88 18 GLY B N 1
ATOM 2576 C CA . GLY B 1 18 ? 15.172 -28.969 -11.633 1 96.88 18 GLY B CA 1
ATOM 2577 C C . GLY B 1 18 ? 14.625 -28.609 -10.266 1 96.88 18 GLY B C 1
ATOM 2578 O O . GLY B 1 18 ? 14.148 -29.484 -9.531 1 96.88 18 GLY B O 1
ATOM 2579 N N . ALA B 1 19 ? 14.75 -27.391 -9.859 1 94.81 19 ALA B N 1
ATOM 2580 C CA . ALA B 1 19 ? 14.43 -26.875 -8.531 1 94.81 19 ALA B CA 1
ATOM 2581 C C . ALA B 1 19 ? 12.953 -27.094 -8.203 1 94.81 19 ALA B C 1
ATOM 2583 O O . ALA B 1 19 ? 12.609 -27.672 -7.176 1 94.81 19 ALA B O 1
ATOM 2584 N N . ILE B 1 20 ? 12.078 -26.625 -9.094 1 96.81 20 ILE B N 1
ATOM 2585 C CA . ILE B 1 20 ? 10.641 -26.688 -8.82 1 96.81 20 ILE B CA 1
ATOM 2586 C C . ILE B 1 20 ? 10.164 -28.141 -8.906 1 96.81 20 ILE B C 1
ATOM 2588 O O . ILE B 1 20 ? 9.141 -28.484 -8.312 1 96.81 20 ILE B O 1
ATOM 2592 N N . ALA B 1 21 ? 10.883 -28.938 -9.664 1 98.25 21 ALA B N 1
ATOM 2593 C CA . ALA B 1 21 ? 10.539 -30.359 -9.758 1 98.25 21 ALA B CA 1
ATOM 2594 C C . ALA B 1 21 ? 10.758 -31.062 -8.43 1 98.25 21 ALA B C 1
ATOM 2596 O O . ALA B 1 21 ? 9.93 -31.875 -8 1 98.25 21 ALA B O 1
ATOM 2597 N N . GLY B 1 22 ? 11.883 -30.781 -7.805 1 97.06 22 GLY B N 1
ATOM 2598 C CA . GLY B 1 22 ? 12.195 -31.438 -6.543 1 97.06 22 GLY B CA 1
ATOM 2599 C C . GLY B 1 22 ? 13.289 -30.734 -5.766 1 97.06 22 GLY B C 1
ATOM 2600 O O . GLY B 1 22 ? 13.398 -30.891 -4.547 1 97.06 22 GLY B O 1
ATOM 2601 N N . GLY B 1 23 ? 14.055 -29.953 -6.426 1 94.44 23 GLY B N 1
ATOM 2602 C CA . GLY B 1 23 ? 15.281 -29.406 -5.867 1 94.44 23 GLY B CA 1
ATOM 2603 C C . GLY B 1 23 ? 15.047 -28.547 -4.629 1 94.44 23 GLY B C 1
ATOM 2604 O O . GLY B 1 23 ? 15.797 -28.641 -3.656 1 94.44 23 GLY B O 1
ATOM 2605 N N . TYR B 1 24 ? 14.047 -27.797 -4.613 1 92.31 24 TYR B N 1
ATOM 2606 C CA . TYR B 1 24 ? 13.789 -26.891 -3.51 1 92.31 24 TYR B CA 1
ATOM 2607 C C . TYR B 1 24 ? 13.555 -27.641 -2.211 1 92.31 24 TYR B C 1
ATOM 2609 O O . TYR B 1 24 ? 13.758 -27.109 -1.121 1 92.31 24 TYR B O 1
ATOM 2617 N N . ASP B 1 25 ? 13.125 -28.844 -2.287 1 94.06 25 ASP B N 1
ATOM 2618 C CA . ASP B 1 25 ? 12.727 -29.594 -1.104 1 94.06 25 ASP B CA 1
ATOM 2619 C C . ASP B 1 25 ? 13.742 -30.688 -0.778 1 94.06 25 ASP B C 1
ATOM 2621 O O . ASP B 1 25 ? 13.586 -31.422 0.198 1 94.06 25 ASP B O 1
ATOM 2625 N N . GLU B 1 26 ? 14.797 -30.75 -1.525 1 91.62 26 GLU B N 1
ATOM 2626 C CA . GLU B 1 26 ? 15.719 -31.875 -1.385 1 91.62 26 GLU B CA 1
ATOM 2627 C C . GLU B 1 26 ? 16.484 -31.797 -0.067 1 91.62 26 GLU B C 1
ATOM 2629 O O . GLU B 1 26 ? 16.828 -32.812 0.52 1 91.62 26 GLU B O 1
ATOM 2634 N N . ALA B 1 27 ? 16.75 -30.531 0.372 1 86.75 27 ALA B N 1
ATOM 2635 C CA . ALA B 1 27 ? 17.516 -30.359 1.596 1 86.75 27 ALA B CA 1
ATOM 2636 C C . ALA B 1 27 ? 16.719 -30.781 2.822 1 86.75 27 ALA B C 1
ATOM 2638 O O . ALA B 1 27 ? 17.297 -31.203 3.83 1 86.75 27 ALA B O 1
ATOM 2639 N N . GLU B 1 28 ? 15.422 -30.719 2.717 1 88.25 28 GLU B N 1
ATOM 2640 C CA . GLU B 1 28 ? 14.539 -31.094 3.822 1 88.25 28 GLU B CA 1
ATOM 2641 C C . GLU B 1 28 ? 13.312 -31.844 3.322 1 88.25 28 GLU B C 1
ATOM 2643 O O . GLU B 1 28 ? 12.188 -31.359 3.455 1 88.25 28 GLU B O 1
ATOM 2648 N N . PRO B 1 29 ? 13.578 -33.031 2.961 1 84.75 29 PRO B N 1
ATOM 2649 C CA . PRO B 1 29 ? 12.469 -33.781 2.371 1 84.75 29 PRO B CA 1
ATOM 2650 C C . PRO B 1 29 ? 11.352 -34.062 3.371 1 84.75 29 PRO B C 1
ATOM 2652 O O . PRO B 1 29 ? 10.203 -34.312 2.973 1 84.75 29 PRO B O 1
ATOM 2655 N N . LYS B 1 30 ? 11.594 -34 4.742 1 87.19 30 LYS B N 1
ATOM 2656 C CA . LYS B 1 30 ? 10.609 -34.344 5.758 1 87.19 30 LYS B CA 1
ATOM 2657 C C . LYS B 1 30 ? 9.891 -33.125 6.285 1 87.19 30 LYS B C 1
ATOM 2659 O O . LYS B 1 30 ? 8.969 -33.219 7.102 1 87.19 30 LYS B O 1
ATOM 2664 N N . SER B 1 31 ? 10.359 -31.938 5.762 1 88.94 31 SER B N 1
ATOM 2665 C CA . SER B 1 31 ? 9.711 -30.719 6.211 1 88.94 31 SER B CA 1
ATOM 2666 C C . SER B 1 31 ? 8.234 -30.703 5.844 1 88.94 31 SER B C 1
ATOM 2668 O O . SER B 1 31 ? 7.82 -31.359 4.887 1 88.94 31 SER B O 1
ATOM 2670 N N . ASP B 1 32 ? 7.488 -29.953 6.652 1 89.81 32 ASP B N 1
ATOM 2671 C CA . ASP B 1 32 ? 6.055 -29.844 6.395 1 89.81 32 ASP B CA 1
ATOM 2672 C C . ASP B 1 32 ? 5.777 -28.953 5.191 1 89.81 32 ASP B C 1
ATOM 2674 O O . ASP B 1 32 ? 4.711 -29.031 4.578 1 89.81 32 ASP B O 1
ATOM 2678 N N . GLN B 1 33 ? 6.676 -28.156 4.879 1 90.94 33 GLN B N 1
ATOM 2679 C CA . GLN B 1 33 ? 6.535 -27.312 3.705 1 90.94 33 GLN B CA 1
ATOM 2680 C C . GLN B 1 33 ? 6.762 -28.094 2.42 1 90.94 33 GLN B C 1
ATOM 2682 O O . GLN B 1 33 ? 7.723 -28.859 2.314 1 90.94 33 GLN B O 1
ATOM 2687 N N . ILE B 1 34 ? 5.848 -28.062 1.547 1 95.56 34 ILE B N 1
ATOM 2688 C CA . ILE B 1 34 ? 5.906 -28.766 0.272 1 95.56 34 ILE B CA 1
ATOM 2689 C C . ILE B 1 34 ? 5.969 -27.766 -0.874 1 95.56 34 ILE B C 1
ATOM 2691 O O . ILE B 1 34 ? 4.977 -27.094 -1.178 1 95.56 34 ILE B O 1
ATOM 2695 N N . LEU B 1 35 ? 7.078 -27.734 -1.545 1 94 35 LEU B N 1
ATOM 2696 C CA . LEU B 1 35 ? 7.332 -26.656 -2.494 1 94 35 LEU B CA 1
ATOM 2697 C C . LEU B 1 35 ? 7.422 -27.188 -3.918 1 94 35 LEU B C 1
ATOM 2699 O O . LEU B 1 35 ? 7.375 -26.422 -4.883 1 94 35 LEU B O 1
ATOM 2703 N N . THR B 1 36 ? 7.539 -28.531 -4.043 1 97.5 36 THR B N 1
ATOM 2704 C CA . THR B 1 36 ? 7.902 -29.062 -5.352 1 97.5 36 THR B CA 1
ATOM 2705 C C . THR B 1 36 ? 6.902 -30.125 -5.797 1 97.5 36 THR B C 1
ATOM 2707 O O . THR B 1 36 ? 6.168 -30.672 -4.977 1 97.5 36 THR B O 1
ATOM 2710 N N . HIS B 1 37 ? 6.926 -30.391 -7.059 1 98.56 37 HIS B N 1
ATOM 2711 C CA . HIS B 1 37 ? 6.082 -31.438 -7.629 1 98.56 37 HIS B CA 1
ATOM 2712 C C . HIS B 1 37 ? 6.391 -32.781 -7.012 1 98.56 37 HIS B C 1
ATOM 2714 O O . HIS B 1 37 ? 5.484 -33.5 -6.551 1 98.56 37 HIS B O 1
ATOM 2720 N N . ALA B 1 38 ? 7.637 -33.125 -6.93 1 98.31 38 ALA B N 1
ATOM 2721 C CA . ALA B 1 38 ? 8.047 -34.438 -6.445 1 98.31 38 ALA B CA 1
ATOM 2722 C C . ALA B 1 38 ? 7.605 -34.656 -5.004 1 98.31 38 ALA B C 1
ATOM 2724 O O . ALA B 1 38 ? 7.059 -35.719 -4.668 1 98.31 38 ALA B O 1
ATOM 2725 N N . LYS B 1 39 ? 7.824 -33.656 -4.23 1 98 39 LYS B N 1
ATOM 2726 C CA . LYS B 1 39 ? 7.434 -33.812 -2.83 1 98 39 LYS B CA 1
ATOM 2727 C C . LYS B 1 39 ? 5.918 -33.906 -2.689 1 98 39 LYS B C 1
ATOM 2729 O O . LYS B 1 39 ? 5.41 -34.656 -1.862 1 98 39 LYS B O 1
ATOM 2734 N N . ALA B 1 40 ? 5.188 -33.094 -3.434 1 98.31 40 ALA B N 1
ATOM 2735 C CA . ALA B 1 40 ? 3.729 -33.156 -3.398 1 98.31 40 ALA B CA 1
ATOM 2736 C C . ALA B 1 40 ? 3.223 -34.562 -3.766 1 98.31 40 ALA B C 1
ATOM 2738 O O . ALA B 1 40 ? 2.359 -35.094 -3.082 1 98.31 40 ALA B O 1
ATOM 2739 N N . TYR B 1 41 ? 3.789 -35.156 -4.84 1 98.12 41 TYR B N 1
ATOM 2740 C CA . TYR B 1 41 ? 3.396 -36.5 -5.254 1 98.12 41 TYR B CA 1
ATOM 2741 C C . TYR B 1 41 ? 3.768 -37.531 -4.191 1 98.12 41 TYR B C 1
ATOM 2743 O O . TYR B 1 41 ? 3.02 -38.469 -3.953 1 98.12 41 TYR B O 1
ATOM 2751 N N . ALA B 1 42 ? 4.883 -37.312 -3.578 1 97.06 42 ALA B N 1
ATOM 2752 C CA . ALA B 1 42 ? 5.348 -38.25 -2.555 1 97.06 42 ALA B CA 1
ATOM 2753 C C . ALA B 1 42 ? 4.449 -38.188 -1.321 1 97.06 42 ALA B C 1
ATOM 2755 O O . ALA B 1 42 ? 4.273 -39.188 -0.635 1 97.06 42 ALA B O 1
ATOM 2756 N N . ARG B 1 43 ? 3.906 -37.031 -1.069 1 96.94 43 ARG B N 1
ATOM 2757 C CA . ARG B 1 43 ? 3.154 -36.812 0.164 1 96.94 43 ARG B CA 1
ATOM 2758 C C . ARG B 1 43 ? 1.671 -37.094 -0.045 1 96.94 43 ARG B C 1
ATOM 2760 O O . ARG B 1 43 ? 0.936 -37.344 0.917 1 96.94 43 ARG B O 1
ATOM 2767 N N . HIS B 1 44 ? 1.171 -37.094 -1.229 1 97.31 44 HIS B N 1
ATOM 2768 C CA . HIS B 1 44 ? -0.243 -37.312 -1.515 1 97.31 44 HIS B CA 1
ATOM 2769 C C . HIS B 1 44 ? -0.556 -38.781 -1.652 1 97.31 44 HIS B C 1
ATOM 2771 O O . HIS B 1 44 ? 0.033 -39.469 -2.49 1 97.31 44 HIS B O 1
ATOM 2777 N N . PRO B 1 45 ? -1.472 -39.312 -0.931 1 95.75 45 PRO B N 1
ATOM 2778 C CA . PRO B 1 45 ? -1.744 -40.75 -0.933 1 95.75 45 PRO B CA 1
ATOM 2779 C C . PRO B 1 45 ? -2.332 -41.219 -2.254 1 95.75 45 PRO B C 1
ATOM 2781 O O . PRO B 1 45 ? -2.275 -42.438 -2.557 1 95.75 45 PRO B O 1
ATOM 2784 N N . GLY B 1 46 ? -2.828 -40.344 -3.01 1 96.62 46 GLY B N 1
ATOM 2785 C CA . GLY B 1 46 ? -3.473 -40.719 -4.258 1 96.62 46 GLY B CA 1
ATOM 2786 C C . GLY B 1 46 ? -2.533 -40.688 -5.449 1 96.62 46 GLY B C 1
ATOM 2787 O O . GLY B 1 46 ? -2.959 -40.875 -6.59 1 96.62 46 GLY B O 1
ATOM 2788 N N . PHE B 1 47 ? -1.244 -40.438 -5.191 1 97.62 47 PHE B N 1
ATOM 2789 C CA . PHE B 1 47 ? -0.305 -40.312 -6.301 1 97.62 47 PHE B CA 1
ATOM 2790 C C . PHE B 1 47 ? 0.936 -41.188 -6.055 1 97.62 47 PHE B C 1
ATOM 2792 O O . PHE B 1 47 ? 1.269 -41.469 -4.91 1 97.62 47 PHE B O 1
ATOM 2799 N N . LYS B 1 48 ? 1.539 -41.531 -7.078 1 97.12 48 LYS B N 1
ATOM 2800 C CA . LYS B 1 48 ? 2.896 -42.062 -7.094 1 97.12 48 LYS B CA 1
ATOM 2801 C C . LYS B 1 48 ? 3.672 -41.562 -8.312 1 97.12 48 LYS B C 1
ATOM 2803 O O . LYS B 1 48 ? 3.191 -41.688 -9.438 1 97.12 48 LYS B O 1
ATOM 2808 N N . ALA B 1 49 ? 4.836 -41.031 -8.078 1 98.38 49 ALA B N 1
ATOM 2809 C CA . ALA B 1 49 ? 5.719 -40.719 -9.195 1 98.38 49 ALA B CA 1
ATOM 2810 C C . ALA B 1 49 ? 6.379 -41.969 -9.758 1 98.38 49 ALA B C 1
ATOM 2812 O O . ALA B 1 49 ? 7.105 -42.656 -9.047 1 98.38 49 ALA B O 1
ATOM 2813 N N . VAL B 1 50 ? 6.168 -42.219 -11 1 98.44 50 VAL B N 1
ATOM 2814 C CA . VAL B 1 50 ? 6.578 -43.531 -11.516 1 98.44 50 VAL B CA 1
ATOM 2815 C C . VAL B 1 50 ? 7.836 -43.375 -12.375 1 98.44 50 VAL B C 1
ATOM 2817 O O . VAL B 1 50 ? 8.547 -44.344 -12.625 1 98.44 50 VAL B O 1
ATOM 2820 N N . ALA B 1 51 ? 8 -42.156 -12.859 1 98.81 51 ALA B N 1
ATOM 2821 C CA . ALA B 1 51 ? 9.172 -41.938 -13.695 1 98.81 51 ALA B CA 1
ATOM 2822 C C . ALA B 1 51 ? 9.5 -40.438 -13.789 1 98.81 51 ALA B C 1
ATOM 2824 O O . ALA B 1 51 ? 8.68 -39.594 -13.43 1 98.81 51 ALA B O 1
ATOM 2825 N N . CYS B 1 52 ? 10.734 -40.156 -14.25 1 98.88 52 CYS B N 1
ATOM 2826 C CA . CYS B 1 52 ? 11.148 -38.781 -14.578 1 98.88 52 CYS B CA 1
ATOM 2827 C C . CYS B 1 52 ? 11.883 -38.75 -15.914 1 98.88 52 CYS B C 1
ATOM 2829 O O . CYS B 1 52 ? 12.352 -39.781 -16.406 1 98.88 52 CYS B O 1
ATOM 2831 N N . VAL B 1 53 ? 11.836 -37.625 -16.531 1 98.88 53 VAL B N 1
ATOM 2832 C CA . VAL B 1 53 ? 12.562 -37.375 -17.766 1 98.88 53 VAL B CA 1
ATOM 2833 C C . VAL B 1 53 ? 13.594 -36.25 -17.531 1 98.88 53 VAL B C 1
ATOM 2835 O O . VAL B 1 53 ? 13.242 -35.125 -17.141 1 98.88 53 VAL B O 1
ATOM 2838 N N . GLU B 1 54 ? 14.82 -36.5 -17.719 1 98.69 54 GLU B N 1
ATOM 2839 C CA . GLU B 1 54 ? 15.945 -35.594 -17.516 1 98.69 54 GLU B CA 1
ATOM 2840 C C . GLU B 1 54 ? 17.141 -36 -18.375 1 98.69 54 GLU B C 1
ATOM 2842 O O . GLU B 1 54 ? 17.703 -37.094 -18.203 1 98.69 54 GLU B O 1
ATOM 2847 N N . PRO B 1 55 ? 17.5 -35.062 -19.297 1 98.25 55 PRO B N 1
ATOM 2848 C CA . PRO B 1 55 ? 18.578 -35.438 -20.219 1 98.25 55 PRO B CA 1
ATOM 2849 C C . PRO B 1 55 ? 19.906 -35.656 -19.516 1 98.25 55 PRO B C 1
ATOM 2851 O O . PRO B 1 55 ? 20.719 -36.469 -19.969 1 98.25 55 PRO B O 1
ATOM 2854 N N . ASP B 1 56 ? 20.219 -34.906 -18.484 1 98.38 56 ASP B N 1
ATOM 2855 C CA . ASP B 1 56 ? 21.469 -35.062 -17.75 1 98.38 56 ASP B CA 1
ATOM 2856 C C . ASP B 1 56 ? 21.438 -36.312 -16.859 1 98.38 56 ASP B C 1
ATOM 2858 O O . ASP B 1 56 ? 20.672 -36.375 -15.898 1 98.38 56 ASP B O 1
ATOM 2862 N N . ALA B 1 57 ? 22.312 -37.219 -17.125 1 98.19 57 ALA B N 1
ATOM 2863 C CA . ALA B 1 57 ? 22.281 -38.531 -16.469 1 98.19 57 ALA B CA 1
ATOM 2864 C C . ALA B 1 57 ? 22.547 -38.375 -14.977 1 98.19 57 ALA B C 1
ATOM 2866 O O . ALA B 1 57 ? 21.953 -39.094 -14.164 1 98.19 57 ALA B O 1
ATOM 2867 N N . GLU B 1 58 ? 23.469 -37.531 -14.664 1 98.25 58 GLU B N 1
ATOM 2868 C CA . GLU B 1 58 ? 23.812 -37.375 -13.258 1 98.25 58 GLU B CA 1
ATOM 2869 C C . GLU B 1 58 ? 22.656 -36.75 -12.484 1 98.25 58 GLU B C 1
ATOM 2871 O O . GLU B 1 58 ? 22.297 -37.219 -11.398 1 98.25 58 GLU B O 1
ATOM 2876 N N . ARG B 1 59 ? 22.031 -35.75 -13.055 1 97.75 59 ARG B N 1
ATOM 2877 C CA . ARG B 1 59 ? 20.891 -35.094 -12.43 1 97.75 59 ARG B CA 1
ATOM 2878 C C . ARG B 1 59 ? 19.703 -36.062 -12.336 1 97.75 59 ARG B C 1
ATOM 2880 O O . ARG B 1 59 ? 19 -36.062 -11.328 1 97.75 59 ARG B O 1
ATOM 2887 N N . ARG B 1 60 ? 19.484 -36.781 -13.383 1 98.38 60 ARG B N 1
ATOM 2888 C CA . ARG B 1 60 ? 18.406 -37.75 -13.422 1 98.38 60 ARG B CA 1
ATOM 2889 C C . ARG B 1 60 ? 18.562 -38.781 -12.305 1 98.38 60 ARG B C 1
ATOM 2891 O O . ARG B 1 60 ? 17.625 -39.031 -11.555 1 98.38 60 ARG B O 1
ATOM 2898 N N . ALA B 1 61 ? 19.797 -39.312 -12.188 1 98.31 61 ALA B N 1
ATOM 2899 C CA . ALA B 1 61 ? 20.062 -40.312 -11.164 1 98.31 61 ALA B CA 1
ATOM 2900 C C . ALA B 1 61 ? 19.891 -39.75 -9.766 1 98.31 61 ALA B C 1
ATOM 2902 O O . ALA B 1 61 ? 19.312 -40.406 -8.891 1 98.31 61 ALA B O 1
ATOM 2903 N N . ALA B 1 62 ? 20.422 -38.625 -9.57 1 97.94 62 ALA B N 1
ATOM 2904 C CA . ALA B 1 62 ? 20.312 -37.969 -8.266 1 97.94 62 ALA B CA 1
ATOM 2905 C C . ALA B 1 62 ? 18.859 -37.719 -7.902 1 97.94 62 ALA B C 1
ATOM 2907 O O . ALA B 1 62 ? 18.453 -37.938 -6.758 1 97.94 62 ALA B O 1
ATOM 2908 N N . PHE B 1 63 ? 18.125 -37.25 -8.875 1 98.12 63 PHE B N 1
ATOM 2909 C CA . PHE B 1 63 ? 16.703 -36.969 -8.672 1 98.12 63 PHE B CA 1
ATOM 2910 C C . PHE B 1 63 ? 15.938 -38.25 -8.336 1 98.12 63 PHE B C 1
ATOM 2912 O O . PHE B 1 63 ? 15.125 -38.25 -7.406 1 98.12 63 PHE B O 1
ATOM 2919 N N . MET B 1 64 ? 16.172 -39.312 -9.055 1 98.44 64 MET B N 1
ATOM 2920 C CA . MET B 1 64 ? 15.531 -40.594 -8.812 1 98.44 64 MET B CA 1
ATOM 2921 C C . MET B 1 64 ? 15.812 -41.094 -7.395 1 98.44 64 MET B C 1
ATOM 2923 O O . MET B 1 64 ? 14.906 -41.562 -6.707 1 98.44 64 MET B O 1
ATOM 2927 N N . THR B 1 65 ? 17.016 -40.875 -6.977 1 97.81 65 THR B N 1
ATOM 2928 C CA . THR B 1 65 ? 17.422 -41.312 -5.641 1 97.81 65 THR B CA 1
ATOM 2929 C C . THR B 1 65 ? 16.734 -40.469 -4.574 1 97.81 65 THR B C 1
ATOM 2931 O O . THR B 1 65 ? 16.188 -41 -3.607 1 97.81 65 THR B O 1
ATOM 2934 N N . ALA B 1 66 ? 16.734 -39.219 -4.789 1 97 66 ALA B N 1
ATOM 2935 C CA . ALA B 1 66 ? 16.219 -38.281 -3.807 1 97 66 ALA B CA 1
ATOM 2936 C C . ALA B 1 66 ? 14.719 -38.469 -3.578 1 97 66 ALA B C 1
ATOM 2938 O O . ALA B 1 66 ? 14.227 -38.312 -2.461 1 97 66 ALA B O 1
ATOM 2939 N N . TRP B 1 67 ? 13.969 -38.844 -4.656 1 97.75 67 TRP B N 1
ATOM 2940 C CA . TRP B 1 67 ? 12.516 -38.875 -4.555 1 97.75 67 TRP B CA 1
ATOM 2941 C C . TRP B 1 67 ? 11.969 -40.281 -4.785 1 97.75 67 TRP B C 1
ATOM 2943 O O . TRP B 1 67 ? 10.758 -40.438 -4.941 1 97.75 67 TRP B O 1
ATOM 2953 N N . ASP B 1 68 ? 12.867 -41.281 -4.781 1 97.06 68 ASP B N 1
ATOM 2954 C CA . ASP B 1 68 ? 12.516 -42.688 -4.91 1 97.06 68 ASP B CA 1
ATOM 2955 C C . ASP B 1 68 ? 11.656 -42.906 -6.152 1 97.06 68 ASP B C 1
ATOM 2957 O O . ASP B 1 68 ? 10.578 -43.5 -6.066 1 97.06 68 ASP B O 1
ATOM 2961 N N . ILE B 1 69 ? 12.102 -42.438 -7.25 1 98.38 69 ILE B N 1
ATOM 2962 C CA . ILE B 1 69 ? 11.438 -42.625 -8.531 1 98.38 69 ILE B CA 1
ATOM 2963 C C . ILE B 1 69 ? 12.078 -43.812 -9.266 1 98.38 69 ILE B C 1
ATOM 2965 O O . ILE B 1 69 ? 13.281 -43.781 -9.547 1 98.38 69 ILE B O 1
ATOM 2969 N N . PRO B 1 70 ? 11.367 -44.75 -9.594 1 98.25 70 PRO B N 1
ATOM 2970 C CA . PRO B 1 70 ? 11.93 -46.031 -9.984 1 98.25 70 PRO B CA 1
ATOM 2971 C C . PRO B 1 70 ? 12.477 -46.031 -11.414 1 98.25 70 PRO B C 1
ATOM 2973 O O . PRO 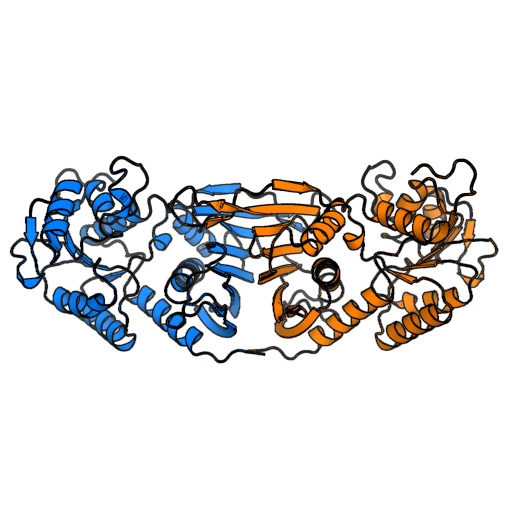B 1 70 ? 13.273 -46.906 -11.773 1 98.25 70 PRO B O 1
ATOM 2976 N N . ALA B 1 71 ? 12.008 -45.125 -12.273 1 98.69 71 ALA B N 1
ATOM 2977 C CA . ALA B 1 71 ? 12.43 -45.125 -13.672 1 98.69 71 ALA B CA 1
ATOM 2978 C C . ALA B 1 71 ? 12.805 -43.719 -14.133 1 98.69 71 ALA B C 1
ATOM 2980 O O . ALA B 1 71 ? 12.227 -42.75 -13.672 1 98.69 71 ALA B O 1
ATOM 2981 N N . GLY B 1 72 ? 13.797 -43.656 -15.016 1 98.62 72 GLY B N 1
ATOM 2982 C CA . GLY B 1 72 ? 14.242 -42.406 -15.602 1 98.62 72 GLY B CA 1
ATOM 2983 C C . GLY B 1 72 ? 14.57 -42.531 -17.078 1 98.62 72 GLY B C 1
ATOM 2984 O O . GLY B 1 72 ? 15.055 -43.562 -17.531 1 98.62 72 GLY B O 1
ATOM 2985 N N . PHE B 1 73 ? 14.25 -41.531 -17.797 1 98.81 73 PHE B N 1
ATOM 2986 C CA . PHE B 1 73 ? 14.484 -41.469 -19.234 1 98.81 73 PHE B CA 1
ATOM 2987 C C . PHE B 1 73 ? 15.203 -40.188 -19.625 1 98.81 73 PHE B C 1
ATOM 2989 O O . PHE B 1 73 ? 15.062 -39.156 -18.953 1 98.81 73 PHE B O 1
ATOM 2996 N N . ALA B 1 74 ? 15.883 -40.188 -20.719 1 98.5 74 ALA B N 1
ATOM 2997 C CA . ALA B 1 74 ? 16.578 -39 -21.188 1 98.5 74 ALA B CA 1
ATOM 2998 C C . ALA B 1 74 ? 15.641 -38.094 -21.969 1 98.5 74 ALA B C 1
ATOM 3000 O O . ALA B 1 74 ? 15.828 -36.875 -21.984 1 98.5 74 ALA B O 1
ATOM 3001 N N . THR B 1 75 ? 14.719 -38.719 -22.609 1 98.19 75 THR B N 1
ATOM 3002 C CA . THR B 1 75 ? 13.766 -37.938 -23.406 1 98.19 75 THR B CA 1
ATOM 3003 C C . THR B 1 75 ? 12.344 -38.469 -23.188 1 98.19 75 THR B C 1
ATOM 3005 O O . THR B 1 75 ? 12.148 -39.594 -22.766 1 98.19 75 THR B O 1
ATOM 3008 N N . LEU B 1 76 ? 11.391 -37.562 -23.453 1 98.12 76 LEU B N 1
ATOM 3009 C CA . LEU B 1 76 ? 9.984 -37.906 -23.312 1 98.12 76 LEU B CA 1
ATOM 3010 C C . LEU B 1 76 ? 9.602 -39.031 -24.234 1 98.12 76 LEU B C 1
ATOM 3012 O O . LEU B 1 76 ? 8.789 -39.906 -23.875 1 98.12 76 LEU B O 1
ATOM 3016 N N . ALA B 1 77 ? 10.188 -39.125 -25.391 1 96.69 77 ALA B N 1
ATOM 3017 C CA . ALA B 1 77 ? 9.867 -40.125 -26.406 1 96.69 77 ALA B CA 1
ATOM 3018 C C . ALA B 1 77 ? 10.234 -41.531 -25.922 1 96.69 77 ALA B C 1
ATOM 3020 O O . ALA B 1 77 ? 9.672 -42.531 -26.406 1 96.69 77 ALA B O 1
ATOM 3021 N N . GLU B 1 78 ? 11.156 -41.625 -24.984 1 97.81 78 GLU B N 1
ATOM 3022 C CA . GLU B 1 78 ? 11.664 -42.906 -24.516 1 97.81 78 GLU B CA 1
ATOM 3023 C C . GLU B 1 78 ? 10.75 -43.5 -23.453 1 97.81 78 GLU B C 1
ATOM 3025 O O . GLU B 1 78 ? 10.875 -44.688 -23.109 1 97.81 78 GLU B O 1
ATOM 3030 N N . VAL B 1 79 ? 9.867 -42.719 -22.938 1 98.06 79 VAL B N 1
ATOM 3031 C CA . VAL B 1 79 ? 9.016 -43.188 -21.844 1 98.06 79 VAL B CA 1
ATOM 3032 C C . VAL B 1 79 ? 8.117 -44.312 -22.359 1 98.06 79 VAL B C 1
ATOM 3034 O O . VAL B 1 79 ? 7.336 -44.125 -23.281 1 98.06 79 VAL B O 1
ATOM 3037 N N . ASP B 1 80 ? 8.148 -45.5 -21.719 1 95.94 80 ASP B N 1
ATOM 3038 C CA . ASP B 1 80 ? 7.43 -46.656 -22.188 1 95.94 80 ASP B CA 1
ATOM 3039 C C . ASP B 1 80 ? 6.555 -47.25 -21.094 1 95.94 80 ASP B C 1
ATOM 3041 O O . ASP B 1 80 ? 6.203 -48.438 -21.125 1 95.94 80 ASP B O 1
ATOM 3045 N N . LEU B 1 81 ? 6.254 -46.562 -20.109 1 96.81 81 LEU B N 1
ATOM 3046 C CA . LEU B 1 81 ? 5.383 -47 -19.016 1 96.81 81 LEU B CA 1
ATOM 3047 C C . LEU B 1 81 ? 4.117 -46.156 -18.969 1 96.81 81 LEU B C 1
ATOM 3049 O O . LEU B 1 81 ? 4.07 -45.062 -19.531 1 96.81 81 LEU B O 1
ATOM 3053 N N . ALA B 1 82 ? 3.135 -46.625 -18.312 1 96.44 82 ALA B N 1
ATOM 3054 C CA . ALA B 1 82 ? 1.865 -45.938 -18.172 1 96.44 82 ALA B CA 1
ATOM 3055 C C . ALA B 1 82 ? 1.965 -44.812 -17.125 1 96.44 82 ALA B C 1
ATOM 3057 O O . ALA B 1 82 ? 2.65 -44.969 -16.109 1 96.44 82 ALA B O 1
ATOM 3058 N N . TYR B 1 83 ? 1.318 -43.719 -17.375 1 97.88 83 TYR B N 1
ATOM 3059 C CA . TYR B 1 83 ? 1.183 -42.625 -16.422 1 97.88 83 TYR B CA 1
ATOM 3060 C C . TYR B 1 83 ? -0.121 -41.875 -16.641 1 97.88 83 TYR B C 1
ATOM 3062 O O . TYR B 1 83 ? -0.677 -41.875 -17.75 1 97.88 83 TYR B O 1
ATOM 3070 N N . ASP B 1 84 ? -0.599 -41.219 -15.633 1 98.38 84 ASP B N 1
ATOM 3071 C CA . ASP B 1 84 ? -1.887 -40.531 -15.656 1 98.38 84 ASP B CA 1
ATOM 3072 C C . ASP B 1 84 ? -1.702 -39.031 -15.734 1 98.38 84 ASP B C 1
ATOM 3074 O O . ASP B 1 84 ? -2.508 -38.344 -16.344 1 98.38 84 ASP B O 1
ATOM 3078 N N . VAL B 1 85 ? -0.689 -38.531 -15.078 1 98.81 85 VAL B N 1
ATOM 3079 C CA . VAL B 1 85 ? -0.424 -37.094 -15.008 1 98.81 85 VAL B CA 1
ATOM 3080 C C . VAL B 1 85 ? 1.017 -36.812 -15.43 1 98.81 85 VAL B C 1
ATOM 3082 O O . VAL B 1 85 ? 1.935 -37.562 -15.047 1 98.81 85 VAL B O 1
ATOM 3085 N N . ALA B 1 86 ? 1.202 -35.844 -16.25 1 98.88 86 ALA B N 1
ATOM 3086 C CA . ALA B 1 86 ? 2.539 -35.406 -16.641 1 98.88 86 ALA B CA 1
ATOM 3087 C C . ALA B 1 86 ? 2.832 -34.031 -16.062 1 98.88 86 ALA B C 1
ATOM 3089 O O . ALA B 1 86 ? 2.129 -33.062 -16.375 1 98.88 86 ALA B O 1
ATOM 3090 N N . SER B 1 87 ? 3.844 -33.906 -15.219 1 98.81 87 SER B N 1
ATOM 3091 C CA . SER B 1 87 ? 4.32 -32.625 -14.711 1 98.81 87 SER B CA 1
ATOM 3092 C C . SER B 1 87 ? 5.406 -32.031 -15.609 1 98.81 87 SER B C 1
ATOM 3094 O O . SER B 1 87 ? 6.453 -32.656 -15.805 1 98.81 87 SER B O 1
ATOM 3096 N N . VAL B 1 88 ? 5.164 -30.875 -16.125 1 98.88 88 VAL B N 1
ATOM 3097 C CA . VAL B 1 88 ? 6.125 -30.219 -17 1 98.88 88 VAL B CA 1
ATOM 3098 C C . VAL B 1 88 ? 6.91 -29.172 -16.188 1 98.88 88 VAL B C 1
ATOM 3100 O O . VAL B 1 88 ? 6.41 -28.078 -15.922 1 98.88 88 VAL B O 1
ATOM 3103 N N . CYS B 1 89 ? 8.156 -29.5 -15.883 1 98.38 89 CYS B N 1
ATOM 3104 C CA . CYS B 1 89 ? 9.023 -28.688 -15.039 1 98.38 89 CYS B CA 1
ATOM 3105 C C . CYS B 1 89 ? 10.32 -28.328 -15.758 1 98.38 89 CYS B C 1
ATOM 3107 O O . CYS B 1 89 ? 11.352 -28.109 -15.125 1 98.38 89 CYS B O 1
ATOM 3109 N N . VAL B 1 90 ? 10.312 -28.375 -17.094 1 98.25 90 VAL B N 1
ATOM 3110 C CA . VAL B 1 90 ? 11.477 -28.031 -17.891 1 98.25 90 VAL B CA 1
ATOM 3111 C C . VAL B 1 90 ? 11.617 -26.516 -17.969 1 98.25 90 VAL B C 1
ATOM 3113 O O . VAL B 1 90 ? 10.688 -25.781 -17.609 1 98.25 90 VAL B O 1
ATOM 3116 N N . PRO B 1 91 ? 12.797 -26.016 -18.359 1 96.88 91 PRO B N 1
ATOM 3117 C CA . PRO B 1 91 ? 12.922 -24.562 -18.594 1 96.88 91 PRO B CA 1
ATOM 3118 C C . PRO B 1 91 ? 11.883 -24.031 -19.578 1 96.88 91 PRO B C 1
ATOM 3120 O O . PRO B 1 91 ? 11.469 -24.75 -20.484 1 96.88 91 PRO B O 1
ATOM 3123 N N . THR B 1 92 ? 11.562 -22.812 -19.375 1 96.38 92 THR B N 1
ATOM 3124 C CA . THR B 1 92 ? 10.469 -22.172 -20.094 1 96.38 92 THR B CA 1
ATOM 3125 C C . THR B 1 92 ? 10.648 -22.328 -21.594 1 96.38 92 THR B C 1
ATOM 3127 O O . THR B 1 92 ? 9.68 -22.547 -22.328 1 96.38 92 THR B O 1
ATOM 3130 N N . ALA B 1 93 ? 11.859 -22.266 -22.078 1 96.31 93 ALA B N 1
ATOM 3131 C CA . ALA B 1 93 ? 12.148 -22.328 -23.516 1 96.31 93 ALA B CA 1
ATOM 3132 C C . ALA B 1 93 ? 11.695 -23.656 -24.109 1 96.31 93 ALA B C 1
ATOM 3134 O O . ALA B 1 93 ? 11.5 -23.781 -25.312 1 96.31 93 ALA B O 1
ATOM 3135 N N . HIS B 1 94 ? 11.484 -24.703 -23.234 1 97.69 94 HIS B N 1
ATOM 3136 C CA . HIS B 1 94 ? 11.141 -26.031 -23.719 1 97.69 94 HIS B CA 1
ATOM 3137 C C . HIS B 1 94 ? 9.68 -26.359 -23.422 1 97.69 94 HIS B C 1
ATOM 3139 O O . HIS B 1 94 ? 9.219 -27.469 -23.719 1 97.69 94 HIS B O 1
ATOM 3145 N N . HIS B 1 95 ? 8.938 -25.422 -22.859 1 98.62 95 HIS B N 1
ATOM 3146 C CA . HIS B 1 95 ? 7.543 -25.672 -22.5 1 98.62 95 HIS B CA 1
ATOM 3147 C C . HIS B 1 95 ? 6.707 -26.016 -23.719 1 98.62 95 HIS B C 1
ATOM 3149 O O . HIS B 1 95 ? 6 -27.016 -23.734 1 98.62 95 HIS B O 1
ATOM 3155 N N . ALA B 1 96 ? 6.852 -25.172 -24.75 1 98.31 96 ALA B N 1
ATOM 3156 C CA . ALA B 1 96 ? 5.988 -25.312 -25.906 1 98.31 96 ALA B CA 1
ATOM 3157 C C . ALA B 1 96 ? 6.145 -26.703 -26.547 1 98.31 96 ALA B C 1
ATOM 3159 O O . ALA B 1 96 ? 5.164 -27.422 -26.719 1 98.31 96 ALA B O 1
ATOM 3160 N N . GLU B 1 97 ? 7.367 -27.047 -26.828 1 98 97 GLU B N 1
ATOM 3161 C CA . GLU B 1 97 ? 7.648 -28.344 -27.453 1 98 97 GLU B CA 1
ATOM 3162 C C . GLU B 1 97 ? 7.16 -29.5 -26.578 1 98 97 GLU B C 1
ATOM 3164 O O . GLU B 1 97 ? 6.578 -30.453 -27.094 1 98 97 GLU B O 1
ATOM 3169 N N . THR B 1 98 ? 7.41 -29.406 -25.297 1 98.69 98 THR B N 1
ATOM 3170 C CA . THR B 1 98 ? 7.016 -30.469 -24.359 1 98.69 98 THR B CA 1
ATOM 3171 C C . THR B 1 98 ? 5.496 -30.594 -24.297 1 98.69 98 THR B C 1
ATOM 3173 O O . THR B 1 98 ? 4.961 -31.703 -24.375 1 98.69 98 THR B O 1
ATOM 3176 N N . LEU B 1 99 ? 4.809 -29.469 -24.172 1 98.75 99 LEU B N 1
ATOM 3177 C CA . LEU B 1 99 ? 3.352 -29.453 -24.094 1 98.75 99 LEU B CA 1
ATOM 3178 C C . LEU B 1 99 ? 2.725 -29.984 -25.375 1 98.75 99 LEU B C 1
ATOM 3180 O O . LEU B 1 99 ? 1.734 -30.719 -25.344 1 98.75 99 LEU B O 1
ATOM 3184 N N . GLU B 1 100 ? 3.27 -29.625 -26.484 1 98.19 100 GLU B N 1
ATOM 3185 C CA . GLU B 1 100 ? 2.783 -30.125 -27.766 1 98.19 100 GLU B CA 1
ATOM 3186 C C . GLU B 1 100 ? 2.949 -31.625 -27.859 1 98.19 100 GLU B C 1
ATOM 3188 O O . GLU B 1 100 ? 2.045 -32.344 -28.328 1 98.19 100 GLU B O 1
ATOM 3193 N N . ALA B 1 101 ? 4.074 -32.125 -27.406 1 98.19 101 ALA B N 1
ATOM 3194 C CA . ALA B 1 101 ? 4.344 -33.562 -27.438 1 98.19 101 ALA B CA 1
ATOM 3195 C C . ALA B 1 101 ? 3.377 -34.344 -26.531 1 98.19 101 ALA B C 1
ATOM 3197 O O . ALA B 1 101 ? 2.979 -35.469 -26.844 1 98.19 101 ALA B O 1
ATOM 3198 N N . LEU B 1 102 ? 2.975 -33.75 -25.469 1 98.56 102 LEU B N 1
ATOM 3199 C CA . LEU B 1 102 ? 2.15 -34.406 -24.453 1 98.56 102 LEU B CA 1
ATOM 3200 C C . LEU B 1 102 ? 0.697 -34.469 -24.922 1 98.56 102 LEU B C 1
ATOM 3202 O O . LEU B 1 102 ? -0.093 -35.25 -24.359 1 98.56 102 LEU B O 1
ATOM 3206 N N . LEU B 1 103 ? 0.349 -33.656 -25.891 1 97.5 103 LEU B N 1
ATOM 3207 C CA . LEU B 1 103 ? -1.016 -33.688 -26.406 1 97.5 103 LEU B CA 1
ATOM 3208 C C . LEU B 1 103 ? -1.384 -35.094 -26.875 1 97.5 103 LEU B C 1
ATOM 3210 O O . LEU B 1 103 ? -2.506 -35.562 -26.656 1 97.5 103 LEU B O 1
ATOM 3214 N N . ALA B 1 104 ? -0.449 -35.781 -27.469 1 95.38 104 ALA B N 1
ATOM 3215 C CA . ALA B 1 104 ? -0.706 -37.094 -28.016 1 95.38 104 ALA B CA 1
ATOM 3216 C C . ALA B 1 104 ? -0.35 -38.188 -27.016 1 95.38 104 ALA B C 1
ATOM 3218 O O . ALA B 1 104 ? -0.535 -39.375 -27.297 1 95.38 104 ALA B O 1
ATOM 3219 N N . SER B 1 105 ? 0.177 -37.781 -25.922 1 96.25 105 SER B N 1
ATOM 3220 C CA . SER B 1 105 ? 0.62 -38.75 -24.922 1 96.25 105 SER B CA 1
ATOM 3221 C C . SER B 1 105 ? -0.566 -39.375 -24.188 1 96.25 105 SER B C 1
ATOM 3223 O O . SER B 1 105 ? -1.701 -38.938 -24.344 1 96.25 105 SER B O 1
ATOM 3225 N N . PRO B 1 106 ? -0.297 -40.469 -23.391 1 95.44 106 PRO B N 1
ATOM 3226 C CA . PRO B 1 106 ? -1.382 -41.125 -22.656 1 95.44 106 PRO B CA 1
ATOM 3227 C C . PRO B 1 106 ? -1.809 -40.344 -21.422 1 95.44 106 PRO B C 1
ATOM 3229 O O . PRO B 1 106 ? -2.758 -40.75 -20.734 1 95.44 106 PRO B O 1
ATOM 3232 N N . ALA B 1 107 ? -1.125 -39.281 -21.094 1 98.19 107 ALA B N 1
ATOM 3233 C CA . ALA B 1 107 ? -1.476 -38.531 -19.891 1 98.19 107 ALA B CA 1
ATOM 3234 C C . ALA B 1 107 ? -2.938 -38.094 -19.922 1 98.19 107 ALA B C 1
ATOM 3236 O O . ALA B 1 107 ? -3.416 -37.562 -20.938 1 98.19 107 ALA B O 1
ATOM 3237 N N . ARG B 1 108 ? -3.598 -38.312 -18.828 1 98.38 108 ARG B N 1
ATOM 3238 C CA . ARG B 1 108 ? -4.977 -37.844 -18.703 1 98.38 108 ARG B CA 1
ATOM 3239 C C . ARG B 1 108 ? -5.035 -36.344 -18.359 1 98.38 108 ARG B C 1
ATOM 3241 O O . ARG B 1 108 ? -6.043 -35.688 -18.609 1 98.38 108 ARG B O 1
ATOM 3248 N N . LEU B 1 109 ? -4.027 -35.844 -17.781 1 98.75 109 LEU B N 1
ATOM 3249 C CA . LEU B 1 109 ? -3.904 -34.438 -17.391 1 98.75 109 LEU B CA 1
ATOM 3250 C C . LEU B 1 109 ? -2.445 -34 -17.422 1 98.75 109 LEU B C 1
ATOM 3252 O O . LEU B 1 109 ? -1.55 -34.781 -17.078 1 98.75 109 LEU B O 1
ATOM 3256 N N . VAL B 1 110 ? -2.248 -32.781 -17.859 1 98.94 110 VAL B N 1
ATOM 3257 C CA . VAL B 1 110 ? -0.917 -32.188 -17.844 1 98.94 110 VAL B CA 1
ATOM 3258 C C . VAL B 1 110 ? -0.875 -31.047 -16.828 1 98.94 110 VAL B C 1
ATOM 3260 O O . VAL B 1 110 ? -1.781 -30.219 -16.781 1 98.94 110 VAL B O 1
ATOM 3263 N N . PHE B 1 111 ? 0.136 -31.047 -15.883 1 98.88 111 PHE B N 1
ATOM 3264 C CA . PHE B 1 111 ? 0.395 -30.016 -14.883 1 98.88 111 PHE B CA 1
ATOM 3265 C C . PHE B 1 111 ? 1.692 -29.281 -15.195 1 98.88 111 PHE B C 1
ATOM 3267 O O . PHE B 1 111 ? 2.781 -29.797 -14.93 1 98.88 111 PHE B O 1
ATOM 3274 N N . ALA B 1 112 ? 1.599 -28.062 -15.719 1 98.75 112 ALA B N 1
ATOM 3275 C CA . ALA B 1 112 ? 2.773 -27.375 -16.25 1 98.75 112 ALA B CA 1
ATOM 3276 C C . ALA B 1 112 ? 3.16 -26.203 -15.359 1 98.75 112 ALA B C 1
ATOM 3278 O O . ALA B 1 112 ? 2.297 -25.547 -14.773 1 98.75 112 ALA B O 1
ATOM 3279 N N . GLU B 1 113 ? 4.383 -25.891 -15.297 1 98.25 113 GLU B N 1
ATOM 3280 C CA . GLU B 1 113 ? 4.883 -24.672 -14.672 1 98.25 113 GLU B CA 1
ATOM 3281 C C . GLU B 1 113 ? 4.5 -23.438 -15.477 1 98.25 113 GLU B C 1
ATOM 3283 O O . GLU B 1 113 ? 4.293 -23.531 -16.688 1 98.25 113 GLU B O 1
ATOM 3288 N N . LYS B 1 114 ? 4.41 -22.359 -14.828 1 97.62 114 LYS B N 1
ATOM 3289 C CA . LYS B 1 114 ? 4.211 -21.062 -15.484 1 97.62 114 LYS B CA 1
ATOM 3290 C C . LYS B 1 114 ? 5.543 -20.453 -15.914 1 97.62 114 LYS B C 1
ATOM 3292 O O . LYS B 1 114 ? 6.582 -20.75 -15.32 1 97.62 114 LYS B O 1
ATOM 3297 N N . PRO B 1 115 ? 5.621 -19.578 -16.859 1 96.38 115 PRO B N 1
ATOM 3298 C CA . PRO B 1 115 ? 4.504 -19.297 -17.766 1 96.38 115 PRO B CA 1
ATOM 3299 C C . PRO B 1 115 ? 4.207 -20.453 -18.703 1 96.38 115 PRO B C 1
ATOM 3301 O O . PRO B 1 115 ? 5.004 -21.391 -18.812 1 96.38 115 PRO B O 1
ATOM 3304 N N . LEU B 1 116 ? 3.088 -20.438 -19.375 1 97.38 116 LEU B N 1
ATOM 3305 C CA . LEU B 1 116 ? 2.729 -21.531 -20.297 1 97.38 116 LEU B CA 1
ATOM 3306 C C . LEU B 1 116 ? 3.848 -21.781 -21.297 1 97.38 116 LEU B C 1
ATOM 3308 O O . LEU B 1 116 ? 4.359 -22.906 -21.375 1 97.38 116 LEU B O 1
ATOM 3312 N N . THR B 1 117 ? 4.18 -20.75 -22.062 1 97.31 117 THR B N 1
ATOM 3313 C CA . THR B 1 117 ? 5.359 -20.766 -22.922 1 97.31 117 THR B CA 1
ATOM 3314 C C . THR B 1 117 ? 6.004 -19.391 -23 1 97.31 117 THR B C 1
ATOM 3316 O O . THR B 1 117 ? 5.523 -18.438 -22.375 1 97.31 117 THR B O 1
ATOM 3319 N N . ASP B 1 118 ? 7.141 -19.266 -23.703 1 95.44 118 ASP B N 1
ATOM 3320 C CA . ASP B 1 118 ? 7.801 -17.969 -23.859 1 95.44 118 ASP B CA 1
ATOM 3321 C C . ASP B 1 118 ? 7.305 -17.266 -25.125 1 95.44 118 ASP B C 1
ATOM 3323 O O . ASP B 1 118 ? 7.84 -16.219 -25.5 1 95.44 118 ASP B O 1
ATOM 3327 N N . ASP B 1 119 ? 6.27 -17.859 -25.719 1 95.44 119 ASP B N 1
ATOM 3328 C CA . ASP B 1 119 ? 5.656 -17.312 -26.938 1 95.44 119 ASP B CA 1
ATOM 3329 C C . ASP B 1 119 ? 4.137 -17.266 -26.797 1 95.44 119 ASP B C 1
ATOM 3331 O O . ASP B 1 119 ? 3.479 -18.297 -26.75 1 95.44 119 ASP B O 1
ATOM 3335 N N . LEU B 1 120 ? 3.615 -16.078 -26.875 1 96.88 120 LEU B N 1
ATOM 3336 C CA . LEU B 1 120 ? 2.189 -15.891 -26.625 1 96.88 120 LEU B CA 1
ATOM 3337 C C . LEU B 1 120 ? 1.354 -16.609 -27.688 1 96.88 120 LEU B C 1
ATOM 3339 O O . LEU B 1 120 ? 0.329 -17.219 -27.359 1 96.88 120 LEU B O 1
ATOM 3343 N N . GLY B 1 121 ? 1.788 -16.453 -28.922 1 97.94 121 GLY B N 1
ATOM 3344 C CA . GLY B 1 121 ? 1.091 -17.156 -29.984 1 97.94 121 GLY B CA 1
ATOM 3345 C C . GLY B 1 121 ? 1.054 -18.656 -29.797 1 97.94 121 GLY B C 1
ATOM 3346 O O . GLY B 1 121 ? 0.008 -19.281 -29.969 1 97.94 121 GLY B O 1
ATOM 3347 N N . ARG B 1 122 ? 2.154 -19.25 -29.406 1 98 122 ARG B N 1
ATOM 3348 C CA . ARG B 1 122 ? 2.211 -20.688 -29.156 1 98 122 ARG B CA 1
ATOM 3349 C C . ARG B 1 122 ? 1.383 -21.078 -27.938 1 98 122 ARG B C 1
ATOM 3351 O O . ARG B 1 122 ? 0.752 -22.125 -27.906 1 98 122 ARG B O 1
ATOM 3358 N N . SER B 1 123 ? 1.426 -20.219 -26.953 1 98.56 123 SER B N 1
ATOM 3359 C CA . SER B 1 123 ? 0.583 -20.453 -25.781 1 98.56 123 SER B CA 1
ATOM 3360 C C . SER B 1 123 ? -0.888 -20.547 -26.172 1 98.56 123 SER B C 1
ATOM 3362 O O . SER B 1 123 ? -1.593 -21.453 -25.734 1 98.56 123 SER B O 1
ATOM 3364 N N . ARG B 1 124 ? -1.363 -19.625 -26.984 1 98.62 124 ARG B N 1
ATOM 3365 C CA . ARG B 1 124 ? -2.748 -19.641 -27.453 1 98.62 124 ARG B CA 1
ATOM 3366 C C . ARG B 1 124 ? -3.074 -20.938 -28.188 1 98.62 124 ARG B C 1
ATOM 3368 O O . ARG B 1 124 ? -4.102 -21.562 -27.922 1 98.62 124 ARG B O 1
ATOM 3375 N N . ALA B 1 125 ? -2.176 -21.297 -29.078 1 98.62 125 ALA B N 1
ATOM 3376 C CA . ALA B 1 125 ? -2.373 -22.5 -29.891 1 98.62 125 ALA B CA 1
ATOM 3377 C C . ALA B 1 125 ? -2.424 -23.75 -29 1 98.62 125 ALA B C 1
ATOM 3379 O O . ALA B 1 125 ? -3.238 -24.641 -29.234 1 98.62 125 ALA B O 1
ATOM 3380 N N . ILE B 1 126 ? -1.603 -23.797 -28.031 1 98.69 126 ILE B N 1
ATOM 3381 C CA . ILE B 1 126 ? -1.518 -24.938 -27.125 1 98.69 126 ILE B CA 1
ATOM 3382 C C . ILE B 1 126 ? -2.799 -25.047 -26.297 1 98.69 126 ILE B C 1
ATOM 3384 O O . ILE B 1 126 ? -3.385 -26.125 -26.188 1 98.69 126 ILE B O 1
ATOM 3388 N N . VAL B 1 127 ? -3.236 -23.938 -25.719 1 98.81 127 VAL B N 1
ATOM 3389 C CA . VAL B 1 127 ? -4.449 -23.953 -24.906 1 98.81 127 VAL B CA 1
ATOM 3390 C C . VAL B 1 127 ? -5.633 -24.406 -25.75 1 98.81 127 VAL B C 1
ATOM 3392 O O . VAL B 1 127 ? -6.43 -25.234 -25.312 1 98.81 127 VAL B O 1
ATOM 3395 N N . GLU B 1 128 ? -5.723 -23.906 -26.938 1 98.62 128 GLU B N 1
ATOM 3396 C CA . GLU B 1 128 ? -6.793 -24.297 -27.859 1 98.62 128 GLU B CA 1
ATOM 3397 C C . GLU B 1 128 ? -6.715 -25.781 -28.188 1 98.62 128 GLU B C 1
ATOM 3399 O O . GLU B 1 128 ? -7.738 -26.469 -28.219 1 98.62 128 GLU B O 1
ATOM 3404 N N . ALA B 1 129 ? -5.559 -26.297 -28.5 1 98.69 129 ALA B N 1
ATOM 3405 C CA . ALA B 1 129 ? -5.359 -27.703 -28.844 1 98.69 129 ALA B CA 1
ATOM 3406 C C . ALA B 1 129 ? -5.766 -28.609 -27.688 1 98.69 129 ALA B C 1
ATOM 3408 O O . ALA B 1 129 ? -6.406 -29.641 -27.906 1 98.69 129 ALA B O 1
ATOM 3409 N N . TYR B 1 130 ? -5.336 -28.25 -26.484 1 98.69 130 TYR B N 1
ATOM 3410 C CA . TYR B 1 130 ? -5.699 -29.031 -25.312 1 98.69 130 TYR B CA 1
ATOM 3411 C C . TYR B 1 130 ? -7.207 -29.031 -25.094 1 98.69 130 TYR B C 1
ATOM 3413 O O . TYR B 1 130 ? -7.793 -30.062 -24.766 1 98.69 130 TYR B O 1
ATOM 3421 N N . GLU B 1 131 ? -7.793 -27.844 -25.234 1 98.19 131 GLU B N 1
ATOM 3422 C CA . GLU B 1 131 ? -9.25 -27.75 -25.125 1 98.19 131 GLU B CA 1
ATOM 3423 C C . GLU B 1 131 ? -9.938 -28.672 -26.125 1 98.19 131 GLU B C 1
ATOM 3425 O O . GLU B 1 131 ? -10.859 -29.406 -25.766 1 98.19 131 GLU B O 1
ATOM 3430 N N . ARG B 1 132 ? -9.531 -28.641 -27.375 1 98 132 ARG B N 1
ATOM 3431 C CA . ARG B 1 132 ? -10.117 -29.453 -28.438 1 98 132 ARG B CA 1
ATOM 3432 C C . ARG B 1 132 ? -9.961 -30.938 -28.141 1 98 132 ARG B C 1
ATOM 3434 O O . ARG B 1 132 ? -10.852 -31.734 -28.438 1 98 132 ARG B O 1
ATOM 3441 N N . ALA B 1 133 ? -8.867 -31.344 -27.594 1 98.06 133 ALA B N 1
ATOM 3442 C CA . ALA B 1 133 ? -8.57 -32.75 -27.297 1 98.06 133 ALA B CA 1
ATOM 3443 C C . ALA B 1 133 ? -9.305 -33.188 -26.047 1 98.06 133 ALA B C 1
ATOM 3445 O O . ALA B 1 133 ? -9.383 -34.406 -25.766 1 98.06 133 ALA B O 1
ATOM 3446 N N . GLY B 1 134 ? -9.844 -32.219 -25.312 1 97.62 134 GLY B N 1
ATOM 3447 C CA . GLY B 1 134 ? -10.484 -32.531 -24.047 1 97.62 134 GLY B CA 1
ATOM 3448 C C . GLY B 1 134 ? -9.5 -32.969 -22.969 1 97.62 134 GLY B C 1
ATOM 3449 O O . GLY B 1 134 ? -9.867 -33.719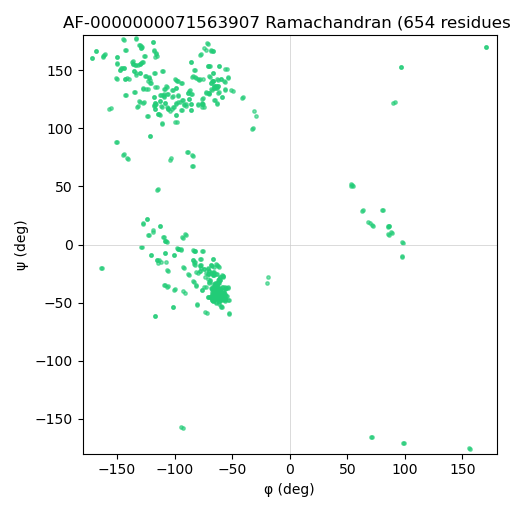 -22.047 1 97.62 134 GLY B O 1
ATOM 3450 N N . LYS B 1 135 ? -8.25 -32.688 -23.125 1 98.38 135 LYS B N 1
ATOM 3451 C CA . LYS B 1 135 ? -7.223 -33 -22.125 1 98.38 135 LYS B CA 1
ATOM 3452 C C . LYS B 1 135 ? -6.973 -31.828 -21.203 1 98.38 135 LYS B C 1
ATOM 3454 O O . LYS B 1 135 ? -6.527 -30.766 -21.641 1 98.38 135 LYS B O 1
ATOM 3459 N N . PRO B 1 136 ? -7.262 -31.938 -19.891 1 98.62 136 PRO B N 1
ATOM 3460 C CA . PRO B 1 136 ? -7.07 -30.828 -18.953 1 98.62 136 PRO B CA 1
ATOM 3461 C C . PRO B 1 136 ? -5.609 -30.391 -18.859 1 98.62 136 PRO B C 1
ATOM 3463 O O . PRO B 1 136 ? -4.715 -31.234 -18.75 1 98.62 136 PRO B O 1
ATOM 3466 N N . LEU B 1 137 ? -5.41 -29.125 -18.969 1 98.69 137 LEU B N 1
ATOM 3467 C CA . LEU B 1 137 ? -4.117 -28.484 -18.781 1 98.69 137 LEU B CA 1
ATOM 3468 C C . LEU B 1 137 ? -4.137 -27.578 -17.562 1 98.69 137 LEU B C 1
ATOM 3470 O O . LEU B 1 137 ? -4.832 -26.562 -17.547 1 98.69 137 LEU B O 1
ATOM 3474 N N . CYS B 1 138 ? -3.379 -27.969 -16.531 1 98.38 138 CYS B N 1
ATOM 3475 C CA . CYS B 1 138 ? -3.199 -27.172 -15.312 1 98.38 138 CYS B CA 1
ATOM 3476 C C . CYS B 1 138 ? -1.883 -26.406 -15.352 1 98.38 138 CYS B C 1
ATOM 3478 O O . CYS B 1 138 ? -0.888 -26.906 -15.883 1 98.38 138 CYS B O 1
ATOM 3480 N N . VAL B 1 139 ? -1.926 -25.234 -14.859 1 98.69 139 VAL B N 1
ATOM 3481 C CA . VAL B 1 139 ? -0.713 -24.422 -14.789 1 98.69 139 VAL B CA 1
ATOM 3482 C C . VAL B 1 139 ? -0.436 -24.031 -13.344 1 98.69 139 VAL B C 1
ATOM 3484 O O . VAL B 1 139 ? -1.353 -23.641 -12.609 1 98.69 139 VAL B O 1
ATOM 3487 N N . ASN B 1 140 ? 0.801 -24.016 -12.938 1 98.38 140 ASN B N 1
ATOM 3488 C CA . ASN B 1 140 ? 1.192 -23.891 -11.539 1 98.38 140 ASN B CA 1
ATOM 3489 C C . ASN B 1 140 ? 1.239 -22.422 -11.109 1 98.38 140 ASN B C 1
ATOM 3491 O O . ASN B 1 140 ? 2.301 -21.922 -10.742 1 98.38 140 ASN B O 1
ATOM 3495 N N . TYR B 1 141 ? 0.151 -21.812 -11.062 1 98.25 141 TYR B N 1
ATOM 3496 C CA . TYR B 1 141 ? -0.073 -20.625 -10.25 1 98.25 141 TYR B CA 1
ATOM 3497 C C . TYR B 1 141 ? -0.54 -20.984 -8.852 1 98.25 141 TYR B C 1
ATOM 3499 O O . TYR B 1 141 ? -1.721 -20.844 -8.523 1 98.25 141 TYR B O 1
ATOM 3507 N N . LEU B 1 142 ? 0.351 -21.344 -8.078 1 96.81 142 LEU B N 1
ATOM 3508 C CA . LEU B 1 142 ? 0.221 -22.141 -6.852 1 96.81 142 LEU B CA 1
ATOM 3509 C C . LEU B 1 142 ? -0.722 -21.453 -5.867 1 96.81 142 LEU B C 1
ATOM 3511 O O . LEU B 1 142 ? -1.436 -22.125 -5.117 1 96.81 142 LEU B O 1
ATOM 3515 N N . ARG B 1 143 ? -0.825 -20.141 -5.922 1 97.81 143 ARG B N 1
ATOM 3516 C CA . ARG B 1 143 ? -1.585 -19.406 -4.918 1 97.81 143 ARG B CA 1
ATOM 3517 C C . ARG B 1 143 ? -3.08 -19.672 -5.062 1 97.81 143 ARG B C 1
ATOM 3519 O O . ARG B 1 143 ? -3.846 -19.453 -4.117 1 97.81 143 ARG B O 1
ATOM 3526 N N . ARG B 1 144 ? -3.48 -20.078 -6.227 1 98.31 144 ARG B N 1
ATOM 3527 C CA . ARG B 1 144 ? -4.883 -20.422 -6.441 1 98.31 144 ARG B CA 1
ATOM 3528 C C . ARG B 1 144 ? -5.301 -21.609 -5.586 1 98.31 144 ARG B C 1
ATOM 3530 O O . ARG B 1 144 ? -6.492 -21.859 -5.383 1 98.31 144 ARG B O 1
ATOM 3537 N N . TRP B 1 145 ? -4.316 -22.406 -5.051 1 98.5 145 TRP B N 1
ATOM 3538 C CA . TRP B 1 145 ? -4.641 -23.609 -4.305 1 98.5 145 TRP B CA 1
ATOM 3539 C C . TRP B 1 145 ? -4.371 -23.422 -2.816 1 98.5 145 TRP B C 1
ATOM 3541 O O . TRP B 1 145 ? -4.691 -24.297 -2.004 1 98.5 145 TRP B O 1
ATOM 3551 N N . ALA B 1 146 ? -3.756 -22.297 -2.43 1 98.06 146 ALA B N 1
ATOM 3552 C CA . ALA B 1 146 ? -3.508 -22.047 -1.013 1 98.06 146 ALA B CA 1
ATOM 3553 C C . ALA B 1 146 ? -4.816 -21.922 -0.241 1 98.06 146 ALA B C 1
ATOM 3555 O O . ALA B 1 146 ? -5.621 -21.016 -0.518 1 98.06 146 ALA B O 1
ATOM 3556 N N . GLY B 1 147 ? -4.965 -22.766 0.746 1 97.94 147 GLY B N 1
ATOM 3557 C CA . GLY B 1 147 ? -6.238 -22.875 1.439 1 97.94 147 GLY B CA 1
ATOM 3558 C C . GLY B 1 147 ? -6.746 -21.547 1.955 1 97.94 147 GLY B C 1
ATOM 3559 O O . GLY B 1 147 ? -7.934 -21.234 1.822 1 97.94 147 GLY B O 1
ATOM 3560 N N . GLY B 1 148 ? -5.953 -20.781 2.592 1 98.06 148 GLY B N 1
ATOM 3561 C CA . GLY B 1 148 ? -6.352 -19.469 3.086 1 98.06 148 GLY B CA 1
ATOM 3562 C C . GLY B 1 148 ? -6.797 -18.531 1.984 1 98.06 148 GLY B C 1
ATOM 3563 O O . GLY B 1 148 ? -7.723 -17.734 2.176 1 98.06 148 GLY B O 1
ATOM 3564 N N . LEU B 1 149 ? -6.172 -18.531 0.839 1 98.38 149 LEU B N 1
ATOM 3565 C CA . LEU B 1 149 ? -6.539 -17.688 -0.291 1 98.38 149 LEU B CA 1
ATOM 3566 C C . LEU B 1 149 ? -7.82 -18.188 -0.948 1 98.38 149 LEU B C 1
ATOM 3568 O O . LEU B 1 149 ? -8.641 -17.391 -1.413 1 98.38 149 LEU B O 1
ATOM 3572 N N . VAL B 1 150 ? -7.98 -19.531 -0.995 1 98.38 150 VAL B N 1
ATOM 3573 C CA . VAL B 1 150 ? -9.227 -20.109 -1.484 1 98.38 150 VAL B CA 1
ATOM 3574 C C . VAL B 1 150 ? -10.391 -19.656 -0.598 1 98.38 150 VAL B C 1
ATOM 3576 O O . VAL B 1 150 ? -11.445 -19.266 -1.098 1 98.38 150 VAL B O 1
ATOM 3579 N N . HIS B 1 151 ? -10.18 -19.75 0.701 1 98.06 151 HIS B N 1
ATOM 3580 C CA . HIS B 1 151 ? -11.203 -19.281 1.635 1 98.06 151 HIS B CA 1
ATOM 3581 C C . HIS B 1 151 ? -11.484 -17.797 1.439 1 98.06 151 HIS B C 1
ATOM 3583 O O . HIS B 1 151 ? -12.648 -17.375 1.462 1 98.06 151 HIS B O 1
ATOM 3589 N N . LEU B 1 152 ? -10.438 -17 1.269 1 98.38 152 LEU B N 1
ATOM 3590 C CA . LEU B 1 152 ? -10.602 -15.57 1.019 1 98.38 152 LEU B CA 1
ATOM 3591 C C . LEU B 1 152 ? -11.43 -15.328 -0.241 1 98.38 152 LEU B C 1
ATOM 3593 O O . LEU B 1 152 ? -12.305 -14.461 -0.258 1 98.38 152 LEU B O 1
ATOM 3597 N N . GLN B 1 153 ? -11.125 -16.031 -1.313 1 98.44 153 GLN B N 1
ATOM 3598 C CA . GLN B 1 153 ? -11.891 -15.93 -2.551 1 98.44 153 GLN B CA 1
ATOM 3599 C C . GLN B 1 153 ? -13.375 -16.188 -2.307 1 98.44 153 GLN B C 1
ATOM 3601 O O . GLN B 1 153 ? -14.234 -15.469 -2.83 1 98.44 153 GLN B O 1
ATOM 3606 N N . ALA B 1 154 ? -13.648 -17.219 -1.534 1 98 154 ALA B N 1
ATOM 3607 C CA . ALA B 1 154 ? -15.031 -17.547 -1.203 1 98 154 ALA B CA 1
ATOM 3608 C C . ALA B 1 154 ? -15.688 -16.422 -0.401 1 98 154 ALA B C 1
ATOM 3610 O O . ALA B 1 154 ? -16.859 -16.094 -0.621 1 98 154 ALA B O 1
ATOM 3611 N N . GLU B 1 155 ? -14.977 -15.859 0.571 1 98 155 GLU B N 1
ATOM 3612 C CA . GLU B 1 155 ? -15.469 -14.727 1.348 1 98 155 GLU B CA 1
ATOM 3613 C C . GLU B 1 155 ? -15.852 -13.562 0.441 1 98 155 GLU B C 1
ATOM 3615 O O . GLU B 1 155 ? -16.906 -12.953 0.607 1 98 155 GLU B O 1
ATOM 3620 N N . ILE B 1 156 ? -14.992 -13.25 -0.488 1 98.12 156 ILE B N 1
ATOM 3621 C CA . ILE B 1 156 ? -15.18 -12.125 -1.397 1 98.12 156 ILE B CA 1
ATOM 3622 C C . ILE B 1 156 ? -16.375 -12.398 -2.309 1 98.12 156 ILE B C 1
ATOM 3624 O O . ILE B 1 156 ? -17.234 -11.531 -2.504 1 98.12 156 ILE B O 1
ATOM 3628 N N . ALA B 1 157 ? -16.453 -13.586 -2.814 1 97 157 ALA B N 1
ATOM 3629 C CA . ALA B 1 157 ? -17.531 -13.969 -3.734 1 97 157 ALA B CA 1
ATOM 3630 C C . ALA B 1 157 ? -18.891 -13.875 -3.059 1 97 157 ALA B C 1
ATOM 3632 O O . ALA B 1 157 ? -19.891 -13.539 -3.699 1 97 157 ALA B O 1
ATOM 3633 N N . ARG B 1 158 ? -18.891 -14.164 -1.753 1 97.31 158 ARG B N 1
ATOM 3634 C CA . ARG B 1 158 ? -20.141 -14.141 -1.008 1 97.31 158 ARG B CA 1
ATOM 3635 C C . ARG B 1 158 ? -20.484 -12.719 -0.557 1 97.31 158 ARG B C 1
ATOM 3637 O O . ARG B 1 158 ? -21.5 -12.5 0.1 1 97.31 158 ARG B O 1
ATOM 3644 N N . GLY B 1 159 ? -19.578 -11.812 -0.798 1 97.31 159 GLY B N 1
ATOM 3645 C CA . GLY B 1 159 ? -19.844 -10.422 -0.491 1 97.31 159 GLY B CA 1
ATOM 3646 C C . GLY B 1 159 ? -19.531 -10.055 0.948 1 97.31 159 GLY B C 1
ATOM 3647 O O . GLY B 1 159 ? -20 -9.031 1.453 1 97.31 159 GLY B O 1
ATOM 3648 N N . GLN B 1 160 ? -18.812 -10.891 1.594 1 96.75 160 GLN B N 1
ATOM 3649 C CA . GLN B 1 160 ? -18.531 -10.695 3.016 1 96.75 160 GLN B CA 1
ATOM 3650 C C . GLN B 1 160 ? -17.844 -9.367 3.27 1 96.75 160 GLN B C 1
ATOM 3652 O O . GLN B 1 160 ? -18.016 -8.766 4.336 1 96.75 160 GLN B O 1
ATOM 3657 N N . TRP B 1 161 ? -17.109 -8.82 2.307 1 97.62 161 TRP B N 1
ATOM 3658 C CA . TRP B 1 161 ? -16.297 -7.633 2.525 1 97.62 161 TRP B CA 1
ATOM 3659 C C . TRP B 1 161 ? -16.891 -6.426 1.808 1 97.62 161 TRP B C 1
ATOM 3661 O O . TRP B 1 161 ? -16.266 -5.367 1.738 1 97.62 161 TRP B O 1
ATOM 3671 N N . GLY B 1 162 ? -18.078 -6.645 1.251 1 97.25 162 GLY B N 1
ATOM 3672 C CA . GLY B 1 162 ? -18.688 -5.555 0.51 1 97.25 162 GLY B CA 1
ATOM 3673 C C . GLY B 1 162 ? -18 -5.258 -0.804 1 97.25 162 GLY B C 1
ATOM 3674 O O . GLY B 1 162 ? -17.203 -6.066 -1.293 1 97.25 162 GLY B O 1
ATOM 3675 N N . ALA B 1 163 ? -18.281 -4.129 -1.395 1 96.25 163 ALA B N 1
ATOM 3676 C CA . ALA B 1 163 ? -17.781 -3.756 -2.715 1 96.25 163 ALA B CA 1
ATOM 3677 C C . ALA B 1 163 ? -16.266 -3.572 -2.695 1 96.25 163 ALA B C 1
ATOM 3679 O O . ALA B 1 163 ? -15.719 -2.982 -1.762 1 96.25 163 ALA B O 1
ATOM 3680 N N . PHE B 1 164 ? -15.625 -4.121 -3.686 1 98.06 164 PHE B N 1
ATOM 3681 C CA . PHE B 1 164 ? -14.203 -3.881 -3.879 1 98.06 164 PHE B CA 1
ATOM 3682 C C . PHE B 1 164 ? -13.945 -2.451 -4.34 1 98.06 164 PHE B C 1
ATOM 3684 O O . PHE B 1 164 ? -14.617 -1.963 -5.254 1 98.06 164 PHE B O 1
ATOM 3691 N N . GLN B 1 165 ? -13.023 -1.738 -3.686 1 97.5 165 GLN B N 1
ATOM 3692 C CA . GLN B 1 165 ? -12.766 -0.339 -4.008 1 97.5 165 GLN B CA 1
ATOM 3693 C C . GLN B 1 165 ? -11.508 -0.197 -4.859 1 97.5 165 GLN B C 1
ATOM 3695 O O . GLN B 1 165 ? -11.523 0.465 -5.902 1 97.5 165 GLN B O 1
ATOM 3700 N N . LYS B 1 166 ? -10.43 -0.761 -4.352 1 97.94 166 LYS B N 1
ATOM 3701 C CA . LYS B 1 166 ? -9.117 -0.514 -4.938 1 97.94 166 LYS B CA 1
ATOM 3702 C C . LYS B 1 166 ? -8.062 -1.42 -4.316 1 97.94 166 LYS B C 1
ATOM 3704 O O . LYS B 1 166 ? -8.273 -1.984 -3.24 1 97.94 166 LYS B O 1
ATOM 3709 N N . ALA B 1 167 ? -6.934 -1.583 -5.039 1 98.38 167 ALA B N 1
ATOM 3710 C CA . ALA B 1 167 ? -5.828 -2.332 -4.449 1 98.38 167 ALA B CA 1
ATOM 3711 C C . ALA B 1 167 ? -4.484 -1.775 -4.902 1 98.38 167 ALA B C 1
ATOM 3713 O O . ALA B 1 167 ? -4.398 -1.108 -5.938 1 98.38 167 ALA B O 1
ATOM 3714 N N . SER B 1 168 ? -3.527 -1.934 -4.09 1 98.25 168 SER B N 1
ATOM 3715 C CA . SER B 1 168 ? -2.127 -1.781 -4.477 1 98.25 168 SER B CA 1
ATOM 3716 C C . SER B 1 168 ? -1.336 -3.055 -4.199 1 98.25 168 SER B C 1
ATOM 3718 O O . SER B 1 168 ? -1.605 -3.76 -3.225 1 98.25 168 SER B O 1
ATOM 3720 N N . ALA B 1 169 ? -0.421 -3.355 -5.043 1 98.19 169 ALA B N 1
ATOM 3721 C CA . ALA B 1 169 ? 0.449 -4.516 -4.891 1 98.19 169 ALA B CA 1
ATOM 3722 C C . ALA B 1 169 ? 1.903 -4.156 -5.184 1 98.19 169 ALA B C 1
ATOM 3724 O O . ALA B 1 169 ? 2.191 -3.471 -6.168 1 98.19 169 ALA B O 1
ATOM 3725 N N . TRP B 1 170 ? 2.764 -4.551 -4.305 1 98 170 TRP B N 1
ATOM 3726 C CA . TRP B 1 170 ? 4.199 -4.344 -4.457 1 98 170 TRP B CA 1
ATOM 3727 C C . TRP B 1 170 ? 4.891 -5.625 -4.91 1 98 170 TRP B C 1
ATOM 3729 O O . TRP B 1 170 ? 4.664 -6.695 -4.34 1 98 170 TRP B O 1
ATOM 3739 N N . TYR B 1 171 ? 5.719 -5.48 -5.887 1 97.12 171 TYR B N 1
ATOM 3740 C CA . TYR B 1 171 ? 6.395 -6.672 -6.391 1 97.12 171 TYR B CA 1
ATOM 3741 C C . TYR B 1 171 ? 7.773 -6.324 -6.941 1 97.12 171 TYR B C 1
ATOM 3743 O O . TYR B 1 171 ? 8.086 -5.152 -7.152 1 97.12 171 TYR B O 1
ATOM 3751 N N . THR B 1 172 ? 8.617 -7.266 -7.07 1 95.81 172 THR B N 1
ATOM 3752 C CA . THR B 1 172 ? 9.898 -7.191 -7.758 1 95.81 172 THR B CA 1
ATOM 3753 C C . THR B 1 172 ? 10.039 -8.336 -8.766 1 95.81 172 THR B C 1
ATOM 3755 O O . THR B 1 172 ? 9.164 -9.195 -8.859 1 95.81 172 THR B O 1
ATOM 3758 N N . LYS B 1 173 ? 11.055 -8.281 -9.578 1 94.25 173 LYS B N 1
ATOM 3759 C CA . LYS B 1 173 ? 11.531 -9.398 -10.391 1 94.25 173 LYS B CA 1
ATOM 3760 C C . LYS B 1 173 ? 10.688 -9.57 -11.648 1 94.25 173 LYS B C 1
ATOM 3762 O O . LYS B 1 173 ? 10.398 -10.695 -12.055 1 94.25 173 LYS B O 1
ATOM 3767 N N . GLY B 1 174 ? 10.133 -8.484 -12.156 1 95.81 174 GLY B N 1
ATOM 3768 C CA . GLY B 1 174 ? 9.586 -8.492 -13.508 1 95.81 174 GLY B CA 1
ATOM 3769 C C . GLY B 1 174 ? 8.094 -8.742 -13.547 1 95.81 174 GLY B C 1
ATOM 3770 O O . GLY B 1 174 ? 7.555 -9.438 -12.68 1 95.81 174 GLY B O 1
ATOM 3771 N N . LEU B 1 175 ? 7.461 -8.234 -14.562 1 96.12 175 LEU B N 1
ATOM 3772 C CA . LEU B 1 175 ? 6.02 -8.336 -14.758 1 96.12 175 LEU B CA 1
ATOM 3773 C C . LEU B 1 175 ? 5.609 -9.781 -15.031 1 96.12 175 LEU B C 1
ATOM 3775 O O . LEU B 1 175 ? 4.699 -10.305 -14.391 1 96.12 175 LEU B O 1
ATOM 3779 N N . LEU B 1 176 ? 6.297 -10.445 -15.914 1 94.69 176 LEU B N 1
ATOM 3780 C CA . LEU B 1 176 ? 5.938 -11.805 -16.312 1 94.69 176 LEU B CA 1
ATOM 3781 C C . LEU B 1 176 ? 6.348 -12.805 -15.227 1 94.69 176 LEU B C 1
ATOM 3783 O O . LEU B 1 176 ? 5.629 -13.773 -14.977 1 94.69 176 LEU B O 1
ATOM 3787 N N . ASN B 1 177 ? 7.457 -12.586 -14.656 1 93.25 177 ASN B N 1
ATOM 3788 C CA . ASN B 1 177 ? 7.961 -13.531 -13.656 1 93.25 177 ASN B CA 1
ATOM 3789 C C . ASN B 1 177 ? 7.18 -13.43 -12.352 1 93.25 177 ASN B C 1
ATOM 3791 O O . ASN B 1 177 ? 6.555 -14.406 -11.922 1 93.25 177 ASN B O 1
ATOM 3795 N N . ASN B 1 178 ? 7.18 -12.258 -11.789 1 95.25 178 ASN B N 1
ATOM 3796 C CA . ASN B 1 178 ? 6.535 -12.148 -10.484 1 95.25 178 ASN B CA 1
ATOM 3797 C C . ASN B 1 178 ? 5.227 -11.367 -10.57 1 95.25 178 ASN B C 1
ATOM 3799 O O . ASN B 1 178 ? 4.281 -11.648 -9.82 1 95.25 178 ASN B O 1
ATOM 3803 N N . GLY B 1 179 ? 5.176 -10.383 -11.414 1 97.19 179 GLY B N 1
ATOM 3804 C CA . GLY B 1 179 ? 3.936 -9.641 -11.586 1 97.19 179 GLY B CA 1
ATOM 3805 C C . GLY B 1 179 ? 2.771 -10.516 -12.008 1 97.19 179 GLY B C 1
ATOM 3806 O O . GLY B 1 179 ? 1.64 -10.312 -11.562 1 97.19 179 GLY B O 1
ATOM 3807 N N . SER B 1 180 ? 3.074 -11.477 -12.812 1 97.88 180 SER B N 1
ATOM 3808 C CA . SER B 1 180 ? 2.047 -12.391 -13.297 1 97.88 180 SER B CA 1
ATOM 3809 C C . SER B 1 180 ? 1.402 -13.156 -12.148 1 97.88 180 SER B C 1
ATOM 3811 O O . SER B 1 180 ? 0.22 -13.5 -12.211 1 97.88 180 SER B O 1
ATOM 3813 N N . HIS B 1 181 ? 2.148 -13.43 -11.094 1 97.88 181 HIS B N 1
ATOM 3814 C CA . HIS B 1 181 ? 1.59 -14.102 -9.922 1 97.88 181 HIS B CA 1
ATOM 3815 C C . HIS B 1 181 ? 0.514 -13.242 -9.258 1 97.88 181 HIS B C 1
ATOM 3817 O O . HIS B 1 181 ? -0.527 -13.758 -8.852 1 97.88 181 HIS B O 1
ATOM 3823 N N . PHE B 1 182 ? 0.719 -11.977 -9.156 1 97.5 182 PHE B N 1
ATOM 3824 C CA . PHE B 1 182 ? -0.287 -11.102 -8.57 1 97.5 182 PHE B CA 1
ATOM 3825 C C . PHE B 1 182 ? -1.486 -10.953 -9.492 1 97.5 182 PHE B C 1
ATOM 3827 O O . PHE B 1 182 ? -2.635 -10.992 -9.047 1 97.5 182 PHE B O 1
ATOM 3834 N N . LEU B 1 183 ? -1.157 -10.742 -10.758 1 98.5 183 LEU B N 1
ATOM 3835 C CA . LEU B 1 183 ? -2.258 -10.57 -11.703 1 98.5 183 LEU B CA 1
ATOM 3836 C C . LEU B 1 183 ? -3.145 -11.812 -11.734 1 98.5 183 LEU B C 1
ATOM 3838 O O . LEU B 1 183 ? -4.371 -11.703 -11.773 1 98.5 183 LEU B O 1
ATOM 3842 N N . ASP B 1 184 ? -2.5 -12.938 -11.68 1 98.62 184 ASP B N 1
ATOM 3843 C CA . ASP B 1 184 ? -3.258 -14.188 -11.609 1 98.62 184 ASP B CA 1
ATOM 3844 C C . ASP B 1 184 ? -4.062 -14.266 -10.312 1 98.62 184 ASP B C 1
ATOM 3846 O O . ASP B 1 184 ? -5.262 -14.555 -10.336 1 98.62 184 ASP B O 1
ATOM 3850 N N . LEU B 1 185 ? -3.434 -14.023 -9.172 1 98.5 185 LEU B N 1
ATOM 3851 C CA . LEU B 1 185 ? -4.09 -14.086 -7.867 1 98.5 185 LEU B CA 1
ATOM 3852 C C . LEU B 1 185 ? -5.262 -13.117 -7.797 1 98.5 185 LEU B C 1
ATOM 3854 O O . LEU B 1 185 ? -6.344 -13.477 -7.332 1 98.5 185 LEU B O 1
ATOM 3858 N N . LEU B 1 186 ? -5.043 -11.914 -8.273 1 98.25 186 LEU B N 1
ATOM 3859 C CA . LEU B 1 186 ? -6.082 -10.898 -8.219 1 98.25 186 LEU B CA 1
ATOM 3860 C C . LEU B 1 186 ? -7.242 -11.25 -9.133 1 98.25 186 LEU B C 1
ATOM 3862 O O . LEU B 1 186 ? -8.406 -10.992 -8.805 1 98.25 186 LEU B O 1
ATOM 3866 N N . SER B 1 187 ? -6.914 -11.812 -10.312 1 98.31 187 SER B N 1
ATOM 3867 C CA . SER B 1 187 ? -7.984 -12.289 -11.188 1 98.31 187 SER B CA 1
ATOM 3868 C C . SER B 1 187 ? -8.781 -13.406 -10.523 1 98.31 187 SER B C 1
ATOM 3870 O O . SER B 1 187 ? -10 -13.5 -10.703 1 98.31 187 SER B O 1
ATOM 3872 N N . PHE B 1 188 ? -8.125 -14.273 -9.781 1 98.5 188 PHE B N 1
ATOM 3873 C CA . PHE B 1 188 ? -8.766 -15.352 -9.039 1 98.5 188 PHE B CA 1
ATOM 3874 C C . PHE B 1 188 ? -9.688 -14.789 -7.961 1 98.5 188 PHE B C 1
ATOM 3876 O O . PHE B 1 188 ? -10.82 -15.258 -7.797 1 98.5 188 PHE B O 1
ATOM 3883 N N . LEU B 1 189 ? -9.25 -13.766 -7.266 1 98.5 189 LEU B N 1
ATOM 3884 C CA . LEU B 1 189 ? -9.977 -13.211 -6.125 1 98.5 189 LEU B CA 1
ATOM 3885 C C . LEU B 1 189 ? -11.086 -12.281 -6.586 1 98.5 189 LEU B C 1
ATOM 3887 O O . LEU B 1 189 ? -12.156 -12.227 -5.969 1 98.5 189 LEU B O 1
ATOM 3891 N N . LEU B 1 190 ? -10.828 -11.523 -7.719 1 98.19 190 LEU B N 1
ATOM 3892 C CA . LEU B 1 190 ? -11.68 -10.375 -8 1 98.19 190 LEU B CA 1
ATOM 3893 C C . LEU B 1 190 ? -12.359 -10.523 -9.359 1 98.19 190 LEU B C 1
ATOM 3895 O O . LEU B 1 190 ? -13.219 -9.719 -9.719 1 98.19 190 LEU B O 1
ATOM 3899 N N . GLY B 1 191 ? -11.953 -11.539 -10.141 1 97.38 191 GLY B N 1
ATOM 3900 C CA . GLY B 1 191 ? -12.484 -11.711 -11.484 1 97.38 191 GLY B CA 1
ATOM 3901 C C . GLY B 1 191 ? -11.578 -11.148 -12.562 1 97.38 191 GLY B C 1
ATOM 3902 O O . GLY B 1 191 ? -10.422 -10.797 -12.289 1 97.38 191 GLY B O 1
ATOM 3903 N N . GLU B 1 192 ? -12.062 -11.094 -13.742 1 97.19 192 GLU B N 1
ATOM 3904 C CA . GLU B 1 192 ? -11.289 -10.703 -14.914 1 97.19 192 GLU B CA 1
ATOM 3905 C C . GLU B 1 192 ? -10.734 -9.297 -14.766 1 97.19 192 GLU B C 1
ATOM 3907 O O . GLU B 1 192 ? -11.414 -8.398 -14.25 1 97.19 192 GLU B O 1
ATOM 3912 N N . LEU B 1 193 ? -9.539 -9.07 -15.234 1 98.38 193 LEU B N 1
ATOM 3913 C CA . LEU B 1 193 ? -8.844 -7.789 -15.172 1 98.38 193 LEU B CA 1
ATOM 3914 C C . LEU B 1 193 ? -8.578 -7.246 -16.578 1 98.38 193 LEU B C 1
ATOM 3916 O O . LEU B 1 193 ? -8.359 -8.016 -17.516 1 98.38 193 LEU B O 1
ATOM 3920 N N . ALA B 1 194 ? -8.586 -5.98 -16.703 1 98.06 194 ALA B N 1
ATOM 3921 C CA . ALA B 1 194 ? -8.258 -5.309 -17.969 1 98.06 194 ALA B CA 1
ATOM 3922 C C . ALA B 1 194 ? -7.137 -4.289 -17.766 1 98.06 194 ALA B C 1
ATOM 3924 O O . ALA B 1 194 ? -7.059 -3.645 -16.719 1 98.06 194 ALA B O 1
ATOM 3925 N N . PRO B 1 195 ? -6.293 -4.164 -18.766 1 97.56 195 PRO B N 1
ATOM 3926 C CA . PRO B 1 195 ? -5.223 -3.17 -18.656 1 97.56 195 PRO B CA 1
ATOM 3927 C C . PRO B 1 195 ? -5.742 -1.734 -18.719 1 97.56 195 PRO B C 1
ATOM 3929 O O . PRO B 1 195 ? -6.691 -1.449 -19.453 1 97.56 195 PRO B O 1
ATOM 3932 N N . VAL B 1 196 ? -5.117 -0.804 -17.953 1 96.12 196 VAL B N 1
ATOM 3933 C CA . VAL B 1 196 ? -5.484 0.608 -17.984 1 96.12 196 VAL B CA 1
ATOM 3934 C C . VAL B 1 196 ? -4.305 1.438 -18.484 1 96.12 196 VAL B C 1
ATOM 3936 O O . VAL B 1 196 ? -4.391 2.08 -19.531 1 96.12 196 VAL B O 1
ATOM 3939 N N . CYS B 1 197 ? -3.145 1.411 -17.75 1 95.31 197 CYS B N 1
ATOM 3940 C CA . CYS B 1 197 ? -2 2.215 -18.172 1 95.31 197 CYS B CA 1
ATOM 3941 C C . CYS B 1 197 ? -0.721 1.728 -17.5 1 95.31 197 CYS B C 1
ATOM 3943 O O . CYS B 1 197 ? -0.769 0.902 -16.594 1 95.31 197 CYS B O 1
ATOM 3945 N N . ALA B 1 198 ? 0.389 2.109 -18.047 1 95.62 198 ALA B N 1
ATOM 3946 C CA . ALA B 1 198 ? 1.71 1.932 -17.438 1 95.62 198 ALA B CA 1
ATOM 3947 C C . ALA B 1 198 ? 2.268 3.26 -16.938 1 95.62 198 ALA B C 1
ATOM 3949 O O . ALA B 1 198 ? 2.133 4.289 -17.609 1 95.62 198 ALA B O 1
ATOM 3950 N N . LEU B 1 199 ? 2.842 3.232 -15.727 1 94.12 199 LEU B N 1
ATOM 3951 C CA . LEU B 1 199 ? 3.199 4.484 -15.07 1 94.12 199 LEU B CA 1
ATOM 3952 C C . LEU B 1 199 ? 4.711 4.621 -14.938 1 94.12 199 LEU B C 1
ATOM 3954 O O . LEU B 1 199 ? 5.219 5.695 -14.609 1 94.12 199 LEU B O 1
ATOM 3958 N N . GLY B 1 200 ? 5.457 3.553 -15.156 1 92.44 200 GLY B N 1
ATOM 3959 C CA . GLY B 1 200 ? 6.906 3.615 -15.062 1 92.44 200 GLY B CA 1
ATOM 3960 C C . GLY B 1 200 ? 7.57 2.252 -15.109 1 92.44 200 GLY B C 1
ATOM 3961 O O . GLY B 1 200 ? 6.887 1.225 -15.094 1 92.44 200 GLY B O 1
ATOM 3962 N N . THR B 1 201 ? 8.906 2.295 -15.242 1 93.25 201 THR B N 1
ATOM 3963 C CA . THR B 1 201 ? 9.727 1.088 -15.234 1 93.25 201 THR B CA 1
ATOM 3964 C C . THR B 1 201 ? 10.812 1.178 -14.164 1 93.25 201 THR B C 1
ATOM 3966 O O . THR B 1 201 ? 11.406 2.238 -13.969 1 93.25 201 THR B O 1
ATOM 3969 N N . VAL B 1 202 ? 10.945 0.163 -13.453 1 92.62 202 VAL B N 1
ATOM 3970 C CA . VAL B 1 202 ? 12.023 0.079 -12.469 1 92.62 202 VAL B CA 1
ATOM 3971 C C . VAL B 1 202 ? 13.273 -0.489 -13.125 1 92.62 202 VAL B C 1
ATOM 3973 O O . VAL B 1 202 ? 13.227 -1.538 -13.773 1 92.62 202 VAL B O 1
ATOM 3976 N N . ALA B 1 203 ? 14.375 0.13 -12.953 1 86.81 203 ALA B N 1
ATOM 3977 C CA . ALA B 1 203 ? 15.633 -0.311 -13.555 1 86.81 203 ALA B CA 1
ATOM 3978 C C . ALA B 1 203 ? 16.312 -1.369 -12.68 1 86.81 203 ALA B C 1
ATOM 3980 O O . ALA B 1 203 ? 17.297 -1.085 -12.008 1 86.81 203 ALA B O 1
ATOM 3981 N N . ASP B 1 204 ? 15.812 -2.541 -12.742 1 86.81 204 ASP B N 1
ATOM 3982 C CA . ASP B 1 204 ? 16.375 -3.574 -11.875 1 86.81 204 ASP B CA 1
ATOM 3983 C C . ASP B 1 204 ? 17.094 -4.641 -12.688 1 86.81 204 ASP B C 1
ATOM 3985 O O . ASP B 1 204 ? 17.266 -5.773 -12.234 1 86.81 204 ASP B O 1
ATOM 3989 N N . GLY B 1 205 ? 17.375 -4.312 -13.914 1 82.25 205 GLY B N 1
ATOM 3990 C CA . GLY B 1 205 ? 18.25 -5.141 -14.734 1 82.25 205 GLY B CA 1
ATOM 3991 C C . GLY B 1 205 ? 17.516 -6.238 -15.469 1 82.25 205 GLY B C 1
ATOM 3992 O O . GLY B 1 205 ? 18.141 -7.152 -16.016 1 82.25 205 GLY B O 1
ATOM 3993 N N . ARG B 1 206 ? 16.219 -6.238 -15.508 1 84.06 206 ARG B N 1
ATOM 3994 C CA . ARG B 1 206 ? 15.422 -7.234 -16.219 1 84.06 206 ARG B CA 1
ATOM 3995 C C . ARG B 1 206 ? 14.875 -6.672 -17.516 1 84.06 206 ARG B C 1
ATOM 3997 O O . ARG B 1 206 ? 13.656 -6.555 -17.688 1 84.06 206 ARG B O 1
ATOM 4004 N N . ALA B 1 207 ? 15.703 -6.492 -18.5 1 84.12 207 ALA B N 1
ATOM 4005 C CA . ALA B 1 207 ? 15.32 -5.855 -19.766 1 84.12 207 ALA B CA 1
ATOM 4006 C C . ALA B 1 207 ? 14.305 -6.699 -20.516 1 84.12 207 ALA B C 1
ATOM 4008 O O . ALA B 1 207 ? 13.383 -6.16 -21.141 1 84.12 207 ALA B O 1
ATOM 4009 N N . ASP B 1 208 ? 14.391 -7.988 -20.438 1 88.06 208 ASP B N 1
ATOM 4010 C CA . ASP B 1 208 ? 13.516 -8.883 -21.172 1 88.06 208 ASP B CA 1
ATOM 4011 C C . ASP B 1 208 ? 12.18 -9.062 -20.453 1 88.06 208 ASP B C 1
ATOM 4013 O O . ASP B 1 208 ? 11.211 -9.547 -21.047 1 88.06 208 ASP B O 1
ATOM 4017 N N . ASP B 1 209 ? 12.102 -8.742 -19.234 1 93.06 209 ASP B N 1
ATOM 4018 C CA . ASP B 1 209 ? 10.914 -8.766 -18.391 1 93.06 209 ASP B CA 1
ATOM 4019 C C . ASP B 1 209 ? 10.914 -7.605 -17.406 1 93.06 209 ASP B C 1
ATOM 4021 O O . ASP B 1 209 ? 11.141 -7.805 -16.203 1 93.06 209 ASP B O 1
ATOM 4025 N N . PRO B 1 210 ? 10.586 -6.5 -17.906 1 92.69 210 PRO B N 1
ATOM 4026 C CA . PRO B 1 210 ? 10.742 -5.316 -17.062 1 92.69 210 PRO B CA 1
ATOM 4027 C C . PRO B 1 210 ? 9.758 -5.297 -15.891 1 92.69 210 PRO B C 1
ATOM 4029 O O . PRO B 1 210 ? 8.609 -5.723 -16.047 1 92.69 210 PRO B O 1
ATOM 4032 N N . THR B 1 211 ? 10.289 -4.891 -14.766 1 95.88 211 THR B N 1
ATOM 4033 C CA . THR B 1 211 ? 9.43 -4.52 -13.648 1 95.88 211 THR B CA 1
ATOM 4034 C C . THR B 1 211 ? 8.805 -3.148 -13.883 1 95.88 211 THR B C 1
ATOM 4036 O O . THR B 1 211 ? 9.516 -2.158 -14.055 1 95.88 211 THR B O 1
ATOM 4039 N N . ARG B 1 212 ? 7.469 -3.115 -13.906 1 96.19 212 ARG B N 1
ATOM 4040 C CA . ARG B 1 212 ? 6.785 -1.877 -14.266 1 96.19 212 ARG B CA 1
ATOM 4041 C C . ARG B 1 212 ? 5.703 -1.533 -13.242 1 96.19 212 ARG B C 1
ATOM 4043 O O . ARG B 1 212 ? 5.152 -2.424 -12.594 1 96.19 212 ARG B O 1
ATOM 4050 N N . ASP B 1 213 ? 5.52 -0.211 -13.07 1 96.88 213 ASP B N 1
ATOM 4051 C CA . ASP B 1 213 ? 4.289 0.25 -12.438 1 96.88 213 ASP B CA 1
ATOM 4052 C C . ASP B 1 213 ? 3.125 0.252 -13.43 1 96.88 213 ASP B C 1
ATOM 4054 O O . ASP B 1 213 ? 3.168 0.951 -14.445 1 96.88 213 ASP B O 1
ATOM 4058 N N . VAL B 1 214 ? 2.08 -0.52 -13.094 1 97.25 214 VAL B N 1
ATOM 4059 C CA . VAL B 1 214 ? 0.959 -0.617 -14.023 1 97.25 214 VAL B CA 1
ATOM 4060 C C . VAL B 1 214 ? -0.358 -0.521 -13.258 1 97.25 214 VAL B C 1
ATOM 4062 O O . VAL B 1 214 ? -0.404 -0.78 -12.055 1 97.25 214 VAL B O 1
ATOM 4065 N N . VAL B 1 215 ? -1.397 -0.09 -13.953 1 97.44 215 VAL B N 1
ATOM 4066 C CA . VAL B 1 215 ? -2.756 -0.08 -13.414 1 97.44 215 VAL B CA 1
ATOM 4067 C C . VAL B 1 215 ? -3.646 -0.996 -14.25 1 97.44 215 VAL B C 1
ATOM 4069 O O . VAL B 1 215 ? -3.6 -0.961 -15.484 1 97.44 215 VAL B O 1
ATOM 4072 N N . VAL B 1 216 ? -4.281 -1.86 -13.594 1 98.06 216 VAL B N 1
ATOM 4073 C CA . VAL B 1 216 ? -5.336 -2.662 -14.203 1 98.06 216 VAL B CA 1
ATOM 4074 C C . VAL B 1 216 ? -6.664 -2.387 -13.508 1 98.06 216 VAL B C 1
ATOM 4076 O O . VAL B 1 216 ? -6.707 -1.706 -12.477 1 98.06 216 VAL B O 1
ATOM 4079 N N . LYS B 1 217 ? -7.77 -2.822 -14.094 1 97.88 217 LYS B N 1
ATOM 4080 C CA . LYS B 1 217 ? -9.078 -2.615 -13.469 1 97.88 217 LYS B CA 1
ATOM 4081 C C . LYS B 1 217 ? -9.922 -3.883 -13.539 1 97.88 217 LYS B C 1
ATOM 4083 O O . LYS B 1 217 ? -9.742 -4.707 -14.438 1 97.88 217 LYS B O 1
ATOM 4088 N N . THR B 1 218 ? -10.789 -4.066 -12.547 1 98 218 THR B N 1
ATOM 4089 C CA . THR B 1 218 ? -11.781 -5.133 -12.555 1 98 218 THR B CA 1
ATOM 4090 C C . THR B 1 218 ? -12.875 -4.84 -13.57 1 98 218 THR B C 1
ATOM 4092 O O . THR B 1 218 ? -12.914 -3.756 -14.156 1 98 218 THR B O 1
ATOM 4095 N N . ALA B 1 219 ? -13.734 -5.84 -13.734 1 96.94 219 ALA B N 1
ATOM 4096 C CA . ALA B 1 219 ? -14.867 -5.664 -14.641 1 96.94 219 ALA B CA 1
ATOM 4097 C C . ALA B 1 219 ? -15.758 -4.512 -14.195 1 96.94 219 ALA B C 1
ATOM 4099 O O . ALA B 1 219 ? -16.344 -3.816 -15.023 1 96.94 219 ALA B O 1
ATOM 4100 N N . ALA B 1 220 ? -15.82 -4.281 -12.898 1 95.19 220 ALA B N 1
ATOM 4101 C CA . ALA B 1 220 ? -16.641 -3.215 -12.344 1 95.19 220 ALA B CA 1
ATOM 4102 C C . ALA B 1 220 ? -15.93 -1.87 -12.406 1 95.19 220 ALA B C 1
ATOM 4104 O O . ALA B 1 220 ? -16.469 -0.845 -11.992 1 95.19 220 ALA B O 1
ATOM 4105 N N . GLY B 1 221 ? -14.664 -1.901 -12.836 1 95.56 221 GLY B N 1
ATOM 4106 C CA . GLY B 1 221 ? -13.945 -0.659 -13.086 1 95.56 221 GLY B CA 1
ATOM 4107 C C . GLY B 1 221 ? -13.055 -0.245 -11.93 1 95.56 221 GLY B C 1
ATOM 4108 O O . GLY B 1 221 ? -12.453 0.83 -11.961 1 95.56 221 GLY B O 1
ATOM 4109 N N . ALA B 1 222 ? -12.969 -1.003 -10.883 1 96.62 222 ALA B N 1
ATOM 4110 C CA . ALA B 1 222 ? -12.117 -0.672 -9.742 1 96.62 222 ALA B CA 1
ATOM 4111 C C . ALA B 1 222 ? -10.641 -0.863 -10.078 1 96.62 222 ALA B C 1
ATOM 4113 O O . ALA B 1 222 ? -10.242 -1.922 -10.57 1 96.62 222 ALA B O 1
ATOM 4114 N N . PRO B 1 223 ? -9.828 0.125 -9.781 1 97.44 223 PRO B N 1
ATOM 4115 C CA . PRO B 1 223 ? -8.422 0.051 -10.195 1 97.44 223 PRO B CA 1
ATOM 4116 C C . PRO B 1 223 ? -7.566 -0.77 -9.234 1 97.44 223 PRO B C 1
ATOM 4118 O O . PRO B 1 223 ? -7.859 -0.833 -8.039 1 97.44 223 PRO B O 1
ATOM 4121 N N . ILE B 1 224 ? -6.574 -1.374 -9.758 1 98.25 224 ILE B N 1
ATOM 4122 C CA . ILE B 1 224 ? -5.52 -2.072 -9.031 1 98.25 224 ILE B CA 1
ATOM 4123 C C . ILE B 1 224 ? -4.152 -1.562 -9.492 1 98.25 224 ILE B C 1
ATOM 4125 O O . ILE B 1 224 ? -3.838 -1.591 -10.68 1 98.25 224 ILE B O 1
ATOM 4129 N N . HIS B 1 225 ? -3.385 -1.054 -8.516 1 97.94 225 HIS B N 1
ATOM 4130 C CA . HIS B 1 225 ? -2.062 -0.514 -8.805 1 97.94 225 HIS B CA 1
ATOM 4131 C C . HIS B 1 225 ? -0.971 -1.533 -8.492 1 97.94 225 HIS B C 1
ATOM 4133 O O . HIS B 1 225 ? -0.766 -1.895 -7.336 1 97.94 225 HIS B O 1
ATOM 4139 N N . LEU B 1 226 ? -0.286 -2.061 -9.477 1 98.19 226 LEU B N 1
ATOM 4140 C CA . LEU B 1 226 ? 0.92 -2.852 -9.258 1 98.19 226 LEU B CA 1
ATOM 4141 C C . LEU B 1 226 ? 2.164 -1.969 -9.305 1 98.19 226 LEU B C 1
ATOM 4143 O O . LEU B 1 226 ? 2.441 -1.331 -10.32 1 98.19 226 LEU B O 1
ATOM 4147 N N . LEU B 1 227 ? 2.848 -1.981 -8.242 1 98.12 227 LEU B N 1
ATOM 4148 C CA . LEU B 1 227 ? 3.986 -1.087 -8.062 1 98.12 227 LEU B CA 1
ATOM 4149 C C . LEU B 1 227 ? 5.281 -1.878 -7.914 1 98.12 227 LEU B C 1
ATOM 4151 O O . LEU B 1 227 ? 5.402 -2.721 -7.023 1 98.12 227 LEU B O 1
ATOM 4155 N N . GLY B 1 228 ? 6.18 -1.58 -8.812 1 97.12 228 GLY B N 1
ATOM 4156 C CA . GLY B 1 228 ? 7.453 -2.285 -8.805 1 97.12 228 GLY B CA 1
ATOM 4157 C C . GLY B 1 228 ? 8.461 -1.689 -7.844 1 97.12 228 GLY B C 1
ATOM 4158 O O . GLY B 1 228 ? 8.492 -0.473 -7.645 1 97.12 228 GLY B O 1
ATOM 4159 N N . ALA B 1 229 ? 9.273 -2.494 -7.223 1 95.69 229 ALA B N 1
ATOM 4160 C CA . ALA B 1 229 ? 10.445 -2.098 -6.441 1 95.69 229 ALA B CA 1
ATOM 4161 C C . ALA B 1 229 ? 11.719 -2.689 -7.031 1 95.69 229 ALA B C 1
ATOM 4163 O O . ALA B 1 229 ? 11.672 -3.455 -7.996 1 95.69 229 ALA B O 1
ATOM 4164 N N . ASP B 1 230 ? 12.859 -2.293 -6.477 1 94.31 230 ASP B N 1
ATOM 4165 C CA . ASP B 1 230 ? 14.156 -2.725 -6.988 1 94.31 230 ASP B CA 1
ATOM 4166 C C . ASP B 1 230 ? 14.562 -4.07 -6.391 1 94.31 230 ASP B C 1
ATOM 4168 O O . ASP B 1 230 ? 14.914 -4.152 -5.211 1 94.31 230 ASP B O 1
ATOM 4172 N N . MET B 1 231 ? 14.664 -5.047 -7.23 1 91.94 231 MET B N 1
ATOM 4173 C CA . MET B 1 231 ? 14.953 -6.398 -6.758 1 91.94 231 MET B CA 1
ATOM 4174 C C . MET B 1 231 ? 16.375 -6.48 -6.199 1 91.94 231 MET B C 1
ATOM 4176 O O . MET B 1 231 ? 16.703 -7.406 -5.453 1 91.94 231 MET B O 1
ATOM 4180 N N . HIS B 1 232 ? 17.281 -5.609 -6.617 1 92.44 232 HIS B N 1
ATOM 4181 C CA . HIS B 1 232 ? 18.641 -5.633 -6.113 1 92.44 232 HIS B CA 1
ATOM 4182 C C . HIS B 1 232 ? 18.688 -5.27 -4.633 1 92.44 232 HIS B C 1
ATOM 4184 O O . HIS B 1 232 ? 19.641 -5.637 -3.932 1 92.44 232 HIS B O 1
ATOM 4190 N N . ALA B 1 233 ? 17.703 -4.512 -4.207 1 93 233 ALA B N 1
ATOM 4191 C CA . ALA B 1 233 ? 17.625 -4.137 -2.795 1 93 233 ALA B CA 1
ATOM 4192 C C . ALA B 1 233 ? 17.031 -5.262 -1.959 1 93 233 ALA B C 1
ATOM 4194 O O . ALA B 1 233 ? 17.625 -5.695 -0.967 1 93 233 ALA B O 1
ATOM 4195 N N . PHE B 1 234 ? 15.914 -5.754 -2.348 1 93.06 234 PHE B N 1
ATOM 4196 C CA . PHE B 1 234 ? 15.219 -6.848 -1.686 1 93.06 234 PHE B CA 1
ATOM 4197 C C . PHE B 1 234 ? 14.078 -7.367 -2.553 1 93.06 234 PHE B C 1
ATOM 4199 O O . PHE B 1 234 ? 13.688 -6.719 -3.527 1 93.06 234 PHE B O 1
ATOM 4206 N N . SER B 1 235 ? 13.57 -8.523 -2.184 1 93.38 235 SER B N 1
ATOM 4207 C CA . SER B 1 235 ? 12.367 -9.07 -2.805 1 93.38 235 SER B CA 1
ATOM 4208 C C . SER B 1 235 ? 11.117 -8.695 -2.018 1 93.38 235 SER B C 1
ATOM 4210 O O . SER B 1 235 ? 11.133 -8.688 -0.785 1 93.38 235 SER B O 1
ATOM 4212 N N . VAL B 1 236 ? 10.055 -8.352 -2.754 1 94.19 236 VAL B N 1
ATOM 4213 C CA . VAL B 1 236 ? 8.797 -8.047 -2.088 1 94.19 236 VAL B CA 1
ATOM 4214 C C . VAL B 1 236 ? 7.629 -8.562 -2.928 1 94.19 236 VAL B C 1
ATOM 4216 O O . VAL B 1 236 ? 7.699 -8.562 -4.16 1 94.19 236 VAL B O 1
ATOM 4219 N N . PHE B 1 237 ? 6.637 -9.047 -2.318 1 96 237 PHE B N 1
ATOM 4220 C CA . PHE B 1 237 ? 5.363 -9.5 -2.867 1 96 237 PHE B CA 1
ATOM 4221 C C . PHE B 1 237 ? 4.242 -9.336 -1.847 1 96 237 PHE B C 1
ATOM 4223 O O . PHE B 1 237 ? 3.992 -10.227 -1.038 1 96 237 PHE B O 1
ATOM 4230 N N . GLU B 1 238 ? 3.639 -8.172 -1.852 1 97.12 238 GLU B N 1
ATOM 4231 C CA . GLU B 1 238 ? 2.646 -7.793 -0.851 1 97.12 238 GLU B CA 1
ATOM 4232 C C . GLU B 1 238 ? 1.537 -6.945 -1.469 1 97.12 238 GLU B C 1
ATOM 4234 O O . GLU B 1 238 ? 1.749 -6.281 -2.486 1 97.12 238 GLU B O 1
ATOM 4239 N N . ALA B 1 239 ? 0.361 -7.004 -0.912 1 97.94 239 ALA B N 1
ATOM 4240 C CA . ALA B 1 239 ? -0.765 -6.277 -1.495 1 97.94 239 ALA B CA 1
ATOM 4241 C C . ALA B 1 239 ? -1.727 -5.797 -0.413 1 97.94 239 ALA B C 1
ATOM 4243 O O . ALA B 1 239 ? -1.794 -6.379 0.671 1 97.94 239 ALA B O 1
ATOM 4244 N N . GLU B 1 240 ? -2.361 -4.723 -0.686 1 97.94 240 GLU B N 1
ATOM 4245 C CA . GLU B 1 240 ? -3.48 -4.184 0.08 1 97.94 240 GLU B CA 1
ATOM 4246 C C . GLU B 1 240 ? -4.758 -4.148 -0.758 1 97.94 240 GLU B C 1
ATOM 4248 O O . GLU B 1 240 ? -4.816 -3.455 -1.776 1 97.94 240 GLU B O 1
ATOM 4253 N N . LEU B 1 241 ? -5.723 -4.879 -0.352 1 98.44 241 LEU B N 1
ATOM 4254 C CA . LEU B 1 241 ? -7.027 -4.887 -1 1 98.44 241 LEU B CA 1
ATOM 4255 C C . LEU B 1 241 ? -8.055 -4.137 -0.159 1 98.44 241 LEU B C 1
ATOM 4257 O O . LEU B 1 241 ? -8.367 -4.547 0.963 1 98.44 241 LEU B O 1
ATOM 4261 N N . MET B 1 242 ? -8.562 -3.086 -0.699 1 98.06 242 MET B N 1
ATOM 4262 C CA . MET B 1 242 ? -9.531 -2.254 0.003 1 98.06 242 MET B CA 1
ATOM 4263 C C . MET B 1 242 ? -10.953 -2.592 -0.433 1 98.06 242 MET B C 1
ATOM 4265 O O . MET B 1 242 ? -11.266 -2.559 -1.624 1 98.06 242 MET B O 1
ATOM 4269 N N . PHE B 1 243 ? -11.727 -2.971 0.511 1 98.12 243 PHE B N 1
ATOM 4270 C CA . PHE B 1 243 ? -13.156 -3.188 0.333 1 98.12 243 PHE B CA 1
ATOM 4271 C C . PHE B 1 243 ? -13.969 -2.211 1.18 1 98.12 243 PHE B C 1
ATOM 4273 O O . PHE B 1 243 ? -13.422 -1.573 2.086 1 98.12 243 PHE B O 1
ATOM 4280 N N . ALA B 1 244 ? -15.273 -2.053 0.898 1 96.94 244 ALA B N 1
ATOM 4281 C CA . ALA B 1 244 ? -16.141 -1.205 1.71 1 96.94 244 ALA B CA 1
ATOM 4282 C C . ALA B 1 244 ? -16.203 -1.697 3.152 1 96.94 244 ALA B C 1
ATOM 4284 O O . ALA B 1 244 ? -16.344 -0.901 4.082 1 96.94 244 ALA B O 1
ATOM 4285 N N . GLY B 1 245 ? -16 -2.971 3.285 1 97.31 245 GLY B N 1
ATOM 4286 C CA . GLY B 1 245 ? -16.141 -3.562 4.605 1 97.31 245 GLY B CA 1
ATOM 4287 C C . GLY B 1 245 ? -14.828 -3.725 5.336 1 97.31 245 GLY B C 1
ATOM 4288 O O . GLY B 1 245 ? -14.789 -4.199 6.473 1 97.31 245 GLY B O 1
ATOM 4289 N N . GLY B 1 246 ? -13.75 -3.396 4.684 1 97.19 246 GLY B N 1
ATOM 4290 C CA . GLY B 1 246 ? -12.469 -3.533 5.359 1 97.19 246 GLY B CA 1
ATOM 4291 C C . GLY B 1 246 ? -11.305 -3.684 4.398 1 97.19 246 GLY B C 1
ATOM 4292 O O . GLY B 1 246 ? -11.461 -3.502 3.189 1 97.19 246 GLY B O 1
ATOM 4293 N N . ARG B 1 247 ? -10.172 -3.896 5.016 1 97.56 247 ARG B N 1
ATOM 4294 C CA . ARG B 1 247 ? -8.93 -4.066 4.266 1 97.56 247 ARG B CA 1
ATOM 4295 C C . ARG B 1 247 ? -8.367 -5.469 4.461 1 97.56 247 ARG B C 1
ATOM 4297 O O . ARG B 1 247 ? -8.375 -6 5.574 1 97.56 247 ARG B O 1
ATOM 4304 N N . ILE B 1 248 ? -7.93 -6.09 3.396 1 98.38 248 ILE B N 1
ATOM 4305 C CA . ILE B 1 248 ? -7.195 -7.352 3.416 1 98.38 248 ILE B CA 1
ATOM 4306 C C . ILE B 1 248 ? -5.762 -7.121 2.949 1 98.38 248 ILE B C 1
ATOM 4308 O O . ILE B 1 248 ? -5.531 -6.617 1.846 1 98.38 248 ILE B O 1
ATOM 4312 N N . SER B 1 249 ? -4.848 -7.492 3.797 1 97.75 249 SER B N 1
ATOM 4313 C CA . SER B 1 249 ? -3.434 -7.348 3.463 1 97.75 249 SER B CA 1
ATOM 4314 C C . SER B 1 249 ? -2.781 -8.703 3.221 1 97.75 249 SER B C 1
ATOM 4316 O O . SER B 1 249 ? -2.967 -9.641 4.004 1 97.75 249 SER B O 1
ATOM 4318 N N . LEU B 1 250 ? -2.107 -8.82 2.125 1 97.75 250 LEU B N 1
ATOM 4319 C CA . LEU B 1 250 ? -1.221 -9.945 1.847 1 97.75 250 LEU B CA 1
ATOM 4320 C C . LEU B 1 250 ? 0.236 -9.555 2.08 1 97.75 250 LEU B C 1
ATOM 4322 O O . LEU B 1 250 ? 0.755 -8.648 1.425 1 97.75 250 LEU B O 1
ATOM 4326 N N . THR B 1 251 ? 0.896 -10.227 3.016 1 94.44 251 THR B N 1
ATOM 4327 C CA . THR B 1 251 ? 2.262 -9.867 3.373 1 94.44 251 THR B CA 1
ATOM 4328 C C . THR B 1 251 ? 3.168 -11.094 3.373 1 94.44 251 THR B C 1
ATOM 4330 O O . THR B 1 251 ? 2.697 -12.219 3.195 1 94.44 251 THR B O 1
ATOM 4333 N N . ASP B 1 252 ? 4.477 -10.859 3.516 1 91.69 252 ASP B N 1
ATOM 4334 C CA . ASP B 1 252 ? 5.453 -11.945 3.535 1 91.69 252 ASP B CA 1
ATOM 4335 C C . ASP B 1 252 ? 5.301 -12.844 2.307 1 91.69 252 ASP B C 1
ATOM 4337 O O . ASP B 1 252 ? 5.105 -14.055 2.434 1 91.69 252 ASP B O 1
ATOM 4341 N N . SER B 1 253 ? 5.277 -12.156 1.159 1 92.12 253 SER B N 1
ATOM 4342 C CA . SER B 1 253 ? 5.125 -12.836 -0.12 1 92.12 253 SER B CA 1
ATOM 4343 C C . SER B 1 253 ? 3.779 -13.547 -0.21 1 92.12 253 SER B C 1
ATOM 4345 O O . SER B 1 253 ? 3.686 -14.648 -0.76 1 92.12 253 SER B O 1
ATOM 4347 N N . ALA B 1 254 ? 2.752 -13 0.488 1 93.94 254 ALA B N 1
ATOM 4348 C CA . ALA B 1 254 ? 1.368 -13.461 0.539 1 93.94 254 ALA B CA 1
ATOM 4349 C C . ALA B 1 254 ? 1.252 -14.75 1.346 1 93.94 254 ALA B C 1
ATOM 4351 O O . ALA B 1 254 ? 0.265 -15.484 1.222 1 93.94 254 ALA B O 1
ATOM 4352 N N . PHE B 1 255 ? 2.281 -15.086 2.146 1 94.62 255 PHE B N 1
ATOM 4353 C CA . PHE B 1 255 ? 2.176 -16.203 3.072 1 94.62 255 PHE B CA 1
ATOM 4354 C C . PHE B 1 255 ? 1.229 -15.867 4.219 1 94.62 255 PHE B C 1
ATOM 4356 O O . PHE B 1 255 ? 0.74 -16.766 4.91 1 94.62 255 PHE B O 1
ATOM 4363 N N . LYS B 1 256 ? 1.066 -14.602 4.387 1 96.19 256 LYS B N 1
ATOM 4364 C CA . LYS B 1 256 ? 0.212 -14.141 5.477 1 96.19 256 LYS B CA 1
ATOM 4365 C C . LYS B 1 256 ? -0.947 -13.305 4.949 1 96.19 256 LYS B C 1
ATOM 4367 O O . LYS B 1 256 ? -0.77 -12.492 4.035 1 96.19 256 LYS B O 1
ATOM 4372 N N . ILE B 1 257 ? -2.096 -13.508 5.496 1 98.25 257 ILE B N 1
ATOM 4373 C CA . ILE B 1 257 ? -3.299 -12.734 5.207 1 98.25 257 ILE B CA 1
ATOM 4374 C C . ILE B 1 257 ? -3.773 -12.016 6.469 1 98.25 257 ILE B C 1
ATOM 4376 O O . ILE B 1 257 ? -4.047 -12.664 7.488 1 98.25 257 ILE B O 1
ATOM 4380 N N . THR B 1 258 ? -3.824 -10.75 6.426 1 97.44 258 THR B N 1
ATOM 4381 C CA . THR B 1 258 ? -4.359 -9.969 7.539 1 97.44 258 THR B CA 1
ATOM 4382 C C . THR B 1 258 ? -5.699 -9.344 7.168 1 97.44 258 THR B C 1
ATOM 4384 O O . THR B 1 258 ? -5.824 -8.703 6.121 1 97.44 258 THR B O 1
ATOM 4387 N N . ARG B 1 259 ? -6.656 -9.562 7.965 1 97.75 259 ARG B N 1
ATOM 4388 C CA . ARG B 1 259 ? -7.996 -9.016 7.781 1 97.75 259 ARG B CA 1
ATOM 4389 C C . ARG B 1 259 ? -8.281 -7.918 8.797 1 97.75 259 ARG B C 1
ATOM 4391 O O . ARG B 1 259 ? -8.188 -8.133 10.008 1 97.75 259 ARG B O 1
ATOM 4398 N N . ARG B 1 260 ? -8.602 -6.707 8.297 1 96.62 260 ARG B N 1
ATOM 4399 C CA . ARG B 1 260 ? -8.969 -5.57 9.141 1 96.62 260 ARG B CA 1
ATOM 4400 C C . ARG B 1 260 ? -10.367 -5.066 8.797 1 96.62 260 ARG B C 1
ATOM 4402 O O . ARG B 1 260 ? -10.531 -4.195 7.941 1 96.62 260 ARG B O 1
ATOM 4409 N N . PRO B 1 261 ? -11.383 -5.559 9.508 1 96.56 261 PRO B N 1
ATOM 4410 C CA . PRO B 1 261 ? -12.742 -5.102 9.227 1 96.56 261 PRO B CA 1
ATOM 4411 C C . PRO B 1 261 ? -12.984 -3.658 9.672 1 96.56 261 PRO B C 1
ATOM 4413 O O . PRO B 1 261 ? -12.273 -3.15 10.539 1 96.56 261 PRO B O 1
ATOM 4416 N N . VAL B 1 262 ? -13.906 -3.025 9.023 1 96 262 VAL B N 1
ATOM 4417 C CA . VAL B 1 262 ? -14.344 -1.704 9.461 1 96 262 VAL B CA 1
ATOM 4418 C C . VAL B 1 262 ? -14.953 -1.796 10.859 1 96 262 VAL B C 1
ATOM 4420 O O . VAL B 1 262 ? -15.711 -2.725 11.148 1 96 262 VAL B O 1
ATOM 4423 N N . THR B 1 263 ? -14.586 -0.878 11.648 1 93.06 263 THR B N 1
ATOM 4424 C CA . THR B 1 263 ? -15.102 -0.789 13.008 1 93.06 263 THR B CA 1
ATOM 4425 C C . THR B 1 263 ? -15.32 0.668 13.414 1 93.06 263 THR B C 1
ATOM 4427 O O . THR B 1 263 ? -14.945 1.582 12.672 1 93.06 263 THR B O 1
ATOM 4430 N N . ASP B 1 264 ? -16 0.861 14.492 1 88.88 264 ASP B N 1
ATOM 4431 C CA . ASP B 1 264 ? -16.109 2.211 15.039 1 88.88 264 ASP B CA 1
ATOM 4432 C C . ASP B 1 264 ? -14.75 2.709 15.539 1 88.88 264 ASP B C 1
ATOM 4434 O O . ASP B 1 264 ? -13.984 1.945 16.125 1 88.88 264 ASP B O 1
ATOM 4438 N N . SER B 1 265 ? -14.492 3.949 15.297 1 85.06 265 SER B N 1
ATOM 4439 C CA . SER B 1 265 ? -13.227 4.512 15.758 1 85.06 265 SER B CA 1
ATOM 4440 C C . SER B 1 265 ? -13.164 4.578 17.281 1 85.0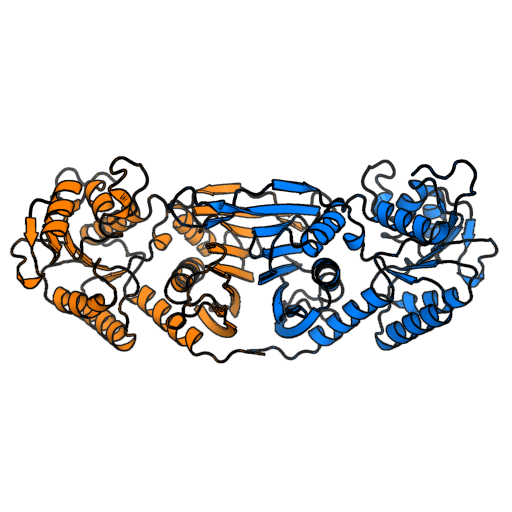6 265 SER B C 1
ATOM 4442 O O . SER B 1 265 ? -14.109 5.051 17.922 1 85.06 265 SER B O 1
ATOM 4444 N N . PRO B 1 266 ? -12.062 4.141 17.828 1 73.88 266 PRO B N 1
ATOM 4445 C CA . PRO B 1 266 ? -11.914 4.285 19.281 1 73.88 266 PRO B CA 1
ATOM 4446 C C . PRO B 1 266 ? -11.555 5.707 19.703 1 73.88 266 PRO B C 1
ATOM 4448 O O . PRO B 1 266 ? -11.703 6.07 20.875 1 73.88 266 PRO B O 1
ATOM 4451 N N . ARG B 1 267 ? -11.07 6.543 18.812 1 70.06 267 ARG B N 1
ATOM 4452 C CA . ARG B 1 267 ? -10.539 7.867 19.125 1 70.06 267 ARG B CA 1
ATOM 4453 C C . ARG B 1 267 ? -11.562 8.953 18.828 1 70.06 267 ARG B C 1
ATOM 4455 O O . ARG B 1 267 ? -11.672 9.93 19.562 1 70.06 267 ARG B O 1
ATOM 4462 N N . PHE B 1 268 ? -12.312 8.742 17.703 1 69.38 268 PHE B N 1
ATOM 4463 C CA . PHE B 1 268 ? -13.234 9.781 17.266 1 69.38 268 PHE B CA 1
ATOM 4464 C C . PHE B 1 268 ? -14.648 9.242 17.156 1 69.38 268 PHE B C 1
ATOM 4466 O O . PHE B 1 268 ? -14.945 8.422 16.281 1 69.38 268 PHE B O 1
ATOM 4473 N N . ALA B 1 269 ? -15.531 9.641 17.984 1 72.81 269 ALA B N 1
ATOM 4474 C CA . ALA B 1 269 ? -16.922 9.188 17.984 1 72.81 269 ALA B CA 1
ATOM 4475 C C . ALA B 1 269 ? -17.609 9.492 16.656 1 72.81 269 ALA B C 1
ATOM 4477 O O . ALA B 1 269 ? -17.422 10.578 16.094 1 72.81 269 ALA B O 1
ATOM 4478 N N . GLY B 1 270 ? -18.188 8.484 16.078 1 77.06 270 GLY B N 1
ATOM 4479 C CA . GLY B 1 270 ? -18.938 8.68 14.844 1 77.06 270 GLY B CA 1
ATOM 4480 C C . GLY B 1 270 ? -18.125 8.344 13.602 1 77.06 270 GLY B C 1
ATOM 4481 O O . GLY B 1 270 ? -18.672 8.289 12.5 1 77.06 270 GLY B O 1
ATOM 4482 N N . TYR B 1 271 ? -16.891 8.156 13.82 1 83.25 271 TYR B N 1
ATOM 4483 C CA . TYR B 1 271 ? -16.031 7.816 12.688 1 83.25 271 TYR B CA 1
ATOM 4484 C C . TYR B 1 271 ? -15.82 6.312 12.594 1 83.25 271 TYR B C 1
ATOM 4486 O O . TYR B 1 271 ? -15.844 5.613 13.617 1 83.25 271 TYR B O 1
ATOM 4494 N N . ARG B 1 272 ? -15.82 5.82 11.391 1 91.25 272 ARG B N 1
ATOM 4495 C CA . ARG B 1 272 ? -15.469 4.43 11.141 1 91.25 272 ARG B CA 1
ATOM 4496 C C . ARG B 1 272 ? -14.016 4.312 10.672 1 91.25 272 ARG B C 1
ATOM 4498 O O . ARG B 1 272 ? -13.539 5.141 9.891 1 91.25 272 ARG B O 1
ATOM 4505 N N . THR B 1 273 ? -13.289 3.322 11.258 1 92.38 273 THR B N 1
ATOM 4506 C CA . THR B 1 273 ? -11.891 3.07 10.93 1 92.38 273 THR B CA 1
ATOM 4507 C C . THR B 1 273 ? -11.648 1.579 10.719 1 92.38 273 THR B C 1
ATOM 4509 O O . THR B 1 273 ? -12.586 0.781 10.742 1 92.38 273 THR B O 1
ATOM 4512 N N . LEU B 1 274 ? -10.445 1.241 10.375 1 93 274 LEU B N 1
ATOM 4513 C CA . LEU B 1 274 ? -10.055 -0.161 10.242 1 93 274 LEU B CA 1
ATOM 4514 C C . LEU B 1 274 ? -9.625 -0.731 11.586 1 93 274 LEU B C 1
ATOM 4516 O O . LEU B 1 274 ? -8.844 -0.108 12.312 1 93 274 LEU B O 1
ATOM 4520 N N . ALA B 1 275 ? -10.148 -1.831 11.961 1 91.56 275 ALA B N 1
ATOM 4521 C CA . ALA B 1 275 ? -9.781 -2.508 13.203 1 91.56 275 ALA B CA 1
ATOM 4522 C C . ALA B 1 275 ? -8.336 -3.004 13.148 1 91.56 275 ALA B C 1
ATOM 4524 O O . ALA B 1 275 ? -7.719 -3.018 12.086 1 91.56 275 ALA B O 1
ATOM 4525 N N . GLU B 1 276 ? -7.965 -3.357 14.438 1 86.06 276 GLU B N 1
ATOM 4526 C CA . GLU B 1 276 ? -6.703 -4.09 14.469 1 86.06 276 GLU B CA 1
ATOM 4527 C C . GLU B 1 276 ? -6.82 -5.422 13.734 1 86.06 276 GLU B C 1
ATOM 4529 O O . GLU B 1 276 ? -7.828 -6.121 13.859 1 86.06 276 GLU B O 1
ATOM 4534 N N . GLY B 1 277 ? -5.914 -5.789 12.914 1 87.06 277 GLY B N 1
ATOM 4535 C CA . GLY B 1 277 ? -5.965 -6.898 11.977 1 87.06 277 GLY B CA 1
ATOM 4536 C C . GLY B 1 277 ? -5.641 -8.234 12.617 1 87.06 277 GLY B C 1
ATOM 4537 O O . GLY B 1 277 ? -4.984 -8.289 13.656 1 87.06 277 GLY B O 1
ATOM 4538 N N . VAL B 1 278 ? -6.332 -9.352 12.18 1 93.75 278 VAL B N 1
ATOM 4539 C CA . VAL B 1 278 ? -5.961 -10.727 12.469 1 93.75 278 VAL B CA 1
ATOM 4540 C C . VAL B 1 278 ? -5.164 -11.305 11.305 1 93.75 278 VAL B C 1
ATOM 4542 O O . VAL B 1 278 ? -5.586 -11.219 10.148 1 93.75 278 VAL B O 1
ATOM 4545 N N . THR B 1 279 ? -4.066 -11.828 11.695 1 96.19 279 THR B N 1
ATOM 4546 C CA . THR B 1 279 ? -3.201 -12.406 10.672 1 96.19 279 THR B CA 1
ATOM 4547 C C . THR B 1 279 ? -3.246 -13.93 10.727 1 96.19 279 THR B C 1
ATOM 4549 O O . THR B 1 279 ? -3.148 -14.523 11.797 1 96.19 279 THR B O 1
ATOM 4552 N N . LYS B 1 280 ? -3.467 -14.516 9.625 1 97.56 280 LYS B N 1
ATOM 4553 C CA . LYS B 1 280 ? -3.453 -15.969 9.5 1 97.56 280 LYS B CA 1
ATOM 4554 C C . LYS B 1 280 ? -2.537 -16.422 8.367 1 97.56 280 LYS B C 1
ATOM 4556 O O . LYS B 1 280 ? -2.223 -15.633 7.469 1 97.56 280 LYS B O 1
ATOM 4561 N N . ASP B 1 281 ? -2.129 -17.578 8.461 1 97 281 ASP B N 1
ATOM 4562 C CA . ASP B 1 281 ? -1.351 -18.203 7.391 1 97 281 ASP B CA 1
ATOM 4563 C C . ASP B 1 281 ? -2.199 -18.391 6.137 1 97 281 ASP B C 1
ATOM 4565 O O . ASP B 1 281 ? -3.367 -18.781 6.227 1 97 281 ASP B O 1
ATOM 4569 N N . SER B 1 282 ? -1.673 -18.188 4.984 1 97.44 282 SER B N 1
ATOM 4570 C CA . SER B 1 282 ? -2.422 -18.266 3.732 1 97.44 282 SER B CA 1
ATOM 4571 C C . SER B 1 282 ? -2.555 -19.703 3.242 1 97.44 282 SER B C 1
ATOM 4573 O O . SER B 1 282 ? -3.363 -19.984 2.357 1 97.44 282 SER B O 1
ATOM 4575 N N . GLY B 1 283 ? -1.7 -20.609 3.842 1 96.88 283 GLY B N 1
ATOM 4576 C CA . GLY B 1 283 ? -1.672 -21.984 3.365 1 96.88 283 GLY B CA 1
ATOM 4577 C C . GLY B 1 283 ? -0.737 -22.188 2.189 1 96.88 283 GLY B C 1
ATOM 4578 O O . GLY B 1 283 ? -0.726 -23.25 1.576 1 96.88 283 GLY B O 1
ATOM 4579 N N . LEU B 1 284 ? 0.022 -21.203 1.873 1 95.44 284 LEU B N 1
ATOM 4580 C CA . LEU B 1 284 ? 0.914 -21.25 0.72 1 95.44 284 LEU B CA 1
ATOM 4581 C C . LEU B 1 284 ? 1.943 -22.359 0.882 1 95.44 284 LEU B C 1
ATOM 4583 O O . LEU B 1 284 ? 2.357 -22.984 -0.102 1 95.44 284 LEU B O 1
ATOM 4587 N N . GLY B 1 285 ? 2.307 -22.688 2.064 1 93.31 285 GLY B N 1
ATOM 4588 C CA . GLY B 1 285 ? 3.281 -23.734 2.334 1 93.31 285 GLY B CA 1
ATOM 4589 C C . GLY B 1 285 ? 2.797 -25.125 1.946 1 93.31 285 GLY B C 1
ATOM 4590 O O . GLY B 1 285 ? 3.594 -26.047 1.834 1 93.31 285 GLY B O 1
ATOM 4591 N N . TYR B 1 286 ? 1.498 -25.25 1.667 1 95.38 286 TYR B N 1
ATOM 4592 C CA . TYR B 1 286 ? 0.895 -26.531 1.317 1 95.38 286 TYR B CA 1
ATOM 4593 C C . TYR B 1 286 ? 0.215 -26.453 -0.045 1 95.38 286 TYR B C 1
ATOM 4595 O O . TYR B 1 286 ? -0.472 -27.391 -0.454 1 95.38 286 TYR B O 1
ATOM 4603 N N . ALA B 1 287 ? 0.442 -25.375 -0.666 1 97.44 287 ALA B N 1
ATOM 4604 C CA . ALA B 1 287 ? -0.322 -25.125 -1.883 1 97.44 287 ALA B CA 1
ATOM 4605 C C . ALA B 1 287 ? -0.021 -26.172 -2.955 1 97.44 287 ALA B C 1
ATOM 4607 O O . ALA B 1 287 ? -0.908 -26.547 -3.719 1 97.44 287 ALA B O 1
ATOM 4608 N N . MET B 1 288 ? 1.216 -26.641 -3.006 1 97.94 288 MET B N 1
ATOM 4609 C CA . MET B 1 288 ? 1.572 -27.656 -3.998 1 97.94 288 MET B CA 1
ATOM 4610 C C . MET B 1 288 ? 0.846 -28.969 -3.725 1 97.94 288 MET B C 1
ATOM 4612 O O . MET B 1 288 ? 0.408 -29.641 -4.656 1 97.94 288 MET B O 1
ATOM 4616 N N . LEU B 1 289 ? 0.744 -29.359 -2.496 1 98.12 289 LEU B N 1
ATOM 4617 C CA . LEU B 1 289 ? -0.016 -30.547 -2.119 1 98.12 289 LEU B CA 1
ATOM 4618 C C . LEU B 1 289 ? -1.49 -30.375 -2.473 1 98.12 289 LEU B C 1
ATOM 4620 O O . LEU B 1 289 ? -2.117 -31.312 -2.984 1 98.12 289 LEU B O 1
ATOM 4624 N N . ASP B 1 290 ? -1.972 -29.203 -2.172 1 98.31 290 ASP B N 1
ATOM 4625 C CA . ASP B 1 290 ? -3.369 -28.906 -2.479 1 98.31 290 ASP B CA 1
ATOM 4626 C C . ASP B 1 290 ? -3.615 -28.922 -3.984 1 98.31 290 ASP B C 1
ATOM 4628 O O . ASP B 1 290 ? -4.695 -29.297 -4.438 1 98.31 290 ASP B O 1
ATOM 4632 N N . ALA B 1 291 ? -2.656 -28.484 -4.781 1 98.62 291 ALA B N 1
ATOM 4633 C CA . ALA B 1 291 ? -2.76 -28.547 -6.238 1 98.62 291 ALA B CA 1
ATOM 4634 C C . ALA B 1 291 ? -2.906 -30 -6.715 1 98.62 291 ALA B C 1
ATOM 4636 O O . ALA B 1 291 ? -3.805 -30.312 -7.5 1 98.62 291 ALA B O 1
ATOM 4637 N N . VAL B 1 292 ? -2.061 -30.859 -6.176 1 98.56 292 VAL B N 1
ATOM 4638 C CA . VAL B 1 292 ? -2.09 -32.281 -6.551 1 98.56 292 VAL B CA 1
ATOM 4639 C C . VAL B 1 292 ? -3.398 -32.906 -6.082 1 98.56 292 VAL B C 1
ATOM 4641 O O . VAL B 1 292 ? -3.977 -33.75 -6.781 1 98.56 292 VAL B O 1
ATOM 4644 N N . ASP B 1 293 ? -3.854 -32.5 -4.953 1 98.38 293 ASP B N 1
ATOM 4645 C CA . ASP B 1 293 ? -5.145 -32.969 -4.465 1 98.38 293 ASP B CA 1
ATOM 4646 C C . ASP B 1 293 ? -6.277 -32.531 -5.395 1 98.38 293 ASP B C 1
ATOM 4648 O O . ASP B 1 293 ? -7.168 -33.344 -5.699 1 98.38 293 ASP B O 1
ATOM 4652 N N . ASN B 1 294 ? -6.262 -31.312 -5.801 1 98.56 294 ASN B N 1
ATOM 4653 C CA . ASN B 1 294 ? -7.246 -30.828 -6.758 1 98.56 294 ASN B CA 1
ATOM 4654 C C . ASN B 1 294 ? -7.223 -31.625 -8.055 1 98.56 294 ASN B C 1
ATOM 4656 O O . ASN B 1 294 ? -8.273 -31.969 -8.602 1 98.56 294 ASN B O 1
ATOM 4660 N N . ILE B 1 295 ? -6.055 -31.938 -8.516 1 98.56 295 ILE B N 1
ATOM 4661 C CA . ILE B 1 295 ? -5.887 -32.719 -9.742 1 98.56 295 ILE B CA 1
ATOM 4662 C C . ILE B 1 295 ? -6.453 -34.125 -9.539 1 98.56 295 ILE B C 1
ATOM 4664 O O . ILE B 1 295 ? -7.184 -34.625 -10.391 1 98.56 295 ILE B O 1
ATOM 4668 N N . ALA B 1 296 ? -6.156 -34.781 -8.414 1 98.25 296 ALA B N 1
ATOM 4669 C CA . ALA B 1 296 ? -6.691 -36.094 -8.117 1 98.25 296 ALA B CA 1
ATOM 4670 C C . ALA B 1 296 ? -8.219 -36.062 -8.086 1 98.25 296 ALA B C 1
ATOM 4672 O O . ALA B 1 296 ? -8.867 -36.938 -8.68 1 98.25 296 ALA B O 1
ATOM 4673 N N . ARG B 1 297 ? -8.734 -35.094 -7.445 1 97.75 297 ARG B N 1
ATOM 4674 C CA . ARG B 1 297 ? -10.18 -34.969 -7.344 1 97.75 297 ARG B CA 1
ATOM 4675 C C . ARG B 1 297 ? -10.812 -34.719 -8.711 1 97.75 297 ARG B C 1
ATOM 4677 O O . ARG B 1 297 ? -11.906 -35.188 -8.992 1 97.75 297 ARG B O 1
ATOM 4684 N N . HIS B 1 298 ? -10.148 -33.938 -9.5 1 98.12 298 HIS B N 1
ATOM 4685 C CA . HIS B 1 298 ? -10.633 -33.688 -10.852 1 98.12 298 HIS B CA 1
ATOM 4686 C C . HIS B 1 298 ? -10.672 -35 -11.656 1 98.12 298 HIS B C 1
ATOM 4688 O O . HIS B 1 298 ? -11.68 -35.312 -12.297 1 98.12 298 HIS B O 1
ATOM 4694 N N . LEU B 1 299 ? -9.625 -35.781 -11.594 1 97.5 299 LEU B N 1
ATOM 4695 C CA . LEU B 1 299 ? -9.508 -37.031 -12.383 1 97.5 299 LEU B CA 1
ATOM 4696 C C . LEU B 1 299 ? -10.445 -38.094 -11.852 1 97.5 299 LEU B C 1
ATOM 4698 O O . LEU B 1 299 ? -10.961 -38.906 -12.625 1 97.5 299 LEU B O 1
ATOM 4702 N N . ASN B 1 300 ? -10.734 -38.062 -10.555 1 96 300 ASN B N 1
ATOM 4703 C CA . ASN B 1 300 ? -11.547 -39.094 -9.938 1 96 300 ASN B CA 1
ATOM 4704 C C . ASN B 1 300 ? -13.023 -38.75 -9.938 1 96 300 ASN B C 1
ATOM 4706 O O . ASN B 1 300 ? -13.883 -39.594 -10.18 1 96 300 ASN B O 1
ATOM 4710 N N . ASP B 1 301 ? -13.344 -37.438 -9.633 1 94.94 301 ASP B N 1
ATOM 4711 C CA . ASP B 1 301 ? -14.742 -37.094 -9.383 1 94.94 301 ASP B CA 1
ATOM 4712 C C . ASP B 1 301 ? -15.188 -35.906 -10.227 1 94.94 301 ASP B C 1
ATOM 4714 O O . ASP B 1 301 ? -16.297 -35.406 -10.07 1 94.94 301 ASP B O 1
ATOM 4718 N N . GLY B 1 302 ? -14.281 -35.344 -10.992 1 96.38 302 GLY B N 1
ATOM 4719 C CA . GLY B 1 302 ? -14.664 -34.281 -11.906 1 96.38 302 GLY B CA 1
ATOM 4720 C C . GLY B 1 302 ? -14.656 -32.906 -11.258 1 96.38 302 GLY B C 1
ATOM 4721 O O . GLY B 1 302 ? -15.219 -31.969 -11.805 1 96.38 302 GLY B O 1
ATOM 4722 N N . ALA B 1 303 ? -14.023 -32.812 -10.125 1 97.12 303 ALA B N 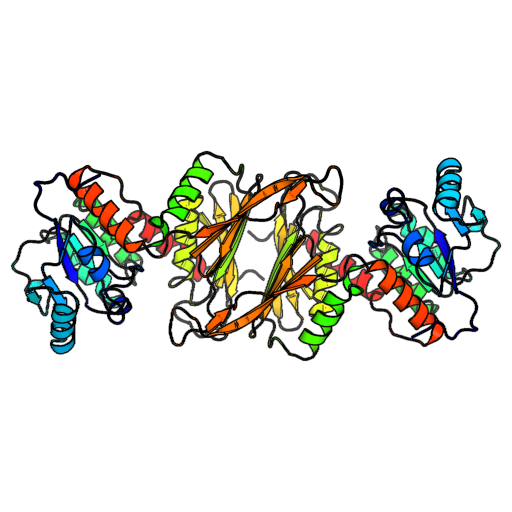1
ATOM 4723 C CA . ALA B 1 303 ? -13.93 -31.5 -9.469 1 97.12 303 ALA B CA 1
ATOM 4724 C C . ALA B 1 303 ? -13.297 -30.453 -10.398 1 97.12 303 ALA B C 1
ATOM 4726 O O . ALA B 1 303 ? -12.375 -30.766 -11.148 1 97.12 303 ALA B O 1
ATOM 4727 N N . PRO B 1 304 ? -13.805 -29.266 -10.383 1 97.25 304 PRO B N 1
ATOM 4728 C CA . PRO B 1 304 ? -13.188 -28.234 -11.219 1 97.25 304 PRO B CA 1
ATOM 4729 C C . PRO B 1 304 ? -11.742 -27.922 -10.82 1 97.25 304 PRO B C 1
ATOM 4731 O O . PRO B 1 304 ? -11.406 -27.953 -9.633 1 97.25 304 PRO B O 1
ATOM 4734 N N . LEU B 1 305 ? -10.906 -27.672 -11.828 1 98.19 305 LEU B N 1
ATOM 4735 C CA . LEU B 1 305 ? -9.523 -27.266 -11.586 1 98.19 305 LEU B CA 1
ATOM 4736 C C . LEU B 1 305 ? -9.445 -25.781 -11.242 1 98.19 305 LEU B C 1
ATOM 4738 O O . LEU B 1 305 ? -10.133 -24.969 -11.859 1 98.19 305 LEU B O 1
ATOM 4742 N N . ARG B 1 306 ? -8.602 -25.406 -10.352 1 97.62 306 ARG B N 1
ATOM 4743 C CA . ARG B 1 306 ? -8.547 -24.016 -9.867 1 97.62 306 ARG B CA 1
ATOM 4744 C C . ARG B 1 306 ? -7.621 -23.188 -10.742 1 97.62 306 ARG B C 1
ATOM 4746 O O . ARG B 1 306 ? -7.75 -21.953 -10.789 1 97.62 306 ARG B O 1
ATOM 4753 N N . SER B 1 307 ? -6.707 -23.719 -11.375 1 98.44 307 SER B N 1
ATOM 4754 C CA . SER B 1 307 ? -5.773 -23.078 -12.289 1 98.44 307 SER B CA 1
ATOM 4755 C C . SER B 1 307 ? -5.68 -23.859 -13.609 1 98.44 307 SER B C 1
ATOM 4757 O O . SER B 1 307 ? -5.359 -25.047 -13.617 1 98.44 307 SER B O 1
ATOM 4759 N N . THR B 1 308 ? -5.945 -23.219 -14.695 1 98.44 308 THR B N 1
ATOM 4760 C CA . THR B 1 308 ? -6.082 -23.875 -15.992 1 98.44 308 THR B CA 1
ATOM 4761 C C . THR B 1 308 ? -5.227 -23.188 -17.047 1 98.44 308 THR B C 1
ATOM 4763 O O . THR B 1 308 ? -4.684 -22.109 -16.797 1 98.44 308 THR B O 1
ATOM 4766 N N . GLY B 1 309 ? -5.121 -23.875 -18.188 1 98.5 309 GLY B N 1
ATOM 4767 C CA . GLY B 1 309 ? -4.473 -23.234 -19.312 1 98.5 309 GLY B CA 1
ATOM 4768 C C . GLY B 1 309 ? -5.113 -21.922 -19.703 1 98.5 309 GLY B C 1
ATOM 4769 O O . GLY B 1 309 ? -4.422 -20.969 -20.047 1 98.5 309 GLY B O 1
ATOM 4770 N N . HIS B 1 310 ? -6.43 -21.844 -19.594 1 98.06 310 HIS B N 1
ATOM 4771 C CA . HIS B 1 310 ? -7.156 -20.625 -19.969 1 98.06 310 HIS B CA 1
ATOM 4772 C C . HIS B 1 310 ? -6.832 -19.484 -19.016 1 98.06 310 HIS B C 1
ATOM 4774 O O . HIS B 1 310 ? -6.562 -18.359 -19.453 1 98.06 310 HIS B O 1
ATOM 4780 N N . SER B 1 311 ? -6.883 -19.766 -17.734 1 98.12 311 SER B N 1
ATOM 4781 C CA . SER B 1 311 ? -6.574 -18.703 -16.766 1 98.12 311 SER B CA 1
ATOM 4782 C C . SER B 1 311 ? -5.125 -18.25 -16.891 1 98.12 311 SER B C 1
ATOM 4784 O O . SER B 1 311 ? -4.836 -17.047 -16.781 1 98.12 311 SER B O 1
ATOM 4786 N N . ALA B 1 312 ? -4.211 -19.188 -17.109 1 98.5 312 ALA B N 1
ATOM 4787 C CA . ALA B 1 312 ? -2.799 -18.859 -17.266 1 98.5 312 ALA B CA 1
ATOM 4788 C C . ALA B 1 312 ? -2.572 -18.031 -18.531 1 98.5 312 ALA B C 1
ATOM 4790 O O . ALA B 1 312 ? -1.781 -17.078 -18.531 1 98.5 312 ALA B O 1
ATOM 4791 N N . LEU B 1 313 ? -3.248 -18.422 -19.594 1 98.62 313 LEU B N 1
ATOM 4792 C CA . LEU B 1 313 ? -3.135 -17.688 -20.844 1 98.62 313 LEU B CA 1
ATOM 4793 C C . LEU B 1 313 ? -3.613 -16.25 -20.672 1 98.62 313 LEU B C 1
ATOM 4795 O O . LEU B 1 313 ? -2.979 -15.312 -21.156 1 98.62 313 LEU B O 1
ATOM 4799 N N . ALA B 1 314 ? -4.723 -16.062 -20 1 98.25 314 ALA B N 1
ATOM 4800 C CA . ALA B 1 314 ? -5.27 -14.734 -19.766 1 98.25 314 ALA B CA 1
ATOM 4801 C C . ALA B 1 314 ? -4.254 -13.836 -19.062 1 98.25 314 ALA B C 1
ATOM 4803 O O . ALA B 1 314 ? -4.102 -12.664 -19.422 1 98.25 314 ALA B O 1
ATOM 4804 N N . VAL B 1 315 ? -3.578 -14.344 -18.094 1 98.06 315 VAL B N 1
ATOM 4805 C CA . VAL B 1 315 ? -2.584 -13.586 -17.344 1 98.06 315 VAL B CA 1
ATOM 4806 C C . VAL B 1 315 ? -1.391 -13.266 -18.25 1 98.06 315 VAL B C 1
ATOM 4808 O O . VAL B 1 315 ? -0.859 -12.148 -18.203 1 98.06 315 VAL B O 1
ATOM 4811 N N . GLN B 1 316 ? -0.96 -14.273 -18.984 1 98.06 316 GLN B N 1
ATOM 4812 C CA . GLN B 1 316 ? 0.155 -14.047 -19.891 1 98.06 316 GLN B CA 1
ATOM 4813 C C . GLN B 1 316 ? -0.175 -12.961 -20.906 1 98.06 316 GLN B C 1
ATOM 4815 O O . GLN B 1 316 ? 0.664 -12.109 -21.219 1 98.06 316 GLN B O 1
ATOM 4820 N N . GLU B 1 317 ? -1.367 -13.008 -21.453 1 98.12 317 GLU B N 1
ATOM 4821 C CA . GLU B 1 317 ? -1.823 -11.984 -22.406 1 98.12 317 GLU B CA 1
ATOM 4822 C C . GLU B 1 317 ? -1.862 -10.609 -21.75 1 98.12 317 GLU B C 1
ATOM 4824 O O . GLU B 1 317 ? -1.452 -9.617 -22.359 1 98.12 317 GLU B O 1
ATOM 4829 N N . LEU B 1 318 ? -2.379 -10.555 -20.547 1 98.12 318 LEU B N 1
ATOM 4830 C CA . LEU B 1 318 ? -2.438 -9.297 -19.812 1 98.12 318 LEU B CA 1
ATOM 4831 C C . LEU B 1 318 ? -1.039 -8.734 -19.594 1 98.12 318 LEU B C 1
ATOM 4833 O O . LEU B 1 318 ? -0.801 -7.543 -19.812 1 98.12 318 LEU B O 1
ATOM 4837 N N . CYS B 1 319 ? -0.106 -9.57 -19.188 1 97.62 319 CYS B N 1
ATOM 4838 C CA . CYS B 1 319 ? 1.272 -9.141 -18.969 1 97.62 319 CYS B CA 1
ATOM 4839 C C . CYS B 1 319 ? 1.881 -8.594 -20.25 1 97.62 319 CYS B C 1
ATOM 4841 O O . CYS B 1 319 ? 2.576 -7.578 -20.234 1 97.62 319 CYS B O 1
ATOM 4843 N N . ALA B 1 320 ? 1.644 -9.305 -21.359 1 96.56 320 ALA B N 1
ATOM 4844 C CA . ALA B 1 320 ? 2.178 -8.867 -22.656 1 96.56 320 ALA B CA 1
ATOM 4845 C C . ALA B 1 320 ? 1.644 -7.484 -23.016 1 96.56 320 ALA B C 1
ATOM 4847 O O . ALA B 1 320 ? 2.398 -6.621 -23.469 1 96.56 320 ALA B O 1
ATOM 4848 N N . THR B 1 321 ? 0.351 -7.305 -22.828 1 97.25 321 THR B N 1
ATOM 4849 C CA . THR B 1 321 ? -0.27 -6.016 -23.109 1 97.25 321 THR B CA 1
ATOM 4850 C C . THR B 1 321 ? 0.333 -4.918 -22.234 1 97.25 321 THR B C 1
ATOM 4852 O O . THR B 1 321 ? 0.704 -3.854 -22.734 1 97.25 321 THR B O 1
ATOM 4855 N N . LEU B 1 322 ? 0.462 -5.164 -20.953 1 96.81 322 LEU B N 1
ATOM 4856 C CA . LEU B 1 322 ? 0.98 -4.195 -19.984 1 96.81 322 LEU B CA 1
ATOM 4857 C C . LEU B 1 322 ? 2.432 -3.846 -20.297 1 96.81 322 LEU B C 1
ATOM 4859 O O . LEU B 1 322 ? 2.85 -2.697 -20.125 1 96.81 322 LEU B O 1
ATOM 4863 N N . ALA B 1 323 ? 3.18 -4.844 -20.75 1 94.38 323 ALA B N 1
ATOM 4864 C CA . ALA B 1 323 ? 4.594 -4.645 -21.062 1 94.38 323 ALA B CA 1
ATOM 4865 C C . ALA B 1 323 ? 4.758 -3.705 -22.25 1 94.38 323 ALA B C 1
ATOM 4867 O O . ALA B 1 323 ? 5.766 -3 -22.359 1 94.38 323 ALA B O 1
ATOM 4868 N N . CYS B 1 324 ? 3.771 -3.605 -23.141 1 93.56 324 CYS B N 1
ATOM 4869 C CA . CYS B 1 324 ? 3.891 -2.854 -24.391 1 93.56 324 CYS B CA 1
ATOM 4870 C C . CYS B 1 324 ? 3.217 -1.491 -24.266 1 93.56 324 CYS B C 1
ATOM 4872 O O . CYS B 1 324 ? 3.32 -0.662 -25.172 1 93.56 324 CYS B O 1
ATOM 4874 N N . LEU B 1 325 ? 2.506 -1.286 -23.172 1 93.5 325 LEU B N 1
ATOM 4875 C CA . LEU B 1 325 ? 1.849 0.004 -23 1 93.5 325 LEU B CA 1
ATOM 4876 C C . LEU B 1 325 ? 2.873 1.128 -22.891 1 93.5 325 LEU B C 1
ATOM 4878 O O . LEU B 1 325 ? 3.906 0.976 -22.25 1 93.5 325 LEU B O 1
ATOM 4882 N N . PRO B 1 326 ? 2.588 2.221 -23.578 1 92.62 326 PRO B N 1
ATOM 4883 C CA . PRO B 1 326 ? 3.447 3.389 -23.375 1 92.62 326 PRO B CA 1
ATOM 4884 C C . PRO B 1 326 ? 3.32 3.973 -21.969 1 92.62 326 PRO B C 1
ATOM 4886 O O . PRO B 1 326 ? 2.242 3.918 -21.375 1 92.62 326 PRO B O 1
ATOM 4889 N N . GLU B 1 327 ? 4.426 4.5 -21.516 1 89.88 327 GLU B N 1
ATOM 4890 C CA . GLU B 1 327 ? 4.402 5.098 -20.188 1 89.88 327 GLU B CA 1
ATOM 4891 C C . GLU B 1 327 ? 3.613 6.402 -20.172 1 89.88 327 GLU B C 1
ATOM 4893 O O . GLU B 1 327 ? 3.744 7.219 -21.094 1 89.88 327 GLU B O 1
ATOM 4898 N N . THR B 1 328 ? 2.754 6.441 -19.219 1 81.25 328 THR B N 1
ATOM 4899 C CA . THR B 1 328 ? 1.973 7.656 -19.016 1 81.25 328 THR B CA 1
ATOM 4900 C C . THR B 1 328 ? 2.73 8.648 -18.141 1 81.25 328 THR B C 1
ATOM 4902 O O . THR B 1 328 ? 3.291 8.273 -17.109 1 81.25 328 THR B O 1
ATOM 4905 N N . HIS B 1 329 ? 3.039 9.945 -18.656 1 70.75 329 HIS B N 1
ATOM 4906 C CA . HIS B 1 329 ? 3.73 10.992 -17.922 1 70.75 329 HIS B CA 1
ATOM 4907 C C . HIS B 1 329 ? 2.82 12.188 -17.672 1 70.75 329 HIS B C 1
ATOM 4909 O O . HIS B 1 329 ? 1.938 12.477 -18.484 1 70.75 329 HIS B O 1
#

InterPro domains:
  IPR000683 Gfo/Idh/MocA-like oxidoreductase, N-terminal [PF01408] (11-141)
  IPR036291 NAD(P)-binding domain superfamily [SSF51735] (9-171)
  IPR052515 Gfo/Idh/MocA Oxidoreductase [PTHR43249] (7-211)

Sequence (658 aa):
MSPTAGSEPLRALIIGCGAIAGGYDEAEPKSDQILTHAKAYARHPGFKAVACVEPDAERRAAFMTAWDIPAGFATLAEVDLAYDVASVCVPTAHHAETLEALLASPARLVFAEKPLTDDLGRSRAIVEAYERAGKPLCVNYLRRWAGGLVHLQAEIARGQWGAFQKASAWYTKGLLNNGSHFLDLLSFLLGELAPVCALGTVADGRADDPTRDVVVKTAAGAPIHLLGADMHAFSVFEAELMFAGGRISLTDSAFKITRRPVTDSPRFAGYRTLAEGVTKDSGLGYAMLDAVDNIARHLNDGAPLRSTGHSALAVQELCATLACLPETHMSPTAGSEPLRALIIGCGAIAGGYDEAEPKSDQILTHAKAYARHPGFKAVACVEPDAERRAAFMTAWDIPAGFATLAEVDLAYDVASVCVPTAHHAETLEALLASPARLVFAEKPLTDDLGRSRAIVEAYERAGKPLCVNYLRRWAGGLVHLQAEIARGQWGAFQKASAWYTKGLLNNGSHFLDLLSFLLGELAPVCALGTVADGRADDPTRDVVVKTAAGAPIHLLGADMHAFSVFEAELMFAGGRISLTDSAFKITRRPVTDSPRFAGYRTLAEGVTKDSGLGYAMLDAVDNIARHLNDGAPLRSTGHSALAVQELCATLACLPETH

Foldseek 3Di:
DPPVVDDAAAEEEEEDLDCQQPVVCLVPLPDPFDRHLLSLQLPAPRHDHAEYEDLDPVSRVVSCVSSVHPYYHPDPVPDDDDGAEYEADHPQQCLLVVLVVCLPPNHQEYEYEPPNHPDLVSLVVSQVSCVVSVRFYFYPLLLLLQPLLVVLLVCVVVCVQPAWAEKEKEWEDACRPTVLSVQLSCCLNQNAKAFDAWAAWDPQPCPVGTDTWGWIAGPVGHIYTYDYDHPVVHGFTKMWTDGPQFIWIQGPNSQKIWTWGWDADPPDGPDIDTHDIDIDGRNSSCSSSSQVVQVSCCVVPNRDHSGGSVSSSSSVVRSVVRVPGDHDD/DPPVVDDAAAEEEEEDLDCQQPVVCLVPLPDPFDRHLLSLQLPAPRHDHAEYEDLDPVSRVVSCVSSVHPYYHPDPVPDDDDGAEYEADHPQQCLLVVLVVCLPPNHQEYEYEPPNHPDLVSLVVSQVSCVVSVRFYFYPLLLLLQPLLVVLLVCVVVCVQPAWAEKEKEWEDACRPTVLSVQLSCCLRQNAKAFDAWAAWDPQPCPVGTDTWGWIAGPVGHIYTYDYDHPVVHGFTKMWTDGPQFIWIQGPNSQKIWTWGWDADPPDGPDIDTHDIDIDGRNSSCSSSSQVVQVSCCVPPNRDHSGGSVSSSSSVVRSVVHVPGDHDD

Secondary structure (DSSP, 8-state):
----TTSPPEEEEEE--SIIIIIHHHT-TTSS---SHHHHHHH-TTEEEEEEE-S-HHHHHHHHHHHT---EESSGGG--S--SEEEE-S-GGGHHHHHHHHHTSS-SEEEEPSSS-S-HHHHHHHHHHHHHHT--EEE--GGGG-HHHHHHHHHHHTTTT-SEEEEEEEE-SIIIIIIHHHHHHHHHHH--EEEEEEEEEE-SS-TTS-EEEEEEEETT--EEEEEE--TTT---EEEEEEETTEEEEEETTTTEEEEEEEEE-SSSTT-EEEPPPEEEE-SGGGHHHHHHHHHHHHHHH-PPPSS-HHHHHHHHHHHHHHHHSPBP-/----TTSPPEEEEEE--SIIIIIHHHT-TTSS---SHHHHHHH-TTEEEEEEE-S-HHHHHHHHHHHT---EESSGGG--S--SEEEE-S-GGGHHHHHHHHHTSS-SEEEEPSSS-S-HHHHHHHHHHHHHHT--EEE--GGGG-HHHHHHHHHHHTTTT-SEEEEEEEE-SIIIIIIHHHHHHHHHHH--EEEEEEEEEE-SS-TTS-EEEEEEEETT--EEEEEE--TTT---EEEEEEETTEEEEEETTTTEEEEEEEEE-SSSTT-EEEPPPEEEE-SGGGHHHHHHHHHHHHHHH-PPPSS-HHHHHHHHHHHHHHHHSPBP-